Protein AF-A0A521EEN1-F1 (afdb_monomer_lite)

Radius of gyration: 27.51 Å; chains: 1; bounding box: 73×70×75 Å

InterPro domains:
  IPR006311 Twin-arginine translocation pathway, signal sequence [PS51318] (1-34)
  IPR023833 SipW-dependent-type signal peptide [TIGR04088] (21-52)

Sequence (454 aa):
MDDNNNFGLSRRQMLGGLGMIGVASAGAGLGTTAYFSDEESFTDNTLTAGELDLIVDYETSYDQGNRLGSGGDSGTINGMPSDYSYELSDVKPGDSGQLVFCPKVVDNPAWLWIGSESGAIDYENGQTEPEAEDDATGAGTIGSPNDGEGEGELSESILVTVSYCEYDTETEDYTVIREMNNPEGYTLADLADDLEFGFFVDGGTDSGAYPPSEDGSTQQGPCLCIDWVLPTEVGNEIQTDAVEFDFEFYAEQERHNANPASPYATGDGFSSISFEKALNMQALARGGSGRGEIQVHGDSPGVEDQDVFGSNLGDVFPANQDVGFVAQIDTGSSPATASLEINGRTVVDTDVTDGTANGSATGDPEWQGGVPSTVDVALTAYSASGNGVETVVKDVQVNGSPASPSMVSSSGGAMYLAIPGVDTTTGVTVTGNVRFEGSEGDYTTQDWMGIDFR

Secondary structure (DSSP, 8-state):
----------S--S----------SS----------------TT--------EEEEEEEEEEE-HHHH-EEEEEEEEESSS-------S---TT-EEEEEEEEEEESS-EEEEEE-SS-EEEE-----TTHHHH--S----SSSSP-S-S---HHHHSEEEEEEEEEETTTTEEEEEEE--PPTT-BHHHHHHHHHH-EE--TTSSS-PBPEESSTT---SPEEEEEEE--TT--STTSS-EEEE--EEEEEEGGG-SSPPPTT-S-BS--HHHHH-SEEEEEESS-TTSS-EEEESSSTTSEEES-SS-SSTT--PPBT--EEEEEEEESSSSS-EEEEEETTEEEEES-TTSSSBTTB-------TT---SEEEEEEEEEE-TTSS-EEEEEEEEETTEEPSSSEEEESSEEEEEEEEEEE-TT-EEEEEEEEEES-GGG--TT-EEEEEE-

Foldseek 3Di:
DDDDDDDDDDPPDDDDDDDDDDDPPVHDDDDDDDDDDDDDDPDDDPPPPDDFWKKKKKKKKKAPDPPPGIDIDIDMDTDPDDDDDDDDDDDDAFMKMKIKIFIAGAPFFWWKWKAFQPFKQKFQAAADPPLVVVDDAAHHHQDPPRDGDSDACQQLQKAKWKAWWDQDPVVRDIDGPGTLPADDSHTSNNVSVQRLLIDTDALNPLDHGFDHANDSVGRDGTMMMMIIHRHNPDDCNNPSMDMDTDMDMDIGGCPVCVDDADPSQPDFADDPLRVVFQWKWKWAQQAPQQETKIFILDDPVTWMDRQLQHDDRLNGPDAPDWWKKKWWFAVVDVQIKTWIDTNNDITIQPHQQPCARVPHHSVGHGNVVGDDQWKKKKKKFWDAAPLQKKKKWACKDKPNRQAPVRMDMDNHHMTMGIGGGRGQPRIIMIMTIIHIHDDSVSGDRGGMMMMGID

Organism: NCBI:txid413815

pLDDT: mean 79.33, std 19.75, range [23.14, 98.69]

Structure (mmCIF, N/CA/C/O backbone):
data_AF-A0A521EEN1-F1
#
_entry.id   AF-A0A521EEN1-F1
#
loop_
_atom_site.group_PDB
_atom_site.id
_atom_site.type_symbol
_atom_site.label_atom_id
_atom_site.label_alt_id
_atom_site.label_comp_id
_atom_site.label_asym_id
_atom_site.label_entity_id
_atom_site.label_seq_id
_atom_site.pdbx_PDB_ins_code
_atom_site.Cartn_x
_atom_site.Cartn_y
_atom_site.Cartn_z
_atom_site.occupancy
_atom_site.B_iso_or_equiv
_atom_site.auth_seq_id
_atom_site.auth_comp_id
_atom_site.auth_asym_id
_atom_site.auth_atom_id
_atom_site.pdbx_PDB_model_num
ATOM 1 N N . MET A 1 1 ? -23.695 48.334 37.020 1.00 33.62 1 MET A N 1
ATOM 2 C CA . MET A 1 1 ? -24.154 49.153 35.888 1.00 33.62 1 MET A CA 1
ATOM 3 C C . MET A 1 1 ? -23.132 48.951 34.802 1.00 33.62 1 MET A C 1
ATOM 5 O O . MET A 1 1 ? -21.992 49.364 34.982 1.00 33.62 1 MET A O 1
ATOM 9 N N . ASP A 1 2 ? -23.563 48.205 33.794 1.00 36.34 2 ASP A N 1
ATOM 10 C CA . ASP A 1 2 ? -22.950 47.989 32.479 1.00 36.34 2 ASP A CA 1
ATOM 11 C C . ASP A 1 2 ? -22.599 49.347 31.812 1.00 36.34 2 ASP A C 1
ATOM 13 O O . ASP A 1 2 ? -23.090 50.386 32.256 1.00 36.34 2 ASP A O 1
ATOM 17 N N . ASP A 1 3 ? -21.713 49.475 30.820 1.00 38.06 3 ASP A N 1
ATOM 18 C CA . ASP A 1 3 ? -21.667 48.721 29.564 1.00 38.06 3 ASP A CA 1
ATOM 19 C C . ASP A 1 3 ? -20.347 48.945 28.781 1.00 38.06 3 ASP A C 1
ATOM 21 O O . ASP A 1 3 ? -19.783 50.039 28.794 1.00 38.06 3 ASP A O 1
ATOM 25 N N . ASN A 1 4 ? -19.936 47.893 28.060 1.00 40.31 4 ASN A N 1
ATOM 26 C CA . ASN A 1 4 ? -19.361 47.829 26.700 1.00 40.31 4 ASN A CA 1
ATOM 27 C C . ASN A 1 4 ? -18.374 48.896 26.161 1.00 40.31 4 ASN A C 1
ATOM 29 O O . ASN A 1 4 ? -18.747 50.036 25.897 1.00 40.31 4 ASN A O 1
ATOM 33 N N . ASN A 1 5 ? -17.193 48.448 25.700 1.00 35.88 5 ASN A N 1
ATOM 34 C CA . ASN A 1 5 ? -17.031 48.078 24.281 1.00 35.88 5 ASN A CA 1
ATOM 35 C C . ASN A 1 5 ? -15.684 47.406 23.945 1.00 35.88 5 ASN A C 1
ATOM 37 O O . ASN A 1 5 ? -14.632 47.728 24.490 1.00 35.88 5 ASN A O 1
ATOM 41 N N . ASN A 1 6 ? -15.800 46.471 23.006 1.00 34.62 6 ASN A N 1
ATOM 42 C CA . ASN A 1 6 ? -14.815 45.562 22.428 1.00 34.62 6 ASN A CA 1
ATOM 43 C C . ASN A 1 6 ? -13.999 46.217 21.280 1.00 34.62 6 ASN A C 1
ATOM 45 O O . ASN A 1 6 ? -14.199 47.392 20.987 1.00 34.62 6 ASN A O 1
ATOM 49 N N . PHE A 1 7 ? -13.177 45.397 20.601 1.00 37.75 7 PHE A N 1
ATOM 50 C CA . PHE A 1 7 ? -12.258 45.623 19.457 1.00 37.75 7 PHE A CA 1
ATOM 51 C C . PHE A 1 7 ? -10.807 45.925 19.893 1.00 37.75 7 PHE A C 1
ATOM 53 O O . PHE A 1 7 ? -10.522 46.994 20.411 1.00 37.75 7 PHE A O 1
ATOM 60 N N . GLY A 1 8 ? -9.797 45.059 19.748 1.00 32.91 8 GLY A N 1
ATOM 61 C CA . GLY A 1 8 ? -9.615 43.876 18.903 1.00 32.91 8 GLY A CA 1
ATOM 62 C C . GLY A 1 8 ? -8.506 44.149 17.883 1.00 32.91 8 GLY A C 1
ATOM 63 O O . GLY A 1 8 ? -8.800 44.729 16.848 1.00 32.91 8 GLY A O 1
ATOM 64 N N . LEU A 1 9 ? -7.258 43.740 18.160 1.00 40.44 9 LEU A N 1
ATOM 65 C CA . LEU A 1 9 ? -6.179 43.619 17.164 1.00 40.44 9 LEU A CA 1
ATOM 66 C C . LEU A 1 9 ? -5.254 42.432 17.500 1.00 40.44 9 LEU A C 1
ATOM 68 O O . LEU A 1 9 ? -4.963 42.149 18.660 1.00 40.44 9 LEU A O 1
ATOM 72 N N . SER A 1 10 ? -4.877 41.714 16.440 1.00 35.62 10 SER A N 1
ATOM 73 C CA . SER A 1 10 ? -4.382 40.335 16.369 1.00 35.62 10 SER A CA 1
ATOM 74 C C . SER A 1 10 ? -2.950 40.100 16.863 1.00 35.62 10 SER A C 1
ATOM 76 O O . SER A 1 10 ? -2.102 40.983 16.783 1.00 35.62 10 SER A O 1
ATOM 78 N N . ARG A 1 11 ? -2.668 38.839 17.225 1.00 39.22 11 ARG A N 1
ATOM 79 C CA . ARG A 1 11 ? -1.402 38.236 17.702 1.00 39.22 11 ARG A CA 1
ATOM 80 C C . ARG A 1 11 ? -0.220 38.266 16.708 1.00 39.22 11 ARG A C 1
ATOM 82 O O . ARG A 1 11 ? 0.655 37.412 16.763 1.00 39.22 11 ARG A O 1
ATOM 89 N N . ARG A 1 12 ? -0.161 39.242 15.803 1.00 45.72 12 ARG A N 1
ATOM 90 C CA . ARG A 1 12 ? 0.935 39.430 14.843 1.00 45.72 12 ARG A CA 1
ATOM 91 C C . ARG A 1 12 ? 1.730 40.676 15.214 1.00 45.72 12 ARG A C 1
ATOM 93 O O . ARG A 1 12 ? 1.732 41.650 14.479 1.00 45.72 12 ARG A O 1
ATOM 100 N N . GLN A 1 13 ? 2.337 40.653 16.400 1.00 35.62 13 GLN A N 1
ATOM 101 C CA . GLN A 1 13 ? 3.318 41.636 16.871 1.00 35.62 13 GLN A CA 1
ATOM 102 C C . GLN A 1 13 ? 3.950 41.139 18.178 1.00 35.62 13 GLN A C 1
ATOM 104 O O . GLN A 1 13 ? 3.651 41.634 19.258 1.00 35.62 13 GLN A O 1
ATOM 109 N N . MET A 1 14 ? 4.837 40.149 18.087 1.00 35.28 14 MET A N 1
ATOM 110 C CA . MET A 1 14 ? 5.927 40.025 19.054 1.00 35.28 14 MET A CA 1
ATOM 111 C C . MET A 1 14 ? 7.103 39.270 18.419 1.00 35.28 14 MET A C 1
ATOM 113 O O . MET A 1 14 ? 7.152 38.049 18.434 1.00 35.28 14 MET A O 1
ATOM 117 N N . LEU A 1 15 ? 8.036 40.068 17.881 1.00 33.06 15 LEU A N 1
ATOM 118 C CA . LEU A 1 15 ? 9.461 39.778 17.656 1.00 33.06 15 LEU A CA 1
ATOM 119 C C . LEU A 1 15 ? 9.876 39.011 16.389 1.00 33.06 15 LEU A C 1
ATOM 121 O O . LEU A 1 15 ? 10.461 37.938 16.443 1.00 33.06 15 LEU A O 1
ATOM 125 N N . GLY A 1 16 ? 9.741 39.690 15.248 1.00 29.88 16 GLY A N 1
ATOM 126 C CA . GLY A 1 16 ? 10.814 39.718 14.254 1.00 29.88 16 GLY A CA 1
ATOM 127 C C . GLY A 1 16 ? 11.616 41.014 14.415 1.00 29.88 16 GLY A C 1
ATOM 128 O O . GLY A 1 16 ? 11.021 42.092 14.452 1.00 29.88 16 GLY A O 1
ATOM 129 N N . GLY A 1 17 ? 12.945 40.916 14.503 1.00 26.64 17 GLY A N 1
ATOM 130 C CA . GLY A 1 17 ? 13.841 42.036 14.190 1.00 26.64 17 GLY A CA 1
ATOM 131 C C . GLY A 1 17 ? 14.848 42.455 15.264 1.00 26.64 17 GLY A C 1
ATOM 132 O O . GLY A 1 17 ? 14.682 43.485 15.907 1.00 26.64 17 GLY A O 1
ATOM 133 N N . LEU A 1 18 ? 15.972 41.745 15.333 1.00 29.69 18 LEU A N 1
ATOM 134 C CA . LEU A 1 18 ? 17.305 42.361 15.338 1.00 29.69 18 LEU A CA 1
ATOM 135 C C . LEU A 1 18 ? 18.046 41.632 14.202 1.00 29.69 18 LEU A C 1
ATOM 137 O O . LEU A 1 18 ? 18.201 40.424 14.271 1.00 29.69 18 LEU A O 1
ATOM 141 N N . GLY A 1 19 ? 18.377 42.213 13.052 1.00 29.58 19 GLY A N 1
ATOM 142 C CA . GLY A 1 19 ? 18.900 43.556 12.827 1.00 29.58 19 GLY A CA 1
ATOM 143 C C . GLY A 1 19 ? 20.399 43.439 12.546 1.00 29.58 19 GLY A C 1
ATOM 144 O O . GLY A 1 19 ? 21.201 43.569 13.461 1.00 29.58 19 GLY A O 1
ATOM 145 N N . MET A 1 20 ? 20.732 43.125 11.288 1.00 29.12 20 MET A N 1
ATOM 146 C CA . MET A 1 20 ? 22.074 42.984 10.702 1.00 29.12 20 MET A CA 1
ATOM 147 C C . MET A 1 20 ? 22.981 44.228 10.851 1.00 29.12 20 MET A C 1
ATOM 149 O O . MET A 1 20 ? 22.480 45.332 11.058 1.00 29.12 20 MET A O 1
ATOM 153 N N . ILE A 1 21 ? 24.285 44.005 10.571 1.00 30.27 21 ILE A N 1
ATOM 154 C CA . ILE A 1 21 ? 25.438 44.901 10.251 1.00 30.27 21 ILE A CA 1
ATOM 155 C C . ILE A 1 21 ? 26.544 44.764 11.327 1.00 30.27 21 ILE A C 1
ATOM 157 O O . ILE A 1 21 ? 26.287 45.039 12.488 1.00 30.27 21 ILE A O 1
ATOM 161 N N . GLY A 1 22 ? 27.809 44.381 11.092 1.00 23.14 22 GLY A N 1
ATOM 162 C CA . GLY A 1 22 ? 28.607 44.128 9.885 1.00 23.14 22 GLY A CA 1
ATOM 163 C C . GLY A 1 22 ? 30.017 44.765 9.991 1.00 23.14 22 GLY A C 1
ATOM 164 O O . GLY A 1 22 ? 30.092 45.986 9.993 1.00 23.14 22 GLY A O 1
ATOM 165 N N . VAL A 1 23 ? 31.090 43.937 9.978 1.00 25.94 23 VAL A N 1
ATOM 166 C CA . VAL A 1 23 ? 32.433 44.162 9.337 1.00 25.94 23 VAL A CA 1
ATOM 167 C C . VAL A 1 23 ? 33.384 45.220 9.992 1.00 25.94 23 VAL A C 1
ATOM 169 O O . VAL A 1 23 ? 32.950 46.323 10.274 1.00 25.94 23 VAL A O 1
ATOM 172 N N . ALA A 1 24 ? 34.707 45.097 10.250 1.00 26.67 24 ALA A N 1
ATOM 173 C CA . ALA A 1 24 ? 35.822 44.149 10.032 1.00 26.67 24 ALA A CA 1
ATOM 174 C C . ALA A 1 24 ? 37.041 44.523 10.935 1.00 26.67 24 ALA A C 1
ATOM 176 O O . ALA A 1 24 ? 37.195 45.687 11.298 1.00 26.67 24 ALA A O 1
ATOM 177 N N . SER A 1 25 ? 37.926 43.555 11.245 1.00 25.69 25 SER A N 1
ATOM 178 C CA . SER A 1 25 ? 39.385 43.673 11.560 1.00 25.69 25 SER A CA 1
ATOM 179 C C . SER A 1 25 ? 39.966 42.434 12.300 1.00 25.69 25 SER A C 1
ATOM 181 O O . SER A 1 25 ? 40.337 42.497 13.463 1.00 25.69 25 SER A O 1
ATOM 183 N N . ALA A 1 26 ? 40.018 41.227 11.738 1.00 46.38 26 ALA A N 1
ATOM 184 C CA . ALA A 1 26 ? 39.449 40.735 10.488 1.00 46.38 26 ALA A CA 1
ATOM 185 C C . ALA A 1 26 ? 38.338 39.687 10.765 1.00 46.38 26 ALA A C 1
ATOM 187 O O . ALA A 1 26 ? 38.505 38.531 10.422 1.00 46.38 26 ALA A O 1
ATOM 188 N N . GLY A 1 27 ? 37.200 39.957 11.417 1.00 30.95 27 GLY A N 1
ATOM 189 C CA . GLY A 1 27 ? 36.828 40.959 12.424 1.00 30.95 27 GLY A CA 1
ATOM 190 C C . GLY A 1 27 ? 36.475 40.287 13.754 1.00 30.95 27 GLY A C 1
ATOM 191 O O . GLY A 1 27 ? 36.095 39.124 13.773 1.00 30.95 27 GLY A O 1
ATOM 192 N N . ALA A 1 28 ? 36.701 41.011 14.850 1.00 28.27 28 ALA A N 1
ATOM 193 C CA . ALA A 1 28 ? 36.793 40.517 16.223 1.00 28.27 28 ALA A CA 1
ATOM 194 C C . ALA A 1 28 ? 35.503 39.891 16.795 1.00 28.27 28 ALA A C 1
ATOM 196 O O . ALA A 1 28 ? 34.399 40.189 16.349 1.00 28.27 28 ALA A O 1
ATOM 197 N N . GLY A 1 29 ? 35.688 39.030 17.803 1.00 24.64 29 GLY A N 1
ATOM 198 C CA . GLY A 1 29 ? 34.657 38.189 18.399 1.00 24.64 29 GLY A CA 1
ATOM 199 C C . GLY A 1 29 ? 33.742 38.839 19.446 1.00 24.64 29 GLY A C 1
ATOM 200 O O . GLY A 1 29 ? 33.822 40.034 19.726 1.00 24.64 29 GLY A O 1
ATOM 201 N N . LEU A 1 30 ? 32.975 37.931 20.071 1.00 30.73 30 LEU A N 1
ATOM 202 C CA . LEU A 1 30 ? 32.118 37.996 21.271 1.00 30.73 30 LEU A CA 1
ATOM 203 C C . LEU A 1 30 ? 30.601 37.987 21.007 1.00 30.73 30 LEU A C 1
ATOM 205 O O . LEU A 1 30 ? 29.994 39.009 20.708 1.00 30.73 30 LEU A O 1
ATOM 209 N N . GLY A 1 31 ? 29.996 36.815 21.237 1.00 23.41 31 GLY A N 1
ATOM 210 C CA . GLY A 1 31 ? 28.550 36.597 21.303 1.00 23.41 31 GLY A CA 1
ATOM 211 C C . GLY A 1 31 ? 28.202 35.224 21.891 1.00 23.41 31 GLY A C 1
ATOM 212 O O . GLY A 1 31 ? 27.917 34.301 21.148 1.00 23.41 31 GLY A O 1
ATOM 213 N N . THR A 1 32 ? 28.316 35.119 23.220 1.00 28.03 32 THR A N 1
ATOM 214 C CA . THR A 1 32 ? 27.646 34.190 24.164 1.00 28.03 32 THR A CA 1
ATOM 215 C C . THR A 1 32 ? 27.426 32.714 23.791 1.00 28.03 32 THR A C 1
ATOM 217 O O . THR A 1 32 ? 26.589 32.357 22.973 1.00 28.03 32 THR A O 1
ATOM 220 N N . THR A 1 33 ? 28.108 31.868 24.562 1.00 26.27 33 THR A N 1
ATOM 221 C CA . THR A 1 33 ? 27.937 30.422 24.745 1.00 26.27 33 THR A CA 1
ATOM 222 C C . THR A 1 33 ? 26.510 30.030 25.145 1.00 26.27 33 THR A C 1
ATOM 224 O O . THR A 1 33 ? 25.994 30.571 26.126 1.00 26.27 33 THR A O 1
ATOM 227 N N . ALA A 1 34 ? 25.925 29.029 24.485 1.00 26.47 34 ALA A N 1
ATOM 228 C CA . ALA A 1 34 ? 24.897 28.193 25.101 1.00 26.47 34 ALA A CA 1
ATOM 229 C C . ALA A 1 34 ? 25.581 26.935 25.655 1.00 26.47 34 ALA A C 1
ATOM 231 O O . ALA A 1 34 ? 26.298 26.232 24.949 1.00 26.47 34 ALA A O 1
ATOM 232 N N . TYR A 1 35 ? 25.432 26.768 26.962 1.00 27.75 35 TYR A N 1
ATOM 233 C CA . TYR A 1 35 ? 26.078 25.805 27.840 1.00 27.75 35 TYR A CA 1
ATOM 234 C C . TYR A 1 35 ? 25.052 24.704 28.116 1.00 27.75 35 TYR A C 1
ATOM 236 O O . TYR A 1 35 ? 24.112 24.943 28.872 1.00 27.75 35 TYR A O 1
ATOM 244 N N . PHE A 1 36 ? 25.195 23.545 27.475 1.00 24.52 36 PHE A N 1
ATOM 245 C CA . PHE A 1 36 ? 24.472 22.338 27.871 1.00 24.52 36 PHE A CA 1
ATOM 246 C C . PHE A 1 36 ? 25.363 21.582 28.851 1.00 24.52 36 PHE A C 1
ATOM 248 O O . PHE A 1 36 ? 26.471 21.168 28.516 1.00 24.52 36 PHE A O 1
ATOM 255 N N . SER A 1 37 ? 24.917 21.547 30.103 1.00 35.16 37 SER A N 1
ATOM 256 C CA . SER A 1 37 ? 25.521 20.779 31.179 1.00 35.16 37 SER A CA 1
ATOM 257 C C . SER A 1 37 ? 24.587 19.639 31.542 1.00 35.16 37 SER A C 1
ATOM 259 O O . SER A 1 37 ? 23.719 19.789 32.403 1.00 35.16 37 SER A O 1
ATOM 261 N N . ASP A 1 38 ? 24.811 18.504 30.919 1.00 26.72 38 ASP A N 1
ATOM 262 C CA . ASP A 1 38 ? 24.510 17.198 31.463 1.00 26.72 38 ASP A CA 1
ATOM 263 C C . ASP A 1 38 ? 25.677 16.270 31.115 1.00 26.72 38 ASP A C 1
ATOM 265 O O . ASP A 1 38 ? 25.994 15.974 29.968 1.00 26.72 38 ASP A O 1
ATOM 269 N N . GLU A 1 39 ? 26.400 15.913 32.173 1.00 25.48 39 GLU A N 1
ATOM 270 C CA . GLU A 1 39 ? 27.470 14.927 32.203 1.00 25.48 39 GLU A CA 1
ATOM 271 C C . GLU A 1 39 ? 26.810 13.592 32.568 1.00 25.48 39 GLU A C 1
ATOM 273 O O . GLU A 1 39 ? 26.684 13.265 33.748 1.00 25.48 39 GLU A O 1
ATOM 278 N N . GLU A 1 40 ? 26.353 12.838 31.571 1.00 28.22 40 GLU A N 1
ATOM 279 C CA . GLU A 1 40 ? 25.994 11.428 31.746 1.00 28.22 40 GLU A CA 1
ATOM 280 C C . GLU A 1 40 ? 27.206 10.583 31.329 1.00 28.22 40 GLU A C 1
ATOM 282 O O . GLU A 1 40 ? 27.554 10.429 30.159 1.00 28.22 40 GLU A O 1
ATOM 287 N N . SER A 1 41 ? 27.913 10.085 32.340 1.00 27.00 41 SER A N 1
ATOM 288 C CA . SER A 1 41 ? 29.065 9.198 32.205 1.00 27.00 41 SER A CA 1
ATOM 289 C C . SER A 1 41 ? 28.610 7.818 31.712 1.00 27.00 41 SER A C 1
ATOM 291 O O . SER A 1 41 ? 28.221 6.970 32.516 1.00 27.00 41 SER A O 1
ATOM 293 N N . PHE A 1 42 ? 28.748 7.548 30.415 1.00 28.66 42 PHE A N 1
ATOM 294 C CA . PHE A 1 42 ? 28.731 6.185 29.874 1.00 28.66 42 PHE A CA 1
ATOM 295 C C . PHE A 1 42 ? 30.166 5.663 29.753 1.00 28.66 42 PHE A C 1
ATOM 297 O O . PHE A 1 42 ? 30.756 5.612 28.677 1.00 28.66 42 PHE A O 1
ATOM 304 N N . THR A 1 43 ? 30.771 5.300 30.883 1.00 27.64 43 THR A N 1
ATOM 305 C CA . THR A 1 43 ? 31.984 4.476 30.870 1.00 27.64 43 THR A CA 1
ATOM 306 C C . THR A 1 43 ? 31.588 3.051 30.477 1.00 27.64 43 THR A C 1
ATOM 308 O O . THR A 1 43 ? 30.808 2.429 31.193 1.00 27.64 43 THR A O 1
ATOM 311 N N . ASP A 1 44 ? 32.134 2.570 29.357 1.00 29.73 44 ASP A N 1
ATOM 312 C CA . ASP A 1 44 ? 31.968 1.229 28.766 1.00 29.73 44 ASP A CA 1
ATOM 313 C C . ASP A 1 44 ? 30.690 0.959 27.946 1.00 29.73 44 ASP A C 1
ATOM 315 O O . ASP A 1 44 ? 30.134 -0.134 28.000 1.00 29.73 44 ASP A O 1
ATOM 319 N N . ASN A 1 45 ? 30.281 1.902 27.089 1.00 26.53 45 ASN A N 1
ATOM 320 C CA . ASN A 1 45 ? 29.552 1.548 25.866 1.00 26.53 45 ASN A CA 1
ATOM 321 C C . ASN A 1 45 ? 30.378 1.958 24.644 1.00 26.53 45 ASN A C 1
ATOM 323 O O . ASN A 1 45 ? 30.543 3.139 24.344 1.00 26.53 45 ASN A O 1
ATOM 327 N N . THR A 1 46 ? 30.910 0.970 23.928 1.00 24.22 46 THR A N 1
ATOM 328 C CA . THR A 1 46 ? 31.354 1.162 22.548 1.00 24.22 46 THR A CA 1
ATOM 329 C C . THR A 1 46 ? 30.097 1.342 21.704 1.00 24.22 46 THR A C 1
ATOM 331 O O . THR A 1 46 ? 29.485 0.368 21.280 1.00 24.22 46 THR A O 1
ATOM 334 N N . LEU A 1 47 ? 29.675 2.591 21.506 1.00 28.28 47 LEU A N 1
ATOM 335 C CA . LEU A 1 47 ? 28.729 2.943 20.452 1.00 28.28 47 LEU A CA 1
ATOM 336 C C . LEU A 1 47 ? 29.463 2.782 19.117 1.00 28.28 47 LEU A C 1
ATOM 338 O O . LEU A 1 47 ? 30.032 3.737 18.593 1.00 28.28 47 LEU A O 1
ATOM 342 N N . THR A 1 48 ? 29.505 1.564 18.581 1.00 30.67 48 THR A N 1
ATOM 343 C CA . THR A 1 48 ? 29.635 1.413 17.133 1.00 30.67 48 THR A CA 1
ATOM 344 C C . THR A 1 48 ? 28.265 1.769 16.578 1.00 30.67 48 THR A C 1
ATOM 346 O O . THR A 1 48 ? 27.372 0.927 16.556 1.00 30.67 48 THR A O 1
ATOM 349 N N . ALA A 1 49 ? 28.062 3.040 16.229 1.00 33.06 49 ALA A N 1
ATOM 350 C CA . ALA A 1 49 ? 26.980 3.397 15.325 1.00 33.06 49 ALA A CA 1
ATOM 351 C C . ALA A 1 49 ? 27.262 2.632 14.025 1.00 33.06 49 ALA A C 1
ATOM 353 O O . ALA A 1 49 ? 28.260 2.910 13.366 1.00 33.06 49 ALA A O 1
ATOM 354 N N . GLY A 1 50 ? 26.486 1.586 13.743 1.00 41.38 50 GLY A N 1
ATOM 355 C CA . GLY A 1 50 ? 26.514 0.968 12.423 1.00 41.38 50 GLY A CA 1
ATOM 356 C C . GLY A 1 50 ? 25.951 1.988 11.445 1.00 41.38 50 GLY A C 1
ATOM 357 O O . GLY A 1 50 ? 24.852 2.491 11.675 1.00 41.38 50 GLY A O 1
ATOM 358 N N . GLU A 1 51 ? 26.717 2.337 10.419 1.00 50.53 51 GLU A N 1
ATOM 359 C CA . GLU A 1 51 ? 26.181 3.058 9.269 1.00 50.53 51 GLU A CA 1
ATOM 360 C C . GLU A 1 51 ? 25.186 2.113 8.577 1.00 50.53 51 GLU A C 1
ATOM 362 O O . GLU A 1 51 ? 25.451 0.918 8.444 1.00 50.53 51 GLU A O 1
ATOM 367 N N . LEU A 1 52 ? 23.998 2.612 8.235 1.00 68.69 52 LEU A N 1
ATOM 368 C CA . LEU A 1 52 ? 23.139 1.926 7.280 1.00 68.69 52 LEU A CA 1
ATOM 369 C C . LEU A 1 52 ? 23.632 2.352 5.901 1.00 68.69 52 LEU A C 1
ATOM 371 O O . LEU A 1 52 ? 23.384 3.485 5.495 1.00 68.69 52 LEU A O 1
ATOM 375 N N . ASP A 1 53 ? 24.381 1.475 5.243 1.00 81.31 53 ASP A N 1
ATOM 376 C CA . ASP A 1 53 ? 24.882 1.704 3.890 1.00 81.31 53 ASP A CA 1
ATOM 377 C C . ASP A 1 53 ? 24.067 0.846 2.920 1.00 81.31 53 ASP A C 1
ATOM 379 O O . ASP A 1 53 ? 24.106 -0.387 2.983 1.00 81.31 53 ASP A O 1
ATOM 383 N N . LEU A 1 54 ? 23.268 1.511 2.084 1.00 85.50 54 LEU A N 1
ATOM 384 C CA . LEU A 1 54 ? 22.476 0.883 1.035 1.00 85.50 54 LEU A CA 1
ATOM 385 C C . LEU A 1 54 ? 23.177 1.106 -0.301 1.00 85.50 54 LEU A C 1
ATOM 387 O O . LEU A 1 54 ? 23.355 2.239 -0.750 1.00 85.50 54 LEU A O 1
ATOM 391 N N . ILE A 1 55 ? 23.522 0.000 -0.947 1.00 88.62 55 ILE A N 1
ATOM 392 C CA . ILE A 1 55 ? 24.118 -0.018 -2.277 1.00 88.62 55 ILE A CA 1
ATOM 393 C C . ILE A 1 55 ? 23.166 -0.763 -3.197 1.00 88.62 55 ILE A C 1
ATOM 395 O O . ILE A 1 55 ? 22.757 -1.872 -2.871 1.00 88.62 55 ILE A O 1
ATOM 399 N N . VAL A 1 56 ? 22.842 -0.190 -4.349 1.00 89.19 56 VAL A N 1
ATOM 400 C CA . VAL A 1 56 ? 21.978 -0.836 -5.341 1.00 89.19 56 VAL A CA 1
ATOM 401 C C . VAL A 1 56 ? 22.781 -1.023 -6.618 1.00 89.19 56 VAL A C 1
ATOM 403 O O . VAL A 1 56 ? 23.143 -0.045 -7.270 1.00 89.19 56 VAL A O 1
ATOM 406 N N . ASP A 1 57 ? 23.100 -2.269 -6.961 1.00 91.38 57 ASP A N 1
ATOM 407 C CA . ASP A 1 57 ? 23.567 -2.564 -8.319 1.00 91.38 57 ASP A CA 1
ATOM 408 C C . ASP A 1 57 ? 22.351 -2.598 -9.243 1.00 91.38 57 ASP A C 1
ATOM 410 O O . ASP A 1 57 ? 21.293 -3.074 -8.837 1.00 91.38 57 ASP A O 1
ATOM 414 N N . TYR A 1 58 ? 22.485 -2.090 -10.463 1.00 91.44 58 TYR A N 1
ATOM 415 C CA . TYR A 1 58 ? 21.432 -2.180 -11.464 1.00 91.44 58 TYR A CA 1
ATOM 416 C C . TYR A 1 58 ? 21.953 -2.793 -12.756 1.00 91.44 58 TYR A C 1
ATOM 418 O O . TYR A 1 58 ? 23.120 -2.623 -13.123 1.00 91.44 58 TYR A O 1
ATOM 426 N N . GLU A 1 59 ? 21.051 -3.450 -13.466 1.00 92.56 59 GLU A N 1
ATOM 427 C CA . GLU A 1 59 ? 21.243 -3.916 -14.829 1.00 92.56 59 GLU A CA 1
ATOM 428 C C . GLU A 1 59 ? 19.949 -3.690 -15.600 1.00 92.56 59 GLU A C 1
ATOM 430 O O . GLU A 1 59 ? 18.867 -4.019 -15.125 1.00 92.56 59 GLU A O 1
ATOM 435 N N . THR A 1 60 ? 20.041 -3.089 -16.778 1.00 91.56 60 THR A N 1
ATOM 436 C CA . THR A 1 60 ? 18.894 -2.895 -17.658 1.00 91.56 60 THR A CA 1
ATOM 437 C C . THR A 1 60 ? 19.176 -3.484 -19.019 1.00 91.56 60 THR A C 1
ATOM 439 O O . THR A 1 60 ? 20.309 -3.479 -19.501 1.00 91.56 60 THR A O 1
ATOM 442 N N . SER A 1 61 ? 18.127 -3.964 -19.669 1.00 91.69 61 SER A N 1
ATOM 443 C CA . SER A 1 61 ? 18.191 -4.446 -21.038 1.00 91.69 61 SER A CA 1
ATOM 444 C C . SER A 1 61 ? 16.947 -4.049 -21.824 1.00 91.69 61 SER A C 1
ATOM 446 O O . SER A 1 61 ? 15.901 -3.732 -21.257 1.00 91.69 61 SER A O 1
ATOM 448 N N . TYR A 1 62 ? 17.080 -4.019 -23.145 1.00 92.62 62 TYR A N 1
ATOM 449 C CA . TYR A 1 62 ? 15.977 -3.850 -24.083 1.00 92.62 62 TYR A CA 1
ATOM 450 C C . TYR A 1 62 ? 16.221 -4.653 -25.359 1.00 92.62 62 TYR A C 1
ATOM 452 O O . TYR A 1 62 ? 17.363 -4.839 -25.789 1.00 92.62 62 TYR A O 1
ATOM 460 N N . ASP A 1 63 ? 15.137 -5.062 -26.008 1.00 93.00 63 ASP A N 1
ATOM 461 C CA . ASP A 1 63 ? 15.095 -5.611 -27.359 1.00 93.00 63 ASP A CA 1
ATOM 462 C C . ASP A 1 63 ? 14.042 -4.853 -28.176 1.00 93.00 63 ASP A C 1
ATOM 464 O O . ASP A 1 63 ? 12.846 -4.926 -27.899 1.00 93.00 63 ASP A O 1
ATOM 468 N N . GLN A 1 64 ? 14.510 -4.134 -29.199 1.00 88.62 64 GLN A N 1
ATOM 469 C CA . GLN A 1 64 ? 13.694 -3.372 -30.150 1.00 88.62 64 GLN A CA 1
ATOM 470 C C . GLN A 1 64 ? 13.723 -4.002 -31.557 1.00 88.62 64 GLN A C 1
ATOM 472 O O . GLN A 1 64 ? 13.677 -3.348 -32.615 1.00 88.62 64 GLN A O 1
ATOM 477 N N . GLY A 1 65 ? 13.918 -5.321 -31.587 1.00 85.56 65 GLY A N 1
ATOM 478 C CA . GLY A 1 65 ? 13.923 -6.158 -32.770 1.00 85.56 65 GLY A CA 1
ATOM 479 C C . GLY A 1 65 ? 15.058 -5.865 -33.754 1.00 85.56 65 GLY A C 1
ATOM 480 O O . GLY A 1 65 ? 16.015 -5.133 -33.517 1.00 85.56 65 GLY A O 1
ATOM 481 N N . ASN A 1 66 ? 14.950 -6.435 -34.958 1.00 79.12 66 ASN A N 1
ATOM 482 C CA . ASN A 1 66 ? 16.032 -6.415 -35.956 1.00 79.12 66 ASN A CA 1
ATOM 483 C C . ASN A 1 66 ? 16.400 -5.020 -36.500 1.00 79.12 66 ASN A C 1
ATOM 485 O O . ASN A 1 66 ? 17.388 -4.897 -37.230 1.00 79.12 66 ASN A O 1
ATOM 489 N N . ARG A 1 67 ? 15.572 -3.996 -36.258 1.00 78.31 67 ARG A N 1
ATOM 490 C CA . ARG A 1 67 ? 15.759 -2.658 -36.834 1.00 78.31 67 ARG A CA 1
ATOM 491 C C . ARG A 1 67 ? 16.616 -1.765 -35.941 1.00 78.31 67 ARG A C 1
ATOM 493 O O . ARG A 1 67 ? 17.491 -1.088 -36.479 1.00 78.31 67 ARG A O 1
ATOM 500 N N . LEU A 1 68 ? 16.342 -1.755 -34.640 1.00 80.69 68 LEU A N 1
ATOM 501 C CA . LEU A 1 68 ? 17.055 -0.941 -33.654 1.00 80.69 68 LEU A CA 1
ATOM 502 C C . LEU A 1 68 ? 18.033 -1.782 -32.818 1.00 80.69 68 LEU A C 1
ATOM 504 O O . LEU A 1 68 ? 19.084 -1.276 -32.433 1.00 80.69 68 LEU A O 1
ATOM 508 N N . GLY A 1 69 ? 17.785 -3.089 -32.703 1.00 88.25 69 GLY A N 1
ATOM 509 C CA . GLY A 1 69 ? 18.645 -4.048 -32.019 1.00 88.25 69 GLY A CA 1
ATOM 510 C C . GLY A 1 69 ? 18.282 -4.206 -30.547 1.00 88.25 69 GLY A C 1
ATOM 511 O O . GLY A 1 69 ? 17.250 -3.723 -30.093 1.00 88.25 69 GLY A O 1
ATOM 512 N N . SER A 1 70 ? 19.158 -4.890 -29.818 1.00 89.81 70 SER A N 1
ATOM 513 C CA . SER A 1 70 ? 19.093 -5.020 -28.368 1.00 89.81 70 SER A CA 1
ATOM 514 C C . SER A 1 70 ? 20.292 -4.339 -27.711 1.00 89.81 70 SER A C 1
ATOM 516 O O . SER A 1 70 ? 21.355 -4.180 -28.327 1.00 89.81 70 SER A O 1
ATOM 518 N N . GLY A 1 71 ? 20.117 -3.927 -26.462 1.00 89.62 71 GLY A N 1
ATOM 519 C CA . GLY A 1 71 ? 21.127 -3.224 -25.684 1.00 89.62 71 GLY A CA 1
ATOM 520 C C . GLY A 1 71 ? 20.827 -3.282 -24.195 1.00 89.62 71 GLY A C 1
ATOM 521 O O . GLY A 1 71 ? 19.896 -3.958 -23.768 1.00 89.62 71 GLY A O 1
ATOM 522 N N . GLY A 1 72 ? 21.648 -2.593 -23.413 1.00 87.94 72 GLY A N 1
ATOM 523 C CA . GLY A 1 72 ? 21.533 -2.563 -21.964 1.00 87.94 72 GLY A CA 1
ATOM 524 C C . GLY A 1 72 ? 22.659 -1.768 -21.321 1.00 87.94 72 GLY A C 1
ATOM 525 O O . GLY A 1 72 ? 23.638 -1.420 -21.994 1.00 87.94 72 GLY A O 1
ATOM 526 N N . ASP A 1 73 ? 22.510 -1.485 -20.035 1.00 87.88 73 ASP A N 1
ATOM 527 C CA . ASP A 1 73 ? 23.530 -0.842 -19.212 1.00 87.88 73 ASP A CA 1
ATOM 528 C C . ASP A 1 73 ? 23.559 -1.465 -17.815 1.00 87.88 73 ASP A C 1
ATOM 530 O O . ASP A 1 73 ? 22.616 -2.131 -17.397 1.00 87.88 73 ASP A O 1
ATOM 534 N N . SER A 1 74 ? 24.652 -1.269 -17.087 1.00 90.81 74 SER A N 1
ATOM 535 C CA . SER A 1 74 ? 24.787 -1.782 -15.724 1.00 90.81 74 SER A CA 1
ATOM 536 C C . SER A 1 74 ? 25.673 -0.874 -14.888 1.00 90.81 74 SER A C 1
ATOM 538 O O . SER A 1 74 ? 26.644 -0.299 -15.393 1.00 90.81 74 SER A O 1
ATOM 540 N N . GLY A 1 75 ? 25.398 -0.794 -13.593 1.00 88.19 75 GLY A N 1
ATOM 541 C CA . GLY A 1 75 ? 26.168 0.046 -12.694 1.00 88.19 75 GLY A CA 1
ATOM 542 C C . GLY A 1 75 ? 25.833 -0.167 -11.228 1.00 88.19 75 GLY A C 1
ATOM 543 O O . GLY A 1 75 ? 25.157 -1.117 -10.851 1.00 88.19 75 GLY A O 1
ATOM 544 N N . THR A 1 76 ? 26.339 0.741 -10.396 1.00 86.94 76 THR A N 1
ATOM 545 C CA . THR A 1 76 ? 26.134 0.728 -8.947 1.00 86.94 76 THR A CA 1
ATOM 546 C C . THR A 1 76 ? 25.779 2.129 -8.471 1.00 86.94 76 THR A C 1
ATOM 548 O O . THR A 1 76 ? 26.479 3.092 -8.795 1.00 86.94 76 THR A O 1
ATOM 551 N N . ILE A 1 77 ? 24.736 2.218 -7.655 1.00 82.50 77 ILE A N 1
ATOM 552 C CA . ILE A 1 77 ? 24.279 3.413 -6.949 1.00 82.50 77 ILE A CA 1
ATOM 553 C C . ILE A 1 77 ? 24.688 3.263 -5.478 1.00 82.50 77 ILE A C 1
ATOM 555 O O . ILE A 1 77 ? 24.383 2.258 -4.836 1.00 82.50 77 ILE A O 1
ATOM 559 N N . ASN A 1 78 ? 25.436 4.238 -4.953 1.00 77.50 78 ASN A N 1
ATOM 560 C CA . ASN A 1 78 ? 25.916 4.260 -3.566 1.00 77.50 78 ASN A CA 1
ATOM 561 C C . ASN A 1 78 ? 26.032 5.721 -3.078 1.00 77.50 78 ASN A C 1
ATOM 563 O O . ASN A 1 78 ? 27.006 6.412 -3.394 1.00 77.50 78 ASN A O 1
ATOM 567 N N . GLY A 1 79 ? 25.038 6.180 -2.308 1.00 58.66 79 GLY A N 1
ATOM 568 C CA . GLY A 1 79 ? 25.006 7.507 -1.678 1.00 58.66 79 GLY A CA 1
ATOM 569 C C . GLY A 1 79 ? 24.535 8.679 -2.567 1.00 58.66 79 GLY A C 1
ATOM 570 O O . GLY A 1 79 ? 24.445 8.585 -3.790 1.00 58.66 79 GLY A O 1
ATOM 571 N N . MET A 1 80 ? 24.217 9.814 -1.920 1.00 52.47 80 MET A N 1
ATOM 572 C CA . MET A 1 80 ? 23.497 10.959 -2.514 1.00 52.47 80 MET A CA 1
ATOM 573 C C . MET A 1 80 ? 24.379 12.030 -3.200 1.00 52.47 80 MET A C 1
ATOM 575 O O . MET A 1 80 ? 25.332 12.512 -2.573 1.00 52.47 80 MET A O 1
ATOM 579 N N . PRO A 1 81 ? 23.975 12.572 -4.373 1.00 46.75 81 PRO A N 1
ATOM 580 C CA . PRO A 1 81 ? 23.062 12.000 -5.366 1.00 46.75 81 PRO A CA 1
ATOM 581 C C . PRO A 1 81 ? 23.842 11.263 -6.467 1.00 46.75 81 PRO A C 1
ATOM 583 O O . PRO A 1 81 ? 24.836 11.777 -6.996 1.00 46.75 81 PRO A O 1
ATOM 586 N N . SER A 1 82 ? 23.378 10.063 -6.810 1.00 55.00 82 SER A N 1
ATOM 587 C CA . SER A 1 82 ? 23.760 9.350 -8.027 1.00 55.00 82 SER A CA 1
ATOM 588 C C . SER A 1 82 ? 22.483 8.886 -8.720 1.00 55.00 82 SER A C 1
ATOM 590 O O . SER A 1 82 ? 21.820 7.974 -8.245 1.00 55.00 82 SER A O 1
ATOM 592 N N . ASP A 1 83 ? 22.142 9.561 -9.815 1.00 62.38 83 ASP A N 1
ATOM 593 C CA . ASP A 1 83 ? 20.938 9.286 -10.597 1.00 62.38 83 ASP A CA 1
ATOM 594 C C . ASP A 1 83 ? 21.302 8.339 -11.748 1.00 62.38 83 ASP A C 1
ATOM 596 O O . ASP A 1 83 ? 22.341 8.509 -12.401 1.00 62.38 83 ASP A O 1
ATOM 600 N N . TYR A 1 84 ? 20.452 7.348 -12.002 1.00 67.25 84 TYR A N 1
ATOM 601 C CA . TYR A 1 84 ? 20.500 6.518 -13.201 1.00 67.25 84 TYR A CA 1
ATOM 602 C C . TYR A 1 84 ? 19.206 6.725 -13.987 1.00 67.25 84 TYR A C 1
ATOM 604 O O . TYR A 1 84 ? 18.128 6.628 -13.409 1.00 67.25 84 TYR A O 1
ATOM 612 N N . SER A 1 85 ? 19.318 7.005 -15.287 1.00 71.25 85 SER A N 1
ATOM 613 C CA . SER A 1 85 ? 18.170 7.087 -16.189 1.00 71.25 85 SER A CA 1
ATOM 614 C C . SER A 1 85 ? 18.205 5.945 -17.202 1.00 71.25 85 SER A C 1
ATOM 616 O O . SER A 1 85 ? 19.232 5.665 -17.827 1.00 71.25 85 SER A O 1
ATOM 618 N N . TYR A 1 86 ? 17.062 5.283 -17.360 1.00 75.12 86 TYR A N 1
ATOM 619 C CA . TYR A 1 86 ? 16.807 4.326 -18.427 1.00 75.12 86 TYR A CA 1
ATOM 620 C C . TYR A 1 86 ? 15.955 5.020 -19.490 1.00 75.12 86 TYR A C 1
ATOM 622 O O . TYR A 1 86 ? 14.759 5.215 -19.312 1.00 75.12 86 TYR A O 1
ATOM 630 N N . GLU A 1 87 ? 16.593 5.451 -20.578 1.00 80.62 87 GLU A N 1
ATOM 631 C CA . GLU A 1 87 ? 15.952 6.265 -21.616 1.00 80.62 87 GLU A CA 1
ATOM 632 C C . GLU A 1 87 ? 15.854 5.494 -22.935 1.00 80.62 87 GLU A C 1
ATOM 634 O O . GLU A 1 87 ? 16.867 5.135 -23.547 1.00 80.62 87 GLU A O 1
ATOM 639 N N . LEU A 1 88 ? 14.624 5.300 -23.413 1.00 78.38 88 LEU A N 1
ATOM 640 C CA . LEU A 1 88 ? 14.332 4.759 -24.737 1.00 78.38 88 LEU A CA 1
ATOM 641 C C . LEU A 1 88 ? 13.661 5.834 -25.589 1.00 78.38 88 LEU A C 1
ATOM 643 O O . LEU A 1 88 ? 12.671 6.434 -25.198 1.00 78.38 88 LEU A O 1
ATOM 647 N N . SER A 1 89 ? 14.215 6.080 -26.777 1.00 78.62 89 SER A N 1
ATOM 648 C CA . SER A 1 89 ? 13.765 7.179 -27.651 1.00 78.62 89 SER A CA 1
ATOM 649 C C . SER A 1 89 ? 12.737 6.782 -28.713 1.00 78.62 89 SER A C 1
ATOM 651 O O . SER A 1 89 ? 12.235 7.655 -29.416 1.00 78.62 89 SER A O 1
ATOM 653 N N . ASP A 1 90 ? 12.478 5.484 -28.897 1.00 81.69 90 ASP A N 1
ATOM 654 C CA . ASP A 1 90 ? 11.592 4.981 -29.955 1.00 81.69 90 ASP A CA 1
ATOM 655 C C . ASP A 1 90 ? 10.945 3.654 -29.543 1.00 81.69 90 ASP A C 1
ATOM 657 O O . ASP A 1 90 ? 11.266 2.620 -30.122 1.00 81.69 90 ASP A O 1
ATOM 661 N N . VAL A 1 91 ? 10.086 3.674 -28.522 1.00 85.62 91 VAL A N 1
ATOM 662 C CA . VAL A 1 91 ? 9.354 2.481 -28.065 1.00 85.62 91 VAL A CA 1
ATOM 663 C C . VAL A 1 91 ? 8.245 2.141 -29.067 1.00 85.62 91 VAL A C 1
ATOM 665 O O . VAL A 1 91 ? 7.535 3.029 -29.546 1.00 85.62 91 VAL A O 1
ATOM 668 N N . LYS A 1 92 ? 8.129 0.866 -29.457 1.00 86.31 92 LYS A N 1
ATOM 669 C CA . LYS A 1 92 ? 7.153 0.397 -30.457 1.00 86.31 92 LYS A CA 1
ATOM 670 C C . LYS A 1 92 ? 6.490 -0.925 -30.086 1.00 86.31 92 LYS A C 1
ATOM 672 O O . LYS A 1 92 ? 7.098 -1.726 -29.381 1.00 86.31 92 LYS A O 1
ATOM 677 N N . PRO A 1 93 ? 5.289 -1.212 -30.630 1.00 90.69 93 PRO A N 1
ATOM 678 C CA . PRO A 1 93 ? 4.644 -2.509 -30.454 1.00 90.69 93 PRO A CA 1
ATOM 679 C C . PRO A 1 93 ? 5.582 -3.671 -30.810 1.00 90.69 93 PRO A C 1
ATOM 681 O O . PRO A 1 93 ? 6.076 -3.771 -31.939 1.00 90.69 93 PRO A O 1
ATOM 684 N N . GLY A 1 94 ? 5.805 -4.559 -29.842 1.00 89.00 94 GLY A N 1
ATOM 685 C CA . GLY A 1 94 ? 6.744 -5.678 -29.901 1.00 89.00 94 GLY A CA 1
ATOM 686 C C . GLY A 1 94 ? 8.101 -5.437 -29.232 1.00 89.00 94 GLY A C 1
ATOM 687 O O . GLY A 1 94 ? 8.875 -6.391 -29.145 1.00 89.00 94 GLY A O 1
ATOM 688 N N . ASP A 1 95 ? 8.391 -4.219 -28.772 1.00 92.81 95 ASP A N 1
ATOM 689 C CA . ASP A 1 95 ? 9.571 -3.932 -27.957 1.00 92.81 95 ASP A CA 1
ATOM 690 C C . ASP A 1 95 ? 9.393 -4.499 -26.540 1.00 92.81 95 ASP A C 1
ATOM 692 O O . ASP A 1 95 ? 8.279 -4.628 -26.023 1.00 92.81 95 ASP A O 1
ATOM 696 N N . SER A 1 96 ? 10.507 -4.857 -25.910 1.00 94.69 96 SER A N 1
ATOM 697 C CA . SER A 1 96 ? 10.528 -5.403 -24.550 1.00 94.69 96 SER A CA 1
ATOM 698 C C . SER A 1 96 ? 11.842 -5.087 -23.855 1.00 94.69 96 SER A C 1
ATOM 700 O O . SER A 1 96 ? 12.820 -4.711 -24.507 1.00 94.69 96 SER A O 1
ATOM 702 N N . GLY A 1 97 ? 11.897 -5.285 -22.547 1.00 93.19 97 GLY A N 1
ATOM 703 C CA . GLY A 1 97 ? 13.120 -5.125 -21.782 1.00 93.19 97 GLY A CA 1
ATOM 704 C C . GLY A 1 97 ? 12.975 -5.585 -20.343 1.00 93.19 97 GLY A C 1
ATOM 705 O O . GLY A 1 97 ? 11.931 -6.085 -19.929 1.00 93.19 97 GLY A O 1
ATOM 706 N N . GLN A 1 98 ? 14.055 -5.417 -19.591 1.00 93.44 98 GLN A N 1
ATOM 707 C CA . GLN A 1 98 ? 14.127 -5.806 -18.190 1.00 93.44 98 GLN A CA 1
ATOM 708 C C . GLN A 1 98 ? 14.918 -4.759 -17.410 1.00 93.44 98 GLN A C 1
ATOM 710 O O . GLN A 1 98 ? 15.952 -4.285 -17.885 1.00 93.44 98 GLN A O 1
ATOM 715 N N . LEU A 1 99 ? 14.441 -4.412 -16.218 1.00 92.88 99 LEU A N 1
ATOM 716 C CA . LEU A 1 99 ? 15.170 -3.632 -15.227 1.00 92.88 99 LEU A CA 1
ATOM 717 C C . LEU A 1 99 ? 15.424 -4.526 -14.017 1.00 92.88 99 LEU A C 1
ATOM 719 O O . LEU A 1 99 ? 14.501 -5.145 -13.495 1.00 92.88 99 LEU A O 1
ATOM 723 N N . VAL A 1 100 ? 16.669 -4.588 -13.566 1.00 94.62 100 VAL A N 1
ATOM 724 C CA . VAL A 1 100 ? 17.083 -5.382 -12.414 1.00 94.62 100 VAL A CA 1
ATOM 725 C C . VAL A 1 100 ? 17.760 -4.472 -11.411 1.00 94.62 100 VAL A C 1
ATOM 727 O O . VAL A 1 100 ? 18.709 -3.769 -11.750 1.00 94.62 100 VAL A O 1
ATOM 730 N N . PHE A 1 101 ? 17.300 -4.516 -10.166 1.00 92.62 101 PHE A N 1
ATOM 731 C CA . PHE A 1 101 ? 17.893 -3.808 -9.041 1.00 92.62 101 PHE A CA 1
ATOM 732 C C . PHE A 1 101 ? 18.306 -4.815 -7.978 1.00 92.62 101 PHE A C 1
ATOM 734 O O . PHE A 1 101 ? 17.492 -5.609 -7.522 1.00 92.62 101 PHE A O 1
ATOM 741 N N . CYS A 1 102 ? 19.556 -4.774 -7.541 1.00 93.81 102 CYS A N 1
ATOM 742 C CA . CYS A 1 102 ? 20.124 -5.680 -6.552 1.00 93.81 102 CYS A CA 1
ATOM 743 C C . CYS A 1 102 ? 20.558 -4.887 -5.307 1.00 93.81 102 CYS A C 1
ATOM 745 O O . CYS A 1 102 ? 21.702 -4.417 -5.233 1.00 93.81 102 CYS A O 1
ATOM 747 N N . PRO A 1 103 ? 19.655 -4.699 -4.323 1.00 91.31 103 PRO A N 1
ATOM 748 C CA . PRO A 1 103 ? 19.969 -4.008 -3.083 1.00 91.31 103 PRO A CA 1
ATOM 749 C C . PRO A 1 103 ? 20.929 -4.820 -2.210 1.00 91.31 103 PRO A C 1
ATOM 751 O O . PRO A 1 103 ? 20.773 -6.033 -2.028 1.00 91.31 103 PRO A O 1
ATOM 754 N N . LYS A 1 104 ? 21.886 -4.123 -1.605 1.00 90.94 104 LYS A N 1
ATOM 755 C CA . LYS A 1 104 ? 22.854 -4.622 -0.628 1.00 90.94 104 LYS A CA 1
ATOM 756 C C . LYS A 1 104 ? 22.831 -3.688 0.570 1.00 90.94 104 LYS A C 1
ATOM 758 O O . LYS A 1 104 ? 23.333 -2.567 0.504 1.00 90.94 104 LYS A O 1
ATOM 763 N N . VAL A 1 105 ? 22.241 -4.159 1.662 1.00 88.69 105 VAL A N 1
ATOM 764 C CA . VAL A 1 105 ? 22.258 -3.457 2.946 1.00 88.69 105 VAL A CA 1
ATOM 765 C C . VAL A 1 105 ? 23.476 -3.937 3.726 1.00 88.69 105 VAL A C 1
ATOM 767 O O . VAL A 1 105 ? 23.509 -5.086 4.159 1.00 88.69 105 VAL A O 1
ATOM 770 N N . VAL A 1 106 ? 24.506 -3.110 3.877 1.00 87.94 106 VAL A N 1
ATOM 771 C CA . VAL A 1 106 ? 25.773 -3.544 4.485 1.00 87.94 106 VAL A CA 1
ATOM 772 C C . VAL A 1 106 ? 25.650 -3.639 6.012 1.00 87.94 106 VAL A C 1
ATOM 774 O O . VAL A 1 106 ? 25.010 -2.811 6.661 1.00 87.94 106 VAL A O 1
ATOM 777 N N . ASP A 1 107 ? 26.291 -4.658 6.592 1.00 83.06 107 ASP A N 1
ATOM 778 C CA . ASP A 1 107 ? 26.482 -4.906 8.032 1.00 83.06 107 ASP A CA 1
ATOM 779 C C . ASP A 1 107 ? 25.234 -5.233 8.873 1.00 83.06 107 ASP A C 1
ATOM 781 O O . ASP A 1 107 ? 25.332 -6.017 9.824 1.00 83.06 107 ASP A O 1
ATOM 785 N N . ASN A 1 108 ? 24.069 -4.643 8.597 1.00 82.75 108 ASN A N 1
ATOM 786 C CA . ASN A 1 108 ? 22.864 -4.814 9.414 1.00 82.75 108 ASN A CA 1
ATOM 787 C C . ASN A 1 108 ? 21.628 -5.073 8.545 1.00 82.75 108 ASN A C 1
ATOM 789 O O . ASN A 1 108 ? 21.509 -4.465 7.489 1.00 82.75 108 ASN A O 1
ATOM 793 N N . PRO A 1 109 ? 20.695 -5.939 8.980 1.00 85.88 109 PRO A N 1
ATOM 794 C CA . PRO A 1 109 ? 19.397 -6.047 8.326 1.00 85.88 109 PRO A CA 1
ATOM 795 C C . PRO A 1 109 ? 18.668 -4.701 8.370 1.00 85.88 109 PRO A C 1
ATOM 797 O O . PRO A 1 109 ? 18.794 -3.931 9.337 1.00 85.88 109 PRO A O 1
ATOM 800 N N . ALA A 1 110 ? 17.889 -4.436 7.330 1.00 85.25 110 ALA A N 1
ATOM 801 C CA . ALA A 1 110 ? 17.077 -3.236 7.235 1.00 85.25 110 ALA A CA 1
ATOM 802 C C . ALA A 1 110 ? 15.725 -3.537 6.615 1.00 85.25 110 ALA A C 1
ATOM 804 O O . ALA A 1 110 ? 15.577 -4.418 5.776 1.00 85.25 110 ALA A O 1
ATOM 805 N N . TRP A 1 111 ? 14.742 -2.761 7.020 1.00 79.38 111 TRP A N 1
ATOM 806 C CA . TRP A 1 111 ? 13.484 -2.649 6.319 1.00 79.38 111 TRP A CA 1
ATOM 807 C C . TRP A 1 111 ? 13.748 -1.857 5.048 1.00 79.38 111 TRP A C 1
ATOM 809 O O . TRP A 1 111 ? 14.327 -0.774 5.121 1.00 79.38 111 TRP A O 1
ATOM 819 N N . LEU A 1 112 ? 13.421 -2.436 3.900 1.00 82.75 112 LEU A N 1
ATOM 820 C CA . LEU A 1 112 ? 13.708 -1.863 2.594 1.00 82.75 112 LEU A CA 1
ATOM 821 C C . LEU A 1 112 ? 12.388 -1.648 1.864 1.00 82.75 112 LEU A C 1
ATOM 823 O O . LEU A 1 112 ? 11.529 -2.526 1.875 1.00 82.75 112 LEU A O 1
ATOM 827 N N . TRP A 1 113 ? 12.248 -0.496 1.225 1.00 80.94 113 TRP A N 1
ATOM 828 C CA . TRP A 1 113 ? 11.132 -0.168 0.355 1.00 80.94 113 TRP A CA 1
ATOM 829 C C . TRP A 1 113 ? 11.658 0.342 -0.974 1.00 80.94 113 TRP A C 1
ATOM 831 O O . TRP A 1 113 ? 12.744 0.923 -1.033 1.00 80.94 113 TRP A O 1
ATOM 841 N N . ILE A 1 114 ? 10.864 0.128 -2.012 1.00 81.94 114 ILE A N 1
ATOM 842 C CA . ILE A 1 114 ? 10.994 0.799 -3.299 1.00 81.94 114 ILE A CA 1
ATOM 843 C C . ILE A 1 114 ? 9.693 1.555 -3.563 1.00 81.94 114 ILE A C 1
ATOM 845 O O . ILE A 1 114 ? 8.626 0.992 -3.346 1.00 81.94 114 ILE A O 1
ATOM 849 N N . GLY A 1 115 ? 9.765 2.803 -4.002 1.00 77.69 115 GLY A N 1
ATOM 850 C CA . GLY A 1 115 ? 8.592 3.600 -4.359 1.00 77.69 115 GLY A CA 1
ATOM 851 C C . GLY A 1 115 ? 8.922 4.673 -5.388 1.00 77.69 115 GLY A C 1
ATOM 852 O O . GLY A 1 115 ? 10.017 4.668 -5.942 1.00 77.69 115 GLY A O 1
ATOM 853 N N . SER A 1 116 ? 7.990 5.583 -5.637 1.00 74.56 116 SER A N 1
ATOM 854 C CA . SER A 1 116 ? 8.172 6.766 -6.481 1.00 74.56 116 SER A CA 1
ATOM 855 C C . SER A 1 116 ? 7.446 7.949 -5.846 1.00 74.56 116 SER A C 1
ATOM 857 O O . SER A 1 116 ? 6.322 7.797 -5.383 1.00 74.56 116 SER A O 1
ATOM 859 N N . GLU A 1 117 ? 8.071 9.130 -5.792 1.00 66.44 117 GLU A N 1
ATOM 860 C CA . GLU A 1 117 ? 7.392 10.332 -5.268 1.00 66.44 117 GLU A CA 1
ATOM 861 C C . GLU A 1 117 ? 6.435 10.940 -6.308 1.00 66.44 117 GLU A C 1
ATOM 863 O O . GLU A 1 117 ? 5.460 11.594 -5.934 1.00 66.44 117 GLU A O 1
ATOM 868 N N . SER A 1 118 ? 6.728 10.754 -7.600 1.00 66.56 118 SER A N 1
ATOM 869 C CA . SER A 1 118 ? 6.040 11.452 -8.696 1.00 66.56 118 SER A CA 1
ATOM 870 C C . SER A 1 118 ? 5.152 10.554 -9.557 1.00 66.56 118 SER A C 1
ATOM 872 O O . SER A 1 118 ? 4.449 11.093 -10.411 1.00 66.56 118 SER A O 1
ATOM 874 N N . GLY A 1 119 ? 5.205 9.232 -9.361 1.00 70.69 119 GLY A N 1
ATOM 875 C CA . GLY A 1 119 ? 4.472 8.268 -10.178 1.00 70.69 119 GLY A CA 1
ATOM 876 C C . GLY A 1 119 ? 4.945 8.263 -11.635 1.00 70.69 119 GLY A C 1
ATOM 877 O O . GLY A 1 119 ? 6.107 8.563 -11.936 1.00 70.69 119 GLY A O 1
ATOM 878 N N . ALA A 1 120 ? 4.036 7.912 -12.545 1.00 75.69 120 ALA A N 1
ATOM 879 C CA . ALA A 1 120 ? 4.249 8.041 -13.981 1.00 75.69 120 ALA A CA 1
ATOM 880 C C . ALA A 1 120 ? 3.691 9.377 -14.478 1.00 75.69 120 ALA A C 1
ATOM 882 O O . ALA A 1 120 ? 2.631 9.841 -14.061 1.00 75.69 120 ALA A O 1
ATOM 883 N N . ILE A 1 121 ? 4.423 9.994 -15.396 1.00 79.31 121 ILE A N 1
ATOM 884 C CA . ILE A 1 121 ? 3.987 11.161 -16.146 1.00 79.31 121 ILE A CA 1
ATOM 885 C C . ILE A 1 121 ? 3.893 10.740 -17.604 1.00 79.31 121 ILE A C 1
ATOM 887 O O . ILE A 1 121 ? 4.915 10.589 -18.280 1.00 79.31 121 ILE A O 1
ATOM 891 N N . ASP A 1 122 ? 2.665 10.572 -18.074 1.00 82.81 122 ASP A N 1
ATOM 892 C CA . ASP A 1 122 ? 2.366 10.330 -19.476 1.00 82.81 122 ASP A CA 1
ATOM 893 C C . ASP A 1 122 ? 2.246 11.646 -20.239 1.00 82.81 122 ASP A C 1
ATOM 895 O O . ASP A 1 122 ? 1.721 12.635 -19.736 1.00 82.81 122 ASP A O 1
ATOM 899 N N . TYR A 1 123 ? 2.767 11.682 -21.458 1.00 82.06 123 TYR A N 1
ATOM 900 C CA . TYR A 1 123 ? 2.777 12.863 -22.308 1.00 82.06 123 TYR A CA 1
ATOM 901 C C . TYR A 1 123 ? 2.285 12.511 -23.704 1.00 82.06 123 TYR A C 1
ATOM 903 O O . TYR A 1 123 ? 2.962 11.773 -24.417 1.00 82.06 123 TYR A O 1
ATOM 911 N N . GLU A 1 124 ? 1.216 13.170 -24.136 1.00 82.25 124 GLU A N 1
ATOM 912 C CA . GLU A 1 124 ? 0.731 13.153 -25.521 1.00 82.25 124 GLU A CA 1
ATOM 913 C C . GLU A 1 124 ? 1.579 14.110 -26.395 1.00 82.25 124 GLU A C 1
ATOM 915 O O . GLU A 1 124 ? 1.293 15.315 -26.491 1.00 82.25 124 GLU A O 1
ATOM 920 N N . ASN A 1 125 ? 2.683 13.657 -27.006 1.00 77.25 125 ASN A N 1
ATOM 921 C CA . ASN A 1 125 ? 3.619 14.571 -27.691 1.00 77.25 125 ASN A CA 1
ATOM 922 C C . ASN A 1 125 ? 3.350 14.743 -29.187 1.00 77.25 125 ASN A C 1
ATOM 924 O O . ASN A 1 125 ? 4.148 14.355 -30.040 1.00 77.25 125 ASN A O 1
ATOM 928 N N . GLY A 1 126 ? 2.324 15.520 -29.508 1.00 78.75 126 GLY A N 1
ATOM 929 C CA . GLY A 1 126 ? 1.888 15.707 -30.891 1.00 78.75 126 GLY A CA 1
ATOM 930 C C . GLY A 1 126 ? 0.770 14.733 -31.217 1.00 78.75 126 GLY A C 1
ATOM 931 O O . GLY A 1 126 ? 0.318 14.055 -30.330 1.00 78.75 126 GLY A O 1
ATOM 932 N N . GLN A 1 127 ? 0.282 14.772 -32.458 1.00 75.31 127 GLN A N 1
ATOM 933 C CA . GLN A 1 127 ? -0.706 13.822 -32.976 1.00 75.31 127 GLN A CA 1
ATOM 934 C C . GLN A 1 127 ? -0.469 13.658 -34.470 1.00 75.31 127 GLN A C 1
ATOM 936 O O . GLN A 1 127 ? -0.666 14.598 -35.260 1.00 75.31 127 GLN A O 1
ATOM 941 N N . THR A 1 128 ? 0.035 12.497 -34.882 1.00 77.81 128 THR A N 1
ATOM 942 C CA . THR A 1 128 ? 0.342 12.219 -36.292 1.00 77.81 128 THR A CA 1
ATOM 943 C C . THR A 1 128 ? -0.650 11.256 -36.913 1.00 77.81 128 THR A C 1
ATOM 945 O O . THR A 1 128 ? -1.065 10.301 -36.301 1.00 77.81 128 THR A O 1
ATOM 948 N N . GLU A 1 129 ? -1.031 11.429 -38.177 1.00 76.75 129 GLU A N 1
ATOM 949 C CA . GLU A 1 129 ? -1.875 10.414 -38.830 1.00 76.75 129 GLU A CA 1
ATOM 950 C C . GLU A 1 129 ? -1.124 9.065 -38.910 1.00 76.75 129 GLU A C 1
ATOM 952 O O . GLU A 1 129 ? -0.043 9.033 -39.524 1.00 76.75 129 GLU A O 1
ATOM 957 N N . PRO A 1 130 ? -1.671 7.952 -38.375 1.00 79.31 130 PRO A N 1
ATOM 958 C CA . PRO A 1 130 ? -3.097 7.715 -38.071 1.00 79.31 130 PRO A CA 1
ATOM 959 C C . PRO A 1 130 ? -3.549 7.858 -36.598 1.00 79.31 130 PRO A C 1
ATOM 961 O O . PRO A 1 130 ? -4.724 7.656 -36.334 1.00 79.31 130 PRO A O 1
ATOM 964 N N . GLU A 1 131 ? -2.667 8.182 -35.656 1.00 79.44 131 GLU A N 1
ATOM 965 C CA . GLU A 1 131 ? -2.968 8.454 -34.234 1.00 79.44 131 GLU A CA 1
ATOM 966 C C . GLU A 1 131 ? -4.134 9.438 -34.079 1.00 79.44 131 GLU A C 1
ATOM 968 O O . GLU A 1 131 ? -5.116 9.116 -33.441 1.00 79.44 131 GLU A O 1
ATOM 973 N N . ALA A 1 132 ? -4.128 10.556 -34.818 1.00 76.19 132 ALA A N 1
ATOM 974 C CA . ALA A 1 132 ? -5.199 11.565 -34.784 1.00 76.19 132 ALA A CA 1
ATOM 975 C C . ALA A 1 132 ? -6.590 11.069 -35.260 1.00 76.19 132 ALA A C 1
ATOM 977 O O . ALA A 1 132 ? -7.589 11.788 -35.138 1.00 76.19 132 ALA A O 1
ATOM 978 N N . GLU A 1 133 ? -6.668 9.895 -35.901 1.00 75.69 133 GLU A N 1
ATOM 979 C CA . GLU A 1 133 ? -7.939 9.235 -36.236 1.00 75.69 133 GLU A CA 1
ATOM 980 C C . GLU A 1 133 ? -8.459 8.353 -35.087 1.00 75.69 133 GLU A C 1
ATOM 982 O O . GLU A 1 133 ? -9.673 8.124 -35.020 1.00 75.69 133 GLU A O 1
ATOM 987 N N . ASP A 1 134 ? -7.562 7.893 -34.212 1.00 68.62 134 ASP A N 1
ATOM 988 C CA . ASP A 1 134 ? -7.816 6.959 -33.113 1.00 68.62 134 ASP A CA 1
ATOM 989 C C . ASP A 1 134 ? -7.828 7.668 -31.733 1.00 68.62 134 ASP A C 1
ATOM 991 O O . ASP A 1 134 ? -8.616 7.260 -30.877 1.00 68.62 134 ASP A O 1
ATOM 995 N N . ASP A 1 135 ? -7.097 8.780 -31.568 1.00 62.66 135 ASP A N 1
ATOM 996 C CA . ASP A 1 135 ? -7.062 9.649 -30.386 1.00 62.66 135 ASP A CA 1
ATOM 997 C C . ASP A 1 135 ? -7.317 11.145 -30.713 1.00 62.66 135 ASP A C 1
ATOM 999 O O . ASP A 1 135 ? -7.029 11.653 -31.801 1.00 62.66 135 ASP A O 1
ATOM 1003 N N . ALA A 1 136 ? -7.966 11.851 -29.783 1.00 65.06 136 ALA A N 1
ATOM 1004 C CA . ALA A 1 136 ? -8.345 13.256 -29.885 1.00 65.06 136 ALA A CA 1
ATOM 1005 C C . ALA A 1 136 ? -7.955 14.087 -28.645 1.00 65.06 136 ALA A C 1
ATOM 1007 O O . ALA A 1 136 ? -8.569 15.147 -28.426 1.00 65.06 136 ALA A O 1
ATOM 1008 N N . THR A 1 137 ? -7.003 13.621 -27.828 1.00 70.00 137 THR A N 1
ATOM 1009 C CA . THR A 1 137 ? -6.535 14.317 -26.619 1.00 70.00 137 THR A CA 1
ATOM 1010 C C . THR A 1 137 ? -5.700 15.566 -26.955 1.00 70.00 137 THR A C 1
ATOM 1012 O O . THR A 1 137 ? -5.556 15.983 -28.111 1.00 70.00 137 THR A O 1
ATOM 1015 N N . GLY A 1 138 ? -5.254 16.290 -25.928 1.00 64.88 138 GLY A N 1
ATOM 1016 C CA . GLY A 1 138 ? -4.521 17.545 -26.065 1.00 64.88 138 GLY A CA 1
ATOM 1017 C C . GLY A 1 138 ? -3.048 17.349 -26.424 1.00 64.88 138 GLY A C 1
ATOM 1018 O O . GLY A 1 138 ? -2.187 17.396 -25.553 1.00 64.88 138 GLY A O 1
ATOM 1019 N N . ALA A 1 139 ? -2.749 17.258 -27.717 1.00 71.12 139 ALA A N 1
ATOM 1020 C CA . ALA A 1 139 ? -1.385 17.079 -28.209 1.00 71.12 139 ALA A CA 1
ATOM 1021 C C . ALA A 1 139 ? -0.405 18.244 -27.942 1.00 71.12 139 ALA A C 1
ATOM 1023 O O . ALA A 1 139 ? -0.680 19.418 -28.235 1.00 71.12 139 ALA A O 1
ATOM 1024 N N . GLY A 1 140 ? 0.800 17.881 -27.496 1.00 76.19 140 GLY A N 1
ATOM 1025 C CA . GLY A 1 140 ? 1.998 18.719 -27.413 1.00 76.19 140 GLY A CA 1
ATOM 1026 C C . GLY A 1 140 ? 2.822 18.779 -28.707 1.00 76.19 140 GLY A C 1
ATOM 1027 O O . GLY A 1 140 ? 2.316 18.766 -29.833 1.00 76.19 140 GLY A O 1
ATOM 1028 N N . THR A 1 141 ? 4.135 18.907 -28.556 1.00 79.44 141 THR A N 1
ATOM 1029 C CA . THR A 1 141 ? 5.135 19.003 -29.616 1.00 79.44 141 THR A CA 1
ATOM 1030 C C . THR A 1 141 ? 5.939 17.712 -29.686 1.00 79.44 141 THR A C 1
ATOM 1032 O O . THR A 1 141 ? 6.629 17.354 -28.743 1.00 79.44 141 THR A O 1
ATOM 1035 N N . ILE A 1 142 ? 5.979 17.080 -30.862 1.00 78.69 142 ILE A N 1
ATOM 1036 C CA . ILE A 1 142 ? 6.855 15.924 -31.104 1.00 78.69 142 ILE A CA 1
ATOM 1037 C C . ILE A 1 142 ? 8.327 16.295 -30.843 1.00 78.69 142 ILE A C 1
ATOM 1039 O O . ILE A 1 142 ? 8.902 17.138 -31.550 1.00 78.69 142 ILE A O 1
ATOM 1043 N N . GLY A 1 143 ? 8.965 15.589 -29.908 1.00 69.50 143 GLY A N 1
ATOM 1044 C CA . GLY A 1 143 ? 10.389 15.694 -29.579 1.00 69.50 143 GLY A CA 1
ATOM 1045 C C . GLY A 1 143 ? 10.650 16.307 -28.201 1.00 69.50 143 GLY A C 1
ATOM 1046 O O . GLY A 1 143 ? 9.745 16.485 -27.409 1.00 69.50 143 GLY A O 1
ATOM 1047 N N . SER A 1 144 ? 11.913 16.624 -27.897 1.00 73.12 144 SER A N 1
ATOM 1048 C CA . SER A 1 144 ? 12.287 17.126 -26.566 1.00 73.12 144 SER A CA 1
ATOM 1049 C C . SER A 1 144 ? 12.204 18.662 -26.452 1.00 73.12 144 SER A C 1
ATOM 1051 O O . SER A 1 144 ? 12.713 19.364 -27.341 1.00 73.12 144 SER A O 1
ATOM 1053 N N . PRO A 1 145 ? 11.717 19.214 -25.322 1.00 79.00 145 PRO A N 1
ATOM 1054 C CA . PRO A 1 145 ? 11.159 18.496 -24.168 1.00 79.00 145 PRO A CA 1
ATOM 1055 C C . PRO A 1 145 ? 9.755 17.953 -24.459 1.00 79.00 145 PRO A C 1
ATOM 1057 O O . PRO A 1 145 ? 9.060 18.538 -25.284 1.00 79.00 145 PRO A O 1
ATOM 1060 N N . ASN A 1 146 ? 9.361 16.905 -23.733 1.00 80.69 146 ASN A N 1
ATOM 1061 C CA . ASN A 1 146 ? 7.970 16.472 -23.686 1.00 80.69 146 ASN A CA 1
ATOM 1062 C C . ASN A 1 146 ? 7.131 17.627 -23.110 1.00 80.69 146 ASN A C 1
ATOM 1064 O O . ASN A 1 146 ? 7.484 18.210 -22.078 1.00 80.69 146 ASN A O 1
ATOM 1068 N N . ASP A 1 147 ? 6.099 18.045 -23.836 1.00 78.38 147 ASP A N 1
ATOM 1069 C CA . ASP A 1 147 ? 5.237 19.179 -23.472 1.00 78.38 147 ASP A CA 1
ATOM 1070 C C . ASP A 1 147 ? 3.749 18.922 -23.766 1.00 78.38 147 ASP A C 1
ATOM 1072 O O . ASP A 1 147 ? 2.949 19.863 -23.724 1.00 78.38 147 ASP A O 1
ATOM 1076 N N . GLY A 1 148 ? 3.404 17.659 -24.044 1.00 75.81 148 GLY A N 1
ATOM 1077 C CA . GLY A 1 148 ? 2.037 17.154 -24.137 1.00 75.81 148 GLY A CA 1
ATOM 1078 C C . GLY A 1 148 ? 1.231 17.313 -22.854 1.00 75.81 148 GLY A C 1
ATOM 1079 O O . GLY A 1 148 ? 1.791 17.517 -21.773 1.00 75.81 148 GLY A O 1
ATOM 1080 N N . GLU A 1 149 ? -0.097 17.251 -22.978 1.00 75.81 149 GLU A N 1
ATOM 1081 C CA . GLU A 1 149 ? -0.956 17.079 -21.805 1.00 75.81 149 GLU A CA 1
ATOM 1082 C C . GLU A 1 149 ? -0.724 15.693 -21.177 1.00 75.81 149 GLU A C 1
ATOM 1084 O O . GLU A 1 149 ? -0.217 14.781 -21.830 1.00 75.81 149 GLU A O 1
ATOM 1089 N N . GLY A 1 150 ? -1.067 15.581 -19.890 1.00 76.38 150 GLY A N 1
ATOM 1090 C CA . GLY A 1 150 ? -0.884 14.394 -19.050 1.00 76.38 150 GLY A CA 1
ATOM 1091 C C . GLY A 1 150 ? -1.838 13.243 -19.371 1.00 76.38 150 GLY A C 1
ATOM 1092 O O . GLY A 1 150 ? -2.451 12.720 -18.450 1.00 76.38 150 GLY A O 1
ATOM 1093 N N . GLU A 1 151 ? -2.078 12.977 -20.652 1.00 74.75 151 GLU A N 1
ATOM 1094 C CA . GLU A 1 151 ? -3.156 12.110 -21.150 1.00 74.75 151 GLU A CA 1
ATOM 1095 C C . GLU A 1 151 ? -2.650 11.103 -22.201 1.00 74.75 151 GLU A C 1
ATOM 1097 O O . GLU A 1 151 ? -3.468 10.570 -22.934 1.00 74.75 151 GLU A O 1
ATOM 1102 N N . GLY A 1 152 ? -1.334 10.875 -22.310 1.00 80.88 152 GLY A N 1
ATOM 1103 C CA . GLY A 1 152 ? -0.803 9.848 -23.221 1.00 80.88 152 GLY A CA 1
ATOM 1104 C C . GLY A 1 152 ? -1.111 8.436 -22.713 1.00 80.88 152 GLY A C 1
ATOM 1105 O O . GLY A 1 152 ? -1.194 8.233 -21.505 1.00 80.88 152 GLY A O 1
ATOM 1106 N N . GLU A 1 153 ? -1.244 7.458 -23.611 1.00 85.12 153 GLU A N 1
ATOM 1107 C CA . GLU A 1 153 ? -1.710 6.097 -23.278 1.00 85.12 153 GLU A CA 1
ATOM 1108 C C . GLU A 1 153 ? -0.604 5.021 -23.275 1.00 85.12 153 GLU A C 1
ATOM 1110 O O . GLU A 1 153 ? -0.850 3.798 -23.301 1.00 85.12 153 GLU A O 1
ATOM 1115 N N . LEU A 1 154 ? 0.657 5.453 -23.339 1.00 88.69 154 LEU A N 1
ATOM 1116 C CA . LEU A 1 154 ? 1.792 4.544 -23.442 1.00 88.69 154 LEU A CA 1
ATOM 1117 C C . LEU A 1 154 ? 1.973 3.698 -22.175 1.00 88.69 154 LEU A C 1
ATOM 1119 O O . LEU A 1 154 ? 2.249 2.498 -22.300 1.00 88.69 154 LEU A O 1
ATOM 1123 N N . SER A 1 155 ? 1.838 4.273 -20.978 1.00 87.81 155 SER A N 1
ATOM 1124 C CA . SER A 1 155 ? 2.044 3.539 -19.724 1.00 87.81 155 SER A CA 1
ATOM 1125 C C . SER A 1 155 ? 0.983 2.451 -19.495 1.00 87.81 155 SER A C 1
ATOM 1127 O O . SER A 1 155 ? 1.330 1.346 -19.066 1.00 87.81 155 SER A O 1
ATOM 1129 N N . GLU A 1 156 ? -0.272 2.687 -19.882 1.00 87.75 156 GLU A N 1
ATOM 1130 C CA . GLU A 1 156 ? -1.373 1.714 -19.811 1.00 87.75 156 GLU A CA 1
ATOM 1131 C C . GLU A 1 156 ? -1.238 0.593 -20.850 1.00 87.75 156 GLU A C 1
ATOM 1133 O O . GLU A 1 156 ? -1.868 -0.462 -20.748 1.00 87.75 156 GLU A O 1
ATOM 1138 N N . SER A 1 157 ? -0.408 0.799 -21.871 1.00 90.75 157 SER A N 1
ATOM 1139 C CA . SER A 1 157 ? -0.175 -0.180 -22.933 1.00 90.75 157 SER A CA 1
ATOM 1140 C C . SER A 1 157 ? 1.032 -1.085 -22.669 1.00 90.75 157 SER A C 1
ATOM 1142 O O . SER A 1 157 ? 1.120 -2.180 -23.236 1.00 90.75 157 SER A O 1
ATOM 1144 N N . ILE A 1 158 ? 1.977 -0.661 -21.826 1.00 92.38 158 ILE A N 1
ATOM 1145 C CA . ILE A 1 158 ? 3.155 -1.455 -21.461 1.00 92.38 158 ILE A CA 1
ATOM 1146 C C . ILE A 1 158 ? 2.762 -2.445 -20.365 1.00 92.38 158 ILE A C 1
ATOM 1148 O O . ILE A 1 158 ? 2.430 -2.045 -19.257 1.00 92.38 158 ILE A O 1
ATOM 1152 N N . LEU A 1 159 ? 2.849 -3.747 -20.647 1.00 94.06 159 LEU A N 1
ATOM 1153 C CA . LEU A 1 159 ? 2.619 -4.787 -19.644 1.00 94.06 159 LEU A CA 1
ATOM 1154 C C . LEU A 1 159 ? 3.880 -5.017 -18.820 1.00 94.06 159 LEU A C 1
ATOM 1156 O O . LEU A 1 159 ? 4.972 -5.117 -19.387 1.00 94.06 159 LEU A O 1
ATOM 1160 N N . VAL A 1 160 ? 3.714 -5.172 -17.507 1.00 92.69 160 VAL A N 1
ATOM 1161 C CA . VAL A 1 160 ? 4.819 -5.318 -16.559 1.00 92.69 160 VAL A CA 1
ATOM 1162 C C . VAL A 1 160 ? 4.636 -6.540 -15.664 1.00 92.69 160 VAL A C 1
ATOM 1164 O O . VAL A 1 160 ? 3.536 -6.891 -15.245 1.00 92.69 160 VAL A O 1
ATOM 1167 N N . THR A 1 161 ? 5.740 -7.213 -15.351 1.00 91.06 161 THR A N 1
ATOM 1168 C CA . THR A 1 161 ? 5.805 -8.253 -14.321 1.00 91.06 161 THR A CA 1
ATOM 1169 C C . THR A 1 161 ? 6.906 -7.912 -13.333 1.00 91.06 161 THR A C 1
ATOM 1171 O O . THR A 1 161 ? 8.053 -7.706 -13.726 1.00 91.06 161 THR A O 1
ATOM 1174 N N . VAL A 1 162 ? 6.564 -7.877 -12.044 1.00 90.25 162 VAL A N 1
ATOM 1175 C CA . VAL A 1 162 ? 7.509 -7.599 -10.963 1.00 90.25 162 VAL A CA 1
ATOM 1176 C C . VAL A 1 162 ? 7.800 -8.886 -10.206 1.00 90.25 162 VAL A C 1
ATOM 1178 O O . VAL A 1 162 ? 6.905 -9.631 -9.795 1.00 90.25 162 VAL A O 1
ATOM 1181 N N . SER A 1 163 ? 9.078 -9.172 -10.002 1.00 91.06 163 SER A N 1
ATOM 1182 C CA . SER A 1 163 ? 9.503 -10.391 -9.336 1.00 91.06 163 SER A CA 1
ATOM 1183 C C . SER A 1 163 ? 10.774 -10.205 -8.525 1.00 91.06 163 SER A C 1
ATOM 1185 O O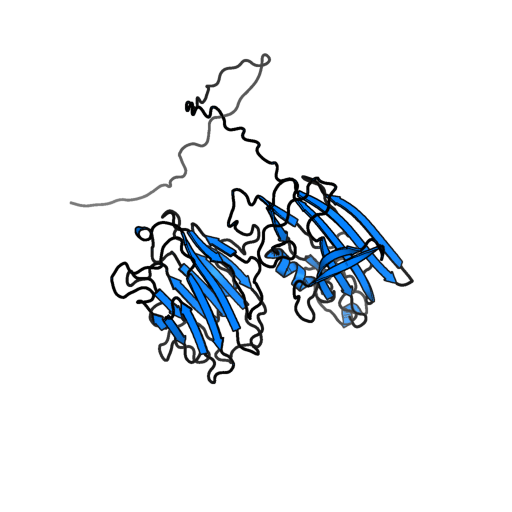 . SER A 1 163 ? 11.580 -9.311 -8.759 1.00 91.06 163 SER A O 1
ATOM 1187 N N . TYR A 1 164 ? 10.973 -11.100 -7.569 1.00 92.19 164 TYR A N 1
ATOM 1188 C CA . TYR A 1 164 ? 12.285 -11.366 -7.021 1.00 92.19 164 TYR A CA 1
ATOM 1189 C C . TYR A 1 164 ? 13.035 -12.318 -7.934 1.00 92.19 164 TYR A C 1
ATOM 1191 O O . TYR A 1 164 ? 12.488 -13.339 -8.368 1.00 92.19 164 TYR A O 1
ATOM 1199 N N . CYS A 1 165 ? 14.310 -12.026 -8.145 1.00 93.75 165 CYS A N 1
ATOM 1200 C CA . CYS A 1 165 ? 15.185 -12.793 -9.011 1.00 93.75 165 CYS A CA 1
ATOM 1201 C C . CYS A 1 165 ? 16.603 -12.913 -8.439 1.00 93.75 165 CYS A C 1
ATOM 1203 O O . CYS A 1 165 ? 17.026 -12.143 -7.575 1.00 93.75 165 CYS A O 1
ATOM 1205 N N . GLU A 1 166 ? 17.350 -13.895 -8.935 1.00 94.00 166 GLU A N 1
ATOM 1206 C CA . GLU A 1 166 ? 18.765 -14.095 -8.623 1.00 94.00 166 GLU A CA 1
ATOM 1207 C C . GLU A 1 166 ? 19.557 -14.351 -9.905 1.00 94.00 166 GLU A C 1
ATOM 1209 O O . GLU A 1 166 ? 19.067 -15.004 -10.830 1.00 94.00 166 GLU A O 1
ATOM 1214 N N . TYR A 1 167 ? 20.796 -13.860 -9.948 1.00 92.75 167 TYR A N 1
ATOM 1215 C CA . TYR A 1 167 ? 21.689 -14.093 -11.078 1.00 92.75 167 TYR A CA 1
ATOM 1216 C C . TYR A 1 167 ? 22.161 -15.552 -11.114 1.00 92.75 167 TYR A C 1
ATOM 1218 O O . TYR A 1 167 ? 22.852 -16.024 -10.204 1.00 92.75 167 TYR A O 1
ATOM 1226 N N . ASP A 1 168 ? 21.837 -16.260 -12.192 1.00 91.69 168 ASP A N 1
ATOM 1227 C CA . ASP A 1 168 ? 22.293 -17.618 -12.449 1.00 91.69 168 ASP A CA 1
ATOM 1228 C C . ASP A 1 168 ? 23.583 -17.594 -13.278 1.00 91.69 168 ASP A C 1
ATOM 1230 O O . ASP A 1 168 ? 23.617 -17.296 -14.473 1.00 91.69 168 ASP A O 1
ATOM 1234 N N . THR A 1 169 ? 24.685 -17.965 -12.625 1.00 90.31 169 THR A N 1
ATOM 1235 C CA . THR A 1 169 ? 26.015 -18.017 -13.247 1.00 90.31 169 THR A CA 1
ATOM 1236 C C . THR A 1 169 ? 26.175 -19.099 -14.322 1.00 90.31 169 THR A C 1
ATOM 1238 O O . THR A 1 169 ? 27.156 -19.064 -15.064 1.00 90.31 169 THR A O 1
ATOM 1241 N N . GLU A 1 170 ? 25.283 -20.093 -14.391 1.00 92.38 170 GLU A N 1
ATOM 1242 C CA . GLU A 1 170 ? 25.319 -21.130 -15.426 1.00 92.38 170 GLU A CA 1
ATOM 1243 C C . GLU A 1 170 ? 24.660 -20.658 -16.724 1.00 92.38 170 GLU A C 1
ATOM 1245 O O . GLU A 1 170 ? 25.156 -20.982 -17.808 1.00 92.38 170 GLU A O 1
ATOM 1250 N N . THR A 1 171 ? 23.556 -19.915 -16.618 1.00 90.50 171 THR A N 1
ATOM 1251 C CA . THR A 1 171 ? 22.847 -19.339 -17.771 1.00 90.50 171 THR A CA 1
ATOM 1252 C C . THR A 1 171 ? 23.337 -17.944 -18.140 1.00 90.50 171 THR A C 1
ATOM 1254 O O . THR A 1 171 ? 23.045 -17.500 -19.246 1.00 90.50 171 THR A O 1
ATOM 1257 N N . GLU A 1 172 ? 24.114 -17.309 -17.258 1.00 88.75 172 GLU A N 1
ATOM 1258 C CA . GLU A 1 172 ? 24.542 -15.910 -17.355 1.00 88.75 172 GLU A CA 1
ATOM 1259 C C . GLU A 1 172 ? 23.337 -14.951 -17.438 1.00 88.75 172 GLU A C 1
ATOM 1261 O O . GLU A 1 172 ? 23.371 -13.985 -18.194 1.00 88.75 172 GLU A O 1
ATOM 1266 N N . ASP A 1 173 ? 22.270 -15.242 -16.681 1.00 89.19 173 ASP A N 1
ATOM 1267 C CA . ASP A 1 173 ? 20.975 -14.544 -16.753 1.00 89.19 173 ASP A CA 1
ATOM 1268 C C . ASP A 1 173 ? 20.261 -14.528 -15.389 1.00 89.19 173 ASP A C 1
ATOM 1270 O O . ASP A 1 173 ? 20.586 -15.336 -14.514 1.00 89.19 173 ASP A O 1
ATOM 1274 N N . TYR A 1 174 ? 19.279 -13.647 -15.197 1.00 92.94 174 TYR A N 1
ATOM 1275 C CA . TYR A 1 174 ? 18.471 -13.611 -13.978 1.00 92.94 174 TYR A CA 1
ATOM 1276 C C . TYR A 1 174 ? 17.347 -14.640 -14.028 1.00 92.94 174 TYR A C 1
ATOM 1278 O O . TYR A 1 174 ? 16.606 -14.774 -15.000 1.00 92.94 174 TYR A O 1
ATOM 1286 N N . THR A 1 175 ? 17.198 -15.373 -12.931 1.00 92.75 175 THR A N 1
ATOM 1287 C CA . THR A 1 175 ? 16.144 -16.370 -12.764 1.00 92.75 175 THR A CA 1
ATOM 1288 C C . THR A 1 175 ? 15.142 -15.893 -11.730 1.00 92.75 175 THR A C 1
ATOM 1290 O O . THR A 1 175 ? 15.513 -15.497 -10.625 1.00 92.75 175 THR A O 1
ATOM 1293 N N . VAL A 1 176 ? 13.859 -15.931 -12.089 1.00 92.31 176 VAL A N 1
ATOM 1294 C CA . VAL A 1 176 ? 12.764 -15.578 -11.183 1.00 92.31 176 VAL A CA 1
ATOM 1295 C C . VAL A 1 176 ? 12.694 -16.596 -10.048 1.00 92.31 176 VAL A C 1
ATOM 1297 O O . VAL A 1 176 ? 12.545 -17.798 -10.282 1.00 92.31 176 VAL A O 1
ATOM 1300 N N . ILE A 1 177 ? 12.764 -16.107 -8.812 1.00 90.81 177 ILE A N 1
ATOM 1301 C CA . ILE A 1 177 ? 12.605 -16.923 -7.605 1.00 90.81 177 ILE A CA 1
ATOM 1302 C C . ILE A 1 177 ? 11.187 -16.822 -7.030 1.00 90.81 177 ILE A C 1
ATOM 1304 O O . ILE A 1 177 ? 10.674 -17.815 -6.509 1.00 90.81 177 ILE A O 1
ATOM 1308 N N . ARG A 1 178 ? 10.540 -15.651 -7.135 1.00 86.44 178 ARG A N 1
ATOM 1309 C CA . ARG A 1 178 ? 9.172 -15.404 -6.647 1.00 86.44 178 ARG A CA 1
ATOM 1310 C C . ARG A 1 178 ? 8.571 -14.178 -7.334 1.00 86.44 178 ARG A C 1
ATOM 1312 O O . ARG A 1 178 ? 9.113 -13.091 -7.197 1.00 86.44 178 ARG A O 1
ATOM 1319 N N . GLU A 1 179 ? 7.437 -14.324 -8.005 1.00 83.12 179 GLU A N 1
ATOM 1320 C CA . GLU A 1 179 ? 6.670 -13.181 -8.526 1.00 83.12 179 GLU A CA 1
ATOM 1321 C C . GLU A 1 179 ? 5.987 -12.408 -7.389 1.00 83.12 179 GLU A C 1
ATOM 1323 O O . GLU A 1 179 ? 5.611 -12.996 -6.372 1.00 83.12 179 GLU A O 1
ATOM 1328 N N . MET A 1 180 ? 5.796 -11.099 -7.560 1.00 77.19 180 MET A N 1
ATOM 1329 C CA . MET A 1 180 ? 5.104 -10.249 -6.581 1.00 77.19 180 MET A CA 1
ATOM 1330 C C . MET A 1 180 ? 3.567 -10.297 -6.713 1.00 77.19 180 MET A C 1
ATOM 1332 O O . MET A 1 180 ? 2.876 -9.477 -6.123 1.00 77.19 180 MET A O 1
ATOM 1336 N N . ASN A 1 181 ? 3.025 -11.311 -7.404 1.00 69.25 181 ASN A N 1
ATOM 1337 C CA . ASN A 1 181 ? 1.590 -11.533 -7.646 1.00 69.25 181 ASN A CA 1
ATOM 1338 C C . ASN A 1 181 ? 0.876 -10.342 -8.317 1.00 69.25 181 ASN A C 1
ATOM 1340 O O . ASN A 1 181 ? -0.240 -9.997 -7.926 1.00 69.25 181 ASN A O 1
ATOM 1344 N N . ASN A 1 182 ? 1.497 -9.734 -9.333 1.00 74.31 182 ASN A N 1
ATOM 1345 C CA . ASN A 1 182 ? 0.845 -8.715 -10.157 1.00 74.31 182 ASN A CA 1
ATOM 1346 C C . ASN A 1 182 ? -0.466 -9.268 -10.771 1.00 74.31 182 ASN A C 1
ATOM 1348 O O . ASN A 1 182 ? -0.481 -10.421 -11.222 1.00 74.31 182 ASN A O 1
ATOM 1352 N N . PRO A 1 183 ? -1.568 -8.493 -10.789 1.00 71.62 183 PRO A N 1
ATOM 1353 C CA . PRO A 1 183 ? -2.811 -8.869 -11.461 1.00 71.62 183 PRO A CA 1
ATOM 1354 C C . PRO A 1 183 ? -2.630 -9.265 -12.935 1.00 71.62 183 PRO A C 1
ATOM 1356 O O . PRO A 1 183 ? -1.663 -8.897 -13.601 1.00 71.62 183 PRO A O 1
ATOM 1359 N N . GLU A 1 184 ? -3.595 -10.006 -13.486 1.00 78.56 184 GLU A N 1
ATOM 1360 C CA . GLU A 1 184 ? -3.598 -10.288 -14.925 1.00 78.56 184 GLU A CA 1
ATOM 1361 C C . GLU A 1 184 ? -3.802 -8.984 -15.710 1.00 78.56 184 GLU A C 1
ATOM 1363 O O . GLU A 1 184 ? -4.790 -8.285 -15.498 1.00 78.56 184 GLU A O 1
ATOM 1368 N N . GLY A 1 185 ? -2.883 -8.688 -16.633 1.00 80.75 185 GLY A N 1
ATOM 1369 C CA . GLY A 1 185 ? -2.919 -7.459 -17.429 1.00 80.75 185 GLY A CA 1
ATOM 1370 C C . GLY A 1 185 ? -2.290 -6.242 -16.752 1.00 80.75 185 GLY A C 1
ATOM 1371 O O . GLY A 1 185 ? -2.511 -5.147 -17.243 1.00 80.75 185 GLY A O 1
ATOM 1372 N N . TYR A 1 186 ? -1.522 -6.431 -15.675 1.00 84.38 186 TYR A N 1
ATOM 1373 C CA . TYR A 1 186 ? -0.832 -5.356 -14.961 1.00 84.38 186 TYR A CA 1
ATOM 1374 C C . TYR A 1 186 ? 0.103 -4.547 -15.869 1.00 84.38 186 TYR A C 1
ATOM 1376 O O . TYR A 1 186 ? 0.933 -5.110 -16.597 1.00 84.38 186 TYR A O 1
ATOM 1384 N N . THR A 1 187 ? -0.056 -3.231 -15.823 1.00 89.00 187 THR A N 1
ATOM 1385 C CA . THR A 1 187 ? 0.579 -2.267 -16.724 1.00 89.00 187 THR A CA 1
ATOM 1386 C C . THR A 1 187 ? 1.680 -1.463 -16.027 1.00 89.00 187 THR A C 1
ATOM 1388 O O . THR A 1 187 ? 1.889 -1.581 -14.818 1.00 89.00 187 THR A O 1
ATOM 1391 N N . LEU A 1 188 ? 2.415 -0.645 -16.785 1.00 88.69 188 LEU A N 1
ATOM 1392 C CA . LEU A 1 188 ? 3.361 0.311 -16.212 1.00 88.69 188 LEU A CA 1
ATOM 1393 C C . LEU A 1 188 ? 2.633 1.406 -15.423 1.00 88.69 188 LEU A C 1
ATOM 1395 O O . LEU A 1 188 ? 3.152 1.813 -14.389 1.00 88.69 188 LEU A O 1
ATOM 1399 N N . ALA A 1 189 ? 1.445 1.827 -15.867 1.00 80.38 189 ALA A N 1
ATOM 1400 C CA . ALA A 1 189 ? 0.589 2.739 -15.109 1.00 80.38 189 ALA A CA 1
ATOM 1401 C C . ALA A 1 189 ? 0.231 2.149 -13.735 1.00 80.38 189 ALA A C 1
ATOM 1403 O O . ALA A 1 189 ? 0.475 2.780 -12.711 1.00 80.38 189 ALA A O 1
ATOM 1404 N N . ASP A 1 190 ? -0.229 0.891 -13.702 1.00 78.81 190 ASP A N 1
ATOM 1405 C CA . ASP A 1 190 ? -0.559 0.210 -12.441 1.00 78.81 190 ASP A CA 1
ATOM 1406 C C . ASP A 1 190 ? 0.673 0.072 -11.529 1.00 78.81 190 ASP A C 1
ATOM 1408 O O . ASP A 1 190 ? 0.583 0.235 -10.312 1.00 78.81 190 ASP A O 1
ATOM 1412 N N . LEU A 1 191 ? 1.846 -0.216 -12.112 1.00 82.62 191 LEU A N 1
ATOM 1413 C CA . LEU A 1 191 ? 3.098 -0.262 -11.361 1.00 82.62 191 LEU A CA 1
ATOM 1414 C C . LEU A 1 191 ? 3.455 1.100 -10.766 1.00 82.62 191 LEU A C 1
ATOM 1416 O O . LEU A 1 191 ? 3.903 1.163 -9.623 1.00 82.62 191 LEU A O 1
ATOM 1420 N N . ALA A 1 192 ? 3.313 2.168 -11.543 1.00 77.44 192 ALA A N 1
ATOM 1421 C CA . ALA A 1 192 ? 3.628 3.511 -11.094 1.00 77.44 192 ALA A CA 1
ATOM 1422 C C . ALA A 1 192 ? 2.706 3.947 -9.948 1.00 77.44 192 ALA A C 1
ATOM 1424 O O . ALA A 1 192 ? 3.212 4.422 -8.932 1.00 77.44 192 ALA A O 1
ATOM 1425 N N . ASP A 1 193 ? 1.403 3.681 -10.065 1.00 72.44 193 ASP A N 1
ATOM 1426 C CA . ASP A 1 193 ? 0.421 3.898 -8.998 1.00 72.44 193 ASP A CA 1
ATOM 1427 C C . ASP A 1 193 ? 0.804 3.129 -7.725 1.00 72.44 193 ASP A C 1
ATOM 1429 O O . ASP A 1 193 ? 0.848 3.694 -6.632 1.00 72.44 193 ASP A O 1
ATOM 1433 N N . ASP A 1 194 ? 1.149 1.844 -7.841 1.00 72.94 194 ASP A N 1
ATOM 1434 C CA . ASP A 1 194 ? 1.551 1.050 -6.677 1.00 72.94 194 ASP A CA 1
ATOM 1435 C C . ASP A 1 194 ? 2.882 1.533 -6.061 1.00 72.94 194 ASP A C 1
ATOM 1437 O O . ASP A 1 194 ? 3.071 1.465 -4.840 1.00 72.94 194 ASP A O 1
ATOM 1441 N N . LEU A 1 195 ? 3.812 2.051 -6.872 1.00 76.25 195 LEU A N 1
ATOM 1442 C CA . LEU A 1 195 ? 5.076 2.626 -6.400 1.00 76.25 195 LEU A CA 1
ATOM 1443 C C . LEU A 1 195 ? 4.881 3.937 -5.641 1.00 76.25 195 LEU A C 1
ATOM 1445 O O . LEU A 1 195 ? 5.661 4.189 -4.721 1.00 76.25 195 LEU A O 1
ATOM 1449 N N . GLU A 1 196 ? 3.851 4.734 -5.938 1.00 68.44 196 GLU A N 1
ATOM 1450 C CA . GLU A 1 196 ? 3.505 5.899 -5.106 1.00 68.44 196 GLU A CA 1
ATOM 1451 C C . GLU A 1 196 ? 3.213 5.497 -3.652 1.00 68.44 196 GLU A C 1
ATOM 1453 O O . GLU A 1 196 ? 3.473 6.249 -2.708 1.00 68.44 196 GLU A O 1
ATOM 1458 N N . PHE A 1 197 ? 2.714 4.275 -3.457 1.00 62.97 197 PHE A N 1
ATOM 1459 C CA . PHE A 1 197 ? 2.427 3.698 -2.144 1.00 62.97 197 PHE A CA 1
ATOM 1460 C C . PHE A 1 197 ? 3.579 2.851 -1.591 1.00 62.97 197 PHE A C 1
ATOM 1462 O O . PHE A 1 197 ? 3.590 2.511 -0.405 1.00 62.97 197 PHE A O 1
ATOM 1469 N N . GLY A 1 198 ? 4.581 2.576 -2.424 1.00 70.31 198 GLY A N 1
ATOM 1470 C CA . GLY A 1 198 ? 5.818 1.894 -2.092 1.00 70.31 198 GLY A CA 1
ATOM 1471 C C . GLY A 1 198 ? 5.651 0.408 -1.778 1.00 70.31 198 GLY A C 1
ATOM 1472 O O . GLY A 1 198 ? 4.895 -0.006 -0.898 1.00 70.31 198 GLY A O 1
ATOM 1473 N N . PHE A 1 199 ? 6.466 -0.425 -2.416 1.00 73.81 199 PHE A N 1
ATOM 1474 C CA . PHE A 1 199 ? 6.549 -1.843 -2.101 1.00 73.81 199 PHE A CA 1
ATOM 1475 C C . PHE A 1 199 ? 7.527 -2.106 -0.971 1.00 73.81 199 PHE A C 1
ATOM 1477 O O . PHE A 1 199 ? 8.685 -1.687 -1.009 1.00 73.81 199 PHE A O 1
ATOM 1484 N N . PHE A 1 200 ? 7.094 -2.902 0.002 1.00 75.44 200 PHE A N 1
ATOM 1485 C CA . PHE A 1 200 ? 8.016 -3.486 0.964 1.00 75.44 200 PHE A CA 1
ATOM 1486 C C . PHE A 1 200 ? 8.866 -4.591 0.315 1.00 75.44 200 PHE A C 1
ATOM 1488 O O . PHE A 1 200 ? 8.343 -5.583 -0.194 1.00 75.44 200 PHE A O 1
ATOM 1495 N N . VAL A 1 201 ? 10.190 -4.440 0.375 1.00 80.62 201 VAL A N 1
ATOM 1496 C CA . VAL A 1 201 ? 11.163 -5.381 -0.184 1.00 80.62 201 VAL A CA 1
ATOM 1497 C C . VAL A 1 201 ? 11.645 -6.338 0.916 1.00 80.62 201 VAL A C 1
ATOM 1499 O O . VAL A 1 201 ? 12.658 -6.114 1.573 1.00 80.62 201 VAL A O 1
ATOM 1502 N N . ASP A 1 202 ? 10.915 -7.438 1.108 1.00 69.44 202 ASP A N 1
ATOM 1503 C CA . ASP A 1 202 ? 11.068 -8.394 2.228 1.00 69.44 202 ASP A CA 1
ATOM 1504 C C . ASP A 1 202 ? 12.195 -9.447 2.062 1.00 69.44 202 ASP A C 1
ATOM 1506 O O . ASP A 1 202 ? 12.330 -10.386 2.859 1.00 69.44 202 ASP A O 1
ATOM 1510 N N . GLY A 1 203 ? 12.954 -9.362 0.968 1.00 66.62 203 GLY A N 1
ATOM 1511 C CA . GLY A 1 203 ? 14.023 -10.301 0.637 1.00 66.62 203 GLY A CA 1
ATOM 1512 C C . GLY A 1 203 ? 13.566 -11.737 0.337 1.00 66.62 203 GLY A C 1
ATOM 1513 O O . GLY A 1 203 ? 14.356 -12.663 0.510 1.00 66.62 203 GLY A O 1
ATOM 1514 N N . GLY A 1 204 ? 12.318 -11.951 -0.092 1.00 62.47 204 GLY A N 1
ATOM 1515 C CA . GLY A 1 204 ? 11.826 -13.270 -0.512 1.00 62.47 204 GLY A CA 1
ATOM 1516 C C . GLY A 1 204 ? 11.270 -14.146 0.617 1.00 62.47 204 GLY A C 1
ATOM 1517 O O . GLY A 1 204 ? 11.110 -15.351 0.422 1.00 62.47 204 GLY A O 1
ATOM 1518 N N . THR A 1 205 ? 11.024 -13.580 1.807 1.00 59.50 205 THR A N 1
ATOM 1519 C CA . THR A 1 205 ? 10.683 -14.346 3.029 1.00 59.50 205 THR A CA 1
ATOM 1520 C C . THR A 1 205 ? 9.275 -14.106 3.592 1.00 59.50 205 THR A C 1
ATOM 1522 O O . THR A 1 205 ? 8.956 -14.611 4.668 1.00 59.50 205 THR A O 1
ATOM 1525 N N . ASP A 1 206 ? 8.429 -13.383 2.857 1.00 54.12 206 ASP A N 1
ATOM 1526 C CA . ASP A 1 206 ? 7.016 -13.051 3.121 1.00 54.12 206 ASP A CA 1
ATOM 1527 C C . ASP A 1 206 ? 6.740 -12.180 4.368 1.00 54.12 206 ASP A C 1
ATOM 1529 O O . ASP A 1 206 ? 5.598 -11.762 4.549 1.00 54.12 206 ASP A O 1
ATOM 1533 N N . SER A 1 207 ? 7.721 -11.876 5.238 1.00 57.28 207 SER A N 1
ATOM 1534 C CA . SER A 1 207 ? 7.488 -10.977 6.393 1.00 57.28 207 SER A CA 1
ATOM 1535 C C . SER A 1 207 ? 8.743 -10.485 7.155 1.00 57.28 207 SER A C 1
ATOM 1537 O O . SER A 1 207 ? 8.665 -10.267 8.368 1.00 57.28 207 SER A O 1
ATOM 1539 N N . GLY A 1 208 ? 9.920 -10.385 6.527 1.00 68.88 208 GLY A N 1
ATOM 1540 C CA . GLY A 1 208 ? 11.188 -10.103 7.225 1.00 68.88 208 GLY A CA 1
ATOM 1541 C C . GLY A 1 208 ? 11.906 -8.833 6.765 1.00 68.88 208 GLY A C 1
ATOM 1542 O O . GLY A 1 208 ? 11.694 -8.369 5.651 1.00 68.88 208 GLY A O 1
ATOM 1543 N N . ALA A 1 209 ? 12.791 -8.294 7.612 1.00 79.94 209 ALA A N 1
ATOM 1544 C CA . ALA A 1 209 ? 13.765 -7.290 7.188 1.00 79.94 209 ALA A CA 1
ATOM 1545 C C . ALA A 1 209 ? 14.675 -7.862 6.082 1.00 79.94 209 ALA A C 1
ATOM 1547 O O . ALA A 1 209 ? 15.063 -9.034 6.127 1.00 79.94 209 ALA A O 1
ATOM 1548 N N . TYR A 1 210 ? 15.046 -7.023 5.116 1.00 86.69 210 TYR A N 1
ATOM 1549 C CA . TYR A 1 210 ? 15.956 -7.378 4.037 1.00 86.69 210 TYR A CA 1
ATOM 1550 C C . TYR A 1 210 ? 17.331 -7.778 4.608 1.00 86.69 210 TYR A C 1
ATOM 1552 O O . TYR A 1 210 ? 17.853 -7.101 5.508 1.00 86.69 210 TYR A O 1
ATOM 1560 N N . PRO A 1 211 ? 17.927 -8.892 4.140 1.00 89.81 211 PRO A N 1
ATOM 1561 C CA . PRO A 1 211 ? 19.092 -9.478 4.787 1.00 89.81 211 PRO A CA 1
ATOM 1562 C C . PRO A 1 211 ? 20.353 -8.610 4.640 1.00 89.81 211 PRO A C 1
ATOM 1564 O O . PRO A 1 211 ? 20.567 -7.984 3.598 1.00 89.81 211 PRO A O 1
ATOM 1567 N N . PRO A 1 212 ? 21.240 -8.616 5.654 1.00 89.62 212 PRO A N 1
ATOM 1568 C CA . PRO A 1 212 ? 22.502 -7.900 5.584 1.00 89.62 212 PRO A CA 1
ATOM 1569 C C . PRO A 1 212 ? 23.462 -8.554 4.592 1.00 89.62 212 PRO A C 1
ATOM 1571 O O . PRO A 1 212 ? 23.595 -9.776 4.548 1.00 89.62 212 PRO A O 1
ATOM 1574 N N . SER A 1 213 ? 24.207 -7.726 3.876 1.00 90.25 213 SER A N 1
ATOM 1575 C CA . SER A 1 213 ? 25.371 -8.099 3.078 1.00 90.25 213 SER A CA 1
ATOM 1576 C C . SER A 1 213 ? 26.650 -7.939 3.909 1.00 90.25 213 SER A C 1
ATOM 1578 O O . SER A 1 213 ? 26.766 -6.998 4.696 1.00 90.25 213 SER A O 1
ATOM 1580 N N . GLU A 1 214 ? 27.613 -8.860 3.755 1.00 88.25 214 GLU A N 1
ATOM 1581 C CA . GLU A 1 214 ? 28.899 -8.813 4.486 1.00 88.25 214 GLU A CA 1
ATOM 1582 C C . GLU A 1 214 ? 29.713 -7.561 4.126 1.00 88.25 214 GLU A C 1
ATOM 1584 O O . GLU A 1 214 ? 30.401 -6.994 4.971 1.00 88.25 214 GLU A O 1
ATOM 1589 N N . ASP A 1 215 ? 29.619 -7.129 2.870 1.00 87.75 215 ASP A N 1
ATOM 1590 C CA . ASP A 1 215 ? 30.229 -5.919 2.341 1.00 87.75 215 ASP A CA 1
ATOM 1591 C C . ASP A 1 215 ? 29.463 -5.431 1.100 1.00 87.75 215 ASP A C 1
ATOM 1593 O O . ASP A 1 215 ? 28.573 -6.110 0.585 1.00 87.75 215 ASP A O 1
ATOM 1597 N N . GLY A 1 216 ? 29.836 -4.260 0.577 1.00 84.94 216 GLY A N 1
ATOM 1598 C CA . GLY A 1 216 ? 29.214 -3.678 -0.617 1.00 84.94 216 GLY A CA 1
ATOM 1599 C C . GLY A 1 216 ? 29.469 -4.417 -1.937 1.00 84.94 216 GLY A C 1
ATOM 1600 O O . GLY A 1 216 ? 28.987 -3.976 -2.981 1.00 84.94 216 GLY A O 1
ATOM 1601 N N . SER A 1 217 ? 30.227 -5.515 -1.924 1.00 88.12 217 SER A N 1
ATOM 1602 C CA . SER A 1 217 ? 30.495 -6.360 -3.096 1.00 88.12 217 SER A CA 1
ATOM 1603 C C . SER A 1 217 ? 29.819 -7.729 -3.035 1.00 88.12 217 SER A C 1
ATOM 1605 O O . SER A 1 217 ? 29.896 -8.490 -3.998 1.00 88.12 217 SER A O 1
ATOM 1607 N N . THR A 1 218 ? 29.158 -8.044 -1.924 1.00 90.50 218 THR A N 1
ATOM 1608 C CA . THR A 1 218 ? 28.544 -9.346 -1.683 1.00 90.50 218 THR A CA 1
ATOM 1609 C C . THR A 1 218 ? 27.032 -9.222 -1.793 1.00 90.50 218 THR A C 1
ATOM 1611 O O . THR A 1 218 ? 26.409 -8.593 -0.946 1.00 90.50 218 THR A O 1
ATOM 1614 N N . GLN A 1 219 ? 26.430 -9.840 -2.811 1.00 91.88 219 GLN A N 1
ATOM 1615 C CA . GLN A 1 219 ? 24.973 -9.931 -2.916 1.00 91.88 219 GLN A CA 1
ATOM 1616 C C . GLN A 1 219 ? 24.459 -11.035 -1.985 1.00 91.88 219 GLN A C 1
ATOM 1618 O O . GLN A 1 219 ? 24.807 -12.203 -2.166 1.00 91.88 219 GLN A O 1
ATOM 1623 N N . GLN A 1 220 ? 23.655 -10.671 -0.982 1.00 90.88 220 GLN A N 1
ATOM 1624 C CA . GLN A 1 220 ? 23.073 -11.631 -0.034 1.00 90.88 220 GLN A CA 1
ATOM 1625 C C . GLN A 1 220 ? 21.547 -11.744 -0.131 1.00 90.88 220 GLN A C 1
ATOM 1627 O O . GLN A 1 220 ? 21.018 -12.835 0.089 1.00 90.88 220 GLN A O 1
ATOM 1632 N N . GLY A 1 221 ? 20.848 -10.640 -0.403 1.00 89.69 221 GLY A N 1
ATOM 1633 C CA . GLY A 1 221 ? 19.406 -10.648 -0.660 1.00 89.69 221 GLY A CA 1
ATOM 1634 C C . GLY A 1 221 ? 19.084 -10.855 -2.144 1.00 89.69 221 GLY A C 1
ATOM 1635 O O . GLY A 1 221 ? 19.995 -10.796 -2.972 1.00 89.69 221 GLY A O 1
ATOM 1636 N N . PRO A 1 222 ? 17.817 -11.106 -2.495 1.00 91.69 222 PRO A N 1
ATOM 1637 C CA . PRO A 1 222 ? 17.399 -11.221 -3.887 1.00 91.69 222 PRO A CA 1
ATOM 1638 C C . PRO A 1 222 ? 17.336 -9.858 -4.582 1.00 91.69 222 PRO A C 1
ATOM 1640 O O . PRO A 1 222 ? 17.089 -8.835 -3.948 1.00 91.69 222 PRO A O 1
ATOM 1643 N N . CYS A 1 223 ? 17.495 -9.854 -5.899 1.00 94.00 223 CYS A N 1
ATOM 1644 C CA . CYS A 1 223 ? 17.251 -8.672 -6.715 1.00 94.00 223 CYS A CA 1
ATOM 1645 C C . CYS A 1 223 ? 15.747 -8.512 -6.991 1.00 94.00 223 CYS A C 1
ATOM 1647 O O . CYS A 1 223 ? 14.987 -9.479 -6.916 1.00 94.00 223 CYS A O 1
ATOM 1649 N N . LEU A 1 224 ? 15.330 -7.294 -7.321 1.00 92.12 224 LEU A N 1
ATOM 1650 C CA . LEU A 1 224 ? 14.027 -6.967 -7.879 1.00 92.12 224 LEU A CA 1
ATOM 1651 C C . LEU A 1 224 ? 14.161 -6.889 -9.403 1.00 92.12 224 LEU A C 1
ATOM 1653 O O . LEU A 1 224 ? 14.939 -6.080 -9.903 1.00 92.12 224 LEU A O 1
ATOM 1657 N N . CYS A 1 225 ? 13.418 -7.724 -10.120 1.00 94.06 225 CYS A N 1
ATOM 1658 C CA . CYS A 1 225 ? 13.331 -7.740 -11.575 1.00 94.06 225 CYS A CA 1
ATOM 1659 C C . CYS A 1 225 ? 11.973 -7.193 -12.022 1.00 94.06 225 CYS A C 1
ATOM 1661 O O . CYS A 1 225 ? 10.932 -7.611 -11.513 1.00 94.06 225 CYS A O 1
ATOM 1663 N N . ILE A 1 226 ? 12.001 -6.280 -12.987 1.00 93.31 226 ILE A N 1
ATOM 1664 C CA . ILE A 1 226 ? 10.837 -5.693 -13.644 1.00 93.31 226 ILE A CA 1
ATOM 1665 C C . ILE A 1 226 ? 10.971 -5.992 -15.134 1.00 93.31 226 ILE A C 1
ATOM 1667 O O . ILE A 1 226 ? 11.783 -5.378 -15.830 1.00 93.31 226 ILE A O 1
ATOM 1671 N N . ASP A 1 227 ? 10.198 -6.959 -15.611 1.00 94.56 227 ASP A N 1
ATOM 1672 C CA . ASP A 1 227 ? 10.119 -7.316 -17.023 1.00 94.56 227 ASP A CA 1
ATOM 1673 C C . ASP A 1 227 ? 8.982 -6.532 -17.672 1.00 94.56 227 ASP A C 1
ATOM 1675 O O . ASP A 1 227 ? 7.867 -6.523 -17.149 1.00 94.56 227 ASP A O 1
ATOM 1679 N N . TRP A 1 228 ? 9.246 -5.897 -18.813 1.00 95.00 228 TRP A N 1
ATOM 1680 C CA . TRP A 1 228 ? 8.239 -5.136 -19.545 1.00 95.00 228 TRP A CA 1
ATOM 1681 C C . TRP A 1 228 ? 8.154 -5.560 -21.008 1.00 95.00 228 TRP A C 1
ATOM 1683 O O . TRP A 1 228 ? 9.148 -5.918 -21.650 1.00 95.00 228 TRP A O 1
ATOM 1693 N N . VAL A 1 229 ? 6.944 -5.505 -21.556 1.00 95.50 229 VAL A N 1
ATOM 1694 C CA . VAL A 1 229 ? 6.680 -5.748 -22.974 1.00 95.50 229 VAL A CA 1
ATOM 1695 C C . VAL A 1 229 ? 5.570 -4.831 -23.456 1.00 95.50 229 VAL A C 1
ATOM 1697 O O . VAL A 1 229 ? 4.529 -4.719 -22.816 1.00 95.50 229 VAL A O 1
ATOM 1700 N N . LEU A 1 230 ? 5.771 -4.211 -24.615 1.00 94.38 230 LEU A N 1
ATOM 1701 C CA . LEU A 1 230 ? 4.710 -3.505 -25.318 1.00 94.38 230 LEU A CA 1
ATOM 1702 C C . LEU A 1 230 ? 4.059 -4.477 -26.319 1.00 94.38 230 LEU A C 1
ATOM 1704 O O . LEU A 1 230 ? 4.720 -4.881 -27.284 1.00 94.38 230 LEU A O 1
ATOM 1708 N N . PRO A 1 231 ? 2.799 -4.910 -26.123 1.00 93.00 231 PRO A N 1
ATOM 1709 C CA . PRO A 1 231 ? 2.169 -5.904 -26.987 1.00 93.00 231 PRO A CA 1
ATOM 1710 C C . PRO A 1 231 ? 2.102 -5.464 -28.453 1.00 93.00 231 PRO A C 1
ATOM 1712 O O . PRO A 1 231 ? 1.993 -4.286 -28.780 1.00 93.00 231 PRO A O 1
ATOM 1715 N N . THR A 1 232 ? 2.136 -6.427 -29.374 1.00 90.06 232 THR A N 1
ATOM 1716 C CA . THR A 1 232 ? 2.098 -6.130 -30.820 1.00 90.06 232 THR A CA 1
ATOM 1717 C C . THR A 1 232 ? 0.729 -5.678 -31.317 1.00 90.06 232 THR A C 1
ATOM 1719 O O . THR A 1 232 ? 0.605 -5.198 -32.443 1.00 90.06 232 THR A O 1
ATOM 1722 N N . GLU A 1 233 ? -0.301 -5.910 -30.509 1.00 87.56 233 GLU A N 1
ATOM 1723 C CA . GLU A 1 233 ? -1.691 -5.585 -30.786 1.00 87.56 233 GLU A CA 1
ATOM 1724 C C . GLU A 1 233 ? -2.070 -4.157 -30.391 1.00 87.56 233 GLU A C 1
ATOM 1726 O O . GLU A 1 233 ? -3.173 -3.741 -30.746 1.00 87.56 233 GLU A O 1
ATOM 1731 N N . VAL A 1 234 ? -1.186 -3.432 -29.692 1.00 85.00 234 VAL A N 1
ATOM 1732 C CA . VAL A 1 234 ? -1.404 -2.021 -29.356 1.00 85.00 234 VAL A CA 1
ATOM 1733 C C . VAL A 1 234 ? -1.583 -1.234 -30.654 1.00 85.00 234 VAL A C 1
ATOM 1735 O O . VAL A 1 234 ? -0.866 -1.464 -31.638 1.00 85.00 234 VAL A O 1
ATOM 1738 N N . GLY A 1 235 ? -2.620 -0.395 -30.680 1.00 81.12 235 GLY A N 1
ATOM 1739 C CA . GLY A 1 235 ? -3.042 0.342 -31.859 1.00 81.12 235 GLY A CA 1
ATOM 1740 C C . GLY A 1 235 ? -2.112 1.502 -32.202 1.00 81.12 235 GLY A C 1
ATOM 1741 O O . GLY A 1 235 ? -0.905 1.466 -31.958 1.00 81.12 235 GLY A O 1
ATOM 1742 N N . ASN A 1 236 ? -2.669 2.517 -32.860 1.00 80.88 236 ASN A N 1
ATOM 1743 C CA . ASN A 1 236 ? -1.909 3.722 -33.177 1.00 80.88 236 ASN A CA 1
ATOM 1744 C C . ASN A 1 236 ? -2.030 4.792 -32.093 1.00 80.88 236 ASN A C 1
ATOM 1746 O O . ASN A 1 236 ? -1.365 5.804 -32.267 1.00 80.88 236 ASN A O 1
ATOM 1750 N N . GLU A 1 237 ? -2.843 4.565 -31.051 1.00 79.69 237 GLU A N 1
ATOM 1751 C CA . GLU A 1 237 ? -3.065 5.519 -29.956 1.00 79.69 237 GLU A CA 1
ATOM 1752 C C . GLU A 1 237 ? -1.751 5.952 -29.293 1.00 79.69 237 GLU A C 1
ATOM 1754 O O . GLU A 1 237 ? -1.447 7.125 -29.307 1.00 79.69 237 GLU A O 1
ATOM 1759 N N . ILE A 1 238 ? -0.860 5.021 -28.942 1.00 82.19 238 ILE A N 1
ATOM 1760 C CA . ILE A 1 238 ? 0.411 5.338 -28.259 1.00 82.19 238 ILE A CA 1
ATOM 1761 C C . ILE A 1 238 ? 1.488 6.044 -29.112 1.00 82.19 238 ILE A C 1
ATOM 1763 O O . ILE A 1 238 ? 2.677 6.044 -28.767 1.00 82.19 238 ILE A O 1
ATOM 1767 N N . GLN A 1 239 ? 1.172 6.446 -30.346 1.00 80.94 239 GLN A N 1
ATOM 1768 C CA . GLN A 1 239 ? 2.194 7.031 -31.213 1.00 80.94 239 GLN A CA 1
ATOM 1769 C C . GLN A 1 239 ? 2.578 8.404 -30.684 1.00 80.94 239 GLN A C 1
ATOM 1771 O O . GLN A 1 239 ? 1.749 9.158 -30.243 1.00 80.94 239 GLN A O 1
ATOM 1776 N N . THR A 1 240 ? 3.860 8.750 -30.758 1.00 82.31 240 THR A N 1
ATOM 1777 C CA . THR A 1 240 ? 4.375 10.039 -30.261 1.00 82.31 240 THR A CA 1
ATOM 1778 C C . THR A 1 240 ? 4.327 10.246 -28.746 1.00 82.31 240 THR A C 1
ATOM 1780 O O . THR A 1 240 ? 5.103 11.067 -28.257 1.00 82.31 240 THR A O 1
ATOM 1783 N N . ASP A 1 241 ? 3.598 9.416 -28.012 1.00 82.25 241 ASP A N 1
ATOM 1784 C CA . ASP A 1 241 ? 3.595 9.405 -26.556 1.00 82.25 241 ASP A CA 1
ATOM 1785 C C . ASP A 1 241 ? 4.963 9.183 -25.929 1.00 82.25 241 ASP A C 1
ATOM 1787 O O . ASP A 1 241 ? 5.857 8.519 -26.473 1.00 82.25 241 ASP A O 1
ATOM 1791 N N . ALA A 1 242 ? 5.113 9.738 -24.733 1.00 84.56 242 ALA A N 1
ATOM 1792 C CA . ALA A 1 242 ? 6.226 9.446 -23.851 1.00 84.56 242 ALA A CA 1
ATOM 1793 C C . ALA A 1 242 ? 5.724 9.216 -22.431 1.00 84.56 242 ALA A C 1
ATOM 1795 O O . ALA A 1 242 ? 4.805 9.890 -21.987 1.00 84.56 242 ALA A O 1
ATOM 1796 N N . VAL A 1 243 ? 6.402 8.330 -21.709 1.00 84.19 243 VAL A N 1
ATOM 1797 C CA . VAL A 1 243 ? 6.204 8.121 -20.276 1.00 84.19 243 VAL A CA 1
ATOM 1798 C C . VAL A 1 243 ? 7.517 8.400 -19.552 1.00 84.19 243 VAL A C 1
ATOM 1800 O O . VAL A 1 243 ? 8.588 7.964 -19.986 1.00 84.19 243 VAL A O 1
ATOM 1803 N N . GLU A 1 244 ? 7.445 9.143 -18.454 1.00 83.31 244 GLU A N 1
ATOM 1804 C CA . GLU A 1 244 ? 8.545 9.348 -17.512 1.00 83.31 244 GLU A CA 1
ATOM 1805 C C . GLU A 1 244 ? 8.126 8.820 -16.140 1.00 83.31 244 GLU A C 1
ATOM 1807 O O . GLU A 1 244 ? 7.025 9.096 -15.687 1.00 83.31 244 GLU A O 1
ATOM 1812 N N . PHE A 1 245 ? 8.994 8.068 -15.470 1.00 75.19 245 PHE A N 1
ATOM 1813 C CA . PHE A 1 245 ? 8.741 7.554 -14.124 1.00 75.19 245 PHE A CA 1
ATOM 1814 C C . PHE A 1 245 ? 10.068 7.368 -13.383 1.00 75.19 245 PHE A C 1
ATOM 1816 O O . PHE A 1 245 ? 11.127 7.238 -14.010 1.00 75.19 245 PHE A O 1
ATOM 1823 N N . ASP A 1 246 ? 10.022 7.377 -12.053 1.00 78.75 246 ASP A N 1
ATOM 1824 C CA . ASP A 1 246 ? 11.197 7.239 -11.194 1.00 78.75 246 ASP A CA 1
ATOM 1825 C C . ASP A 1 246 ? 11.062 6.086 -10.191 1.00 78.75 246 ASP A C 1
ATOM 1827 O O . ASP A 1 246 ? 9.975 5.584 -9.925 1.00 78.75 246 ASP A O 1
ATOM 1831 N N . PHE A 1 247 ? 12.204 5.647 -9.656 1.00 80.12 247 PHE A N 1
ATOM 1832 C CA . PHE A 1 247 ? 12.264 4.709 -8.541 1.00 80.12 247 PHE A CA 1
ATOM 1833 C C . PHE A 1 247 ? 13.155 5.280 -7.446 1.00 80.12 247 PHE A C 1
ATOM 1835 O O . PHE A 1 247 ? 14.283 5.713 -7.696 1.00 80.12 247 PHE A O 1
ATOM 1842 N N . GLU A 1 248 ? 12.695 5.171 -6.212 1.00 79.25 248 GLU A N 1
ATOM 1843 C CA . GLU A 1 248 ? 13.424 5.512 -5.008 1.00 79.25 248 GLU A CA 1
ATOM 1844 C C . GLU A 1 248 ? 13.505 4.287 -4.099 1.00 79.25 248 GLU A C 1
ATOM 1846 O O . GLU A 1 248 ? 12.517 3.595 -3.871 1.00 79.25 248 GLU A O 1
ATOM 1851 N N . PHE A 1 249 ? 14.694 4.027 -3.555 1.00 82.25 249 PHE A N 1
ATOM 1852 C CA . PHE A 1 249 ? 14.874 3.032 -2.505 1.00 82.25 249 PHE A CA 1
ATOM 1853 C C . PHE A 1 249 ? 15.044 3.718 -1.155 1.00 82.25 249 PHE A C 1
ATOM 1855 O O . PHE A 1 249 ? 15.952 4.531 -0.968 1.00 82.25 249 PHE A O 1
ATOM 1862 N N . TYR A 1 250 ? 14.243 3.301 -0.180 1.00 79.12 250 TYR A N 1
ATOM 1863 C CA . TYR A 1 250 ? 14.376 3.720 1.209 1.00 79.12 250 TYR A CA 1
ATOM 1864 C C . TYR A 1 250 ? 14.742 2.521 2.077 1.00 79.12 250 TYR A C 1
ATOM 1866 O O . TYR A 1 250 ? 14.094 1.479 2.014 1.00 79.12 250 TYR A O 1
ATOM 1874 N N . ALA A 1 251 ? 15.763 2.667 2.919 1.00 82.38 251 ALA A N 1
ATOM 1875 C CA . ALA A 1 251 ? 16.133 1.653 3.896 1.00 82.38 251 ALA A CA 1
ATOM 1876 C C . ALA A 1 251 ? 16.143 2.231 5.311 1.00 82.38 251 ALA A C 1
ATOM 1878 O O . ALA A 1 251 ? 16.677 3.314 5.551 1.00 82.38 251 ALA A O 1
ATOM 1879 N N . GLU A 1 252 ? 15.645 1.454 6.271 1.00 78.38 252 GLU A N 1
ATOM 1880 C CA . GLU A 1 252 ? 15.689 1.773 7.694 1.00 78.38 252 GLU A CA 1
ATOM 1881 C C . GLU A 1 252 ? 16.185 0.581 8.518 1.00 78.38 252 GLU A C 1
ATOM 1883 O O . GLU A 1 252 ? 15.684 -0.534 8.417 1.00 78.38 252 GLU A O 1
ATOM 1888 N N . GLN A 1 253 ? 17.190 0.802 9.366 1.00 84.06 253 GLN A N 1
ATOM 1889 C CA . GLN A 1 253 ? 17.846 -0.274 10.113 1.00 84.06 253 GLN A CA 1
ATOM 1890 C C . GLN A 1 253 ? 16.888 -0.971 11.097 1.00 84.06 253 GLN A C 1
ATOM 1892 O O . GLN A 1 253 ? 16.232 -0.309 11.902 1.00 84.06 253 GLN A O 1
ATOM 1897 N N . GLU A 1 254 ? 16.907 -2.310 11.133 1.00 81.25 254 GLU A N 1
ATOM 1898 C CA . GLU A 1 254 ? 16.002 -3.117 11.972 1.00 81.25 254 GLU A CA 1
ATOM 1899 C C . GLU A 1 254 ? 16.276 -2.982 13.481 1.00 81.25 254 GLU A C 1
ATOM 1901 O O . GLU A 1 254 ? 15.354 -2.885 14.289 1.00 81.25 254 GLU A O 1
ATOM 1906 N N . ARG A 1 255 ? 17.555 -2.954 13.889 1.00 77.00 255 ARG A N 1
ATOM 1907 C CA . ARG A 1 255 ? 18.012 -3.092 15.293 1.00 77.00 255 ARG A CA 1
ATOM 1908 C C . ARG A 1 255 ? 17.243 -2.237 16.307 1.00 77.00 255 ARG A C 1
ATOM 1910 O O . ARG A 1 255 ? 17.054 -2.666 17.448 1.00 77.00 255 ARG A O 1
ATOM 1917 N N . HIS A 1 256 ? 16.896 -1.014 15.924 1.00 72.44 256 HIS A N 1
ATOM 1918 C CA . HIS A 1 256 ? 16.231 -0.039 16.787 1.00 72.44 256 HIS A CA 1
ATOM 1919 C C . HIS A 1 256 ? 14.799 0.282 16.352 1.00 72.44 256 HIS A C 1
ATOM 1921 O O . HIS A 1 256 ? 14.078 0.910 17.121 1.00 72.44 256 HIS A O 1
ATOM 1927 N N . ASN A 1 257 ? 14.376 -0.220 15.193 1.00 64.38 257 ASN A N 1
ATOM 1928 C CA . ASN A 1 257 ? 13.086 0.058 14.584 1.00 64.38 257 ASN A CA 1
ATOM 1929 C C . ASN A 1 257 ? 12.405 -1.278 14.296 1.00 64.38 257 ASN A C 1
ATOM 1931 O O . ASN A 1 257 ? 12.454 -1.773 13.184 1.00 64.38 257 ASN A O 1
ATOM 1935 N N . ALA A 1 258 ? 11.820 -1.922 15.307 1.00 63.25 258 ALA A N 1
ATOM 1936 C CA . ALA A 1 258 ? 11.234 -3.258 15.130 1.00 63.25 258 ALA A CA 1
ATOM 1937 C C . ALA A 1 258 ? 9.941 -3.262 14.288 1.00 63.25 258 ALA A C 1
ATOM 1939 O O . ALA A 1 258 ? 9.502 -4.326 13.872 1.00 63.25 258 ALA A O 1
ATOM 1940 N N . ASN A 1 259 ? 9.318 -2.094 14.104 1.00 58.22 259 ASN A N 1
ATOM 1941 C CA . ASN A 1 259 ? 8.080 -1.878 13.356 1.00 58.22 259 ASN A CA 1
ATOM 1942 C C . ASN A 1 259 ? 8.142 -0.479 12.716 1.00 58.22 259 ASN A C 1
ATOM 1944 O O . ASN A 1 259 ? 7.544 0.450 13.259 1.00 58.22 259 ASN A O 1
ATOM 1948 N N . PRO A 1 260 ? 8.948 -0.263 11.671 1.00 62.25 260 PRO A N 1
ATOM 1949 C CA . PRO A 1 260 ? 8.981 1.041 11.024 1.00 62.25 260 PRO A CA 1
ATOM 1950 C C . PRO A 1 260 ? 7.675 1.294 10.267 1.00 62.25 260 PRO A C 1
ATOM 1952 O O . PRO A 1 260 ? 7.068 0.372 9.715 1.00 62.25 260 PRO A O 1
ATOM 1955 N N . ALA A 1 261 ? 7.260 2.555 10.227 1.00 60.31 261 ALA A N 1
ATOM 1956 C CA . ALA A 1 261 ? 6.229 2.985 9.296 1.00 60.31 261 ALA A CA 1
ATOM 1957 C C . ALA A 1 261 ? 6.800 2.970 7.871 1.00 60.31 261 ALA A C 1
ATOM 1959 O O . ALA A 1 261 ? 7.990 3.219 7.676 1.00 60.31 261 ALA A O 1
ATOM 1960 N N . SER A 1 262 ? 5.956 2.699 6.875 1.00 64.75 262 SER A N 1
ATOM 1961 C CA . SER A 1 262 ? 6.366 2.902 5.485 1.00 64.75 262 SER A CA 1
ATOM 1962 C C . SER A 1 262 ? 6.660 4.384 5.238 1.00 64.75 262 SER A C 1
ATOM 1964 O O . SER A 1 262 ? 5.839 5.219 5.632 1.00 64.75 262 SER A O 1
ATOM 1966 N N . PRO A 1 263 ? 7.770 4.733 4.563 1.00 64.88 263 PRO A N 1
ATOM 1967 C CA . PRO A 1 263 ? 8.012 6.108 4.119 1.00 64.88 263 PRO A CA 1
ATOM 1968 C C . PRO A 1 263 ? 6.988 6.562 3.063 1.00 64.88 263 PRO A C 1
ATOM 1970 O O . PRO A 1 263 ? 6.784 7.759 2.897 1.00 64.88 263 PRO A O 1
ATOM 1973 N N . TYR A 1 264 ? 6.313 5.607 2.414 1.00 62.41 264 TYR A N 1
ATOM 1974 C CA . TYR A 1 264 ? 5.289 5.806 1.387 1.00 62.41 264 TYR A CA 1
ATOM 1975 C C . TYR A 1 264 ? 3.865 5.585 1.932 1.00 62.41 264 TYR A C 1
ATOM 1977 O O . TYR A 1 264 ? 2.921 5.389 1.172 1.00 62.41 264 TYR A O 1
ATOM 1985 N N . ALA A 1 265 ? 3.687 5.566 3.266 1.00 62.09 265 ALA A N 1
ATOM 1986 C CA . ALA A 1 265 ? 2.360 5.482 3.877 1.00 62.09 265 ALA A CA 1
ATOM 1987 C C . ALA A 1 265 ? 1.441 6.537 3.254 1.00 62.09 265 ALA A C 1
ATOM 1989 O O . ALA A 1 265 ? 1.790 7.718 3.208 1.00 62.09 265 ALA A O 1
ATOM 1990 N N . THR A 1 266 ? 0.298 6.089 2.733 1.00 61.88 266 THR A N 1
ATOM 1991 C CA . THR A 1 266 ? -0.500 6.862 1.786 1.00 61.88 266 THR A CA 1
ATOM 1992 C C . THR A 1 266 ? -1.113 8.053 2.524 1.00 61.88 266 THR A C 1
ATOM 1994 O O . THR A 1 266 ? -2.135 7.924 3.183 1.00 61.88 266 THR A O 1
ATOM 1997 N N . GLY A 1 267 ? -0.434 9.196 2.474 1.00 56.81 267 GLY A N 1
ATOM 1998 C CA . GLY A 1 267 ? -0.881 10.510 2.924 1.00 56.81 267 GLY A CA 1
ATOM 1999 C C . GLY A 1 267 ? -1.123 10.732 4.426 1.00 56.81 267 GLY A C 1
ATOM 2000 O O . GLY A 1 267 ? -1.698 9.925 5.156 1.00 56.81 267 GLY A O 1
ATOM 2001 N N . ASP A 1 268 ? -0.806 11.954 4.853 1.00 63.53 268 ASP A N 1
ATOM 2002 C CA . ASP A 1 268 ? -1.405 12.551 6.044 1.00 63.53 268 ASP A CA 1
ATOM 2003 C C . ASP A 1 268 ? -2.890 12.859 5.783 1.00 63.53 268 ASP A C 1
ATOM 2005 O O . ASP A 1 268 ? -3.269 13.426 4.753 1.00 63.53 268 ASP A O 1
ATOM 2009 N N . GLY A 1 269 ? -3.747 12.593 6.764 1.00 80.25 269 GLY A N 1
ATOM 2010 C CA . GLY A 1 269 ? -5.167 12.917 6.695 1.00 80.25 269 GLY A CA 1
ATOM 2011 C C . GLY A 1 269 ? -6.035 11.740 6.253 1.00 80.25 269 GLY A C 1
ATOM 2012 O O . GLY A 1 269 ? -5.829 10.603 6.662 1.00 80.25 269 GLY A O 1
ATOM 2013 N N . PHE A 1 270 ? -7.080 12.043 5.489 1.00 80.88 270 PHE A N 1
ATOM 2014 C CA . PHE A 1 270 ? -8.028 11.052 4.986 1.00 80.88 270 PHE A CA 1
ATOM 2015 C C . PHE A 1 270 ? -7.871 10.924 3.474 1.00 80.88 270 PHE A C 1
ATOM 2017 O O . PHE A 1 270 ? -7.672 11.933 2.792 1.00 80.88 270 PHE A O 1
ATOM 2024 N N . SER A 1 271 ? -8.021 9.704 2.966 1.00 80.75 271 SER A N 1
ATOM 2025 C CA . SER A 1 271 ? -8.009 9.422 1.530 1.00 80.75 271 SER A CA 1
ATOM 2026 C C . SER A 1 271 ? -9.221 10.026 0.809 1.00 80.75 271 SER A C 1
ATOM 2028 O O . SER A 1 271 ? -10.267 10.269 1.419 1.00 80.75 271 SER A O 1
ATOM 2030 N N . SER A 1 272 ? -9.122 10.210 -0.510 1.00 75.69 272 SER A N 1
ATOM 2031 C CA . SER A 1 272 ? -10.285 10.509 -1.363 1.00 75.69 272 SER A CA 1
ATOM 2032 C C . SER A 1 272 ? -11.352 9.411 -1.264 1.00 75.69 272 SER A C 1
ATOM 2034 O O . SER A 1 272 ? -12.533 9.732 -1.127 1.00 75.69 272 SER A O 1
ATOM 2036 N N . ILE A 1 273 ? -10.935 8.140 -1.199 1.00 84.56 273 ILE A N 1
ATOM 2037 C CA . ILE A 1 273 ? -11.797 6.974 -0.939 1.00 84.56 273 ILE A CA 1
ATOM 2038 C C . ILE A 1 273 ? -12.618 7.202 0.336 1.00 84.56 273 ILE A C 1
ATOM 2040 O O . ILE A 1 273 ? -13.832 7.069 0.319 1.00 84.56 273 ILE A O 1
ATOM 2044 N N . SER A 1 274 ? -12.002 7.649 1.430 1.00 88.31 274 SER A N 1
ATOM 2045 C CA . SER A 1 274 ? -12.669 7.901 2.713 1.00 88.31 274 SER A CA 1
ATOM 2046 C C . SER A 1 274 ? -13.707 9.028 2.658 1.00 88.31 274 SER A C 1
ATOM 2048 O O . SER A 1 274 ? -14.652 9.023 3.456 1.00 88.31 274 SER A O 1
ATOM 2050 N N . PHE A 1 275 ? -13.537 10.001 1.757 1.00 82.38 275 PHE A N 1
ATOM 2051 C CA . PHE A 1 275 ? -14.498 11.087 1.531 1.00 82.38 275 PHE A CA 1
ATOM 2052 C C . PHE A 1 275 ? -15.646 10.683 0.602 1.00 82.38 275 PHE A C 1
ATOM 2054 O O . PHE A 1 275 ? -16.767 11.159 0.782 1.00 82.38 275 PHE A O 1
ATOM 20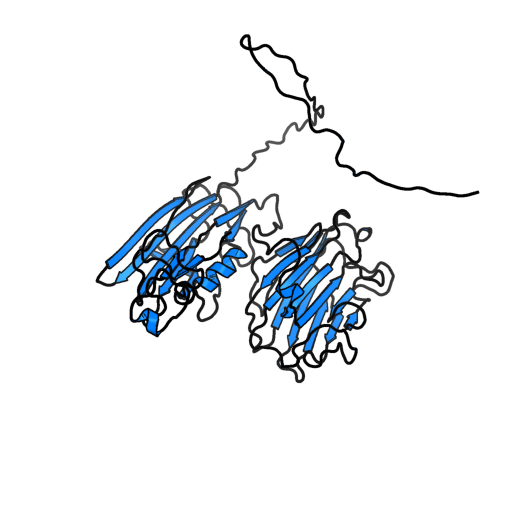61 N N . GLU A 1 276 ? -15.363 9.838 -0.386 1.00 86.19 276 GLU A N 1
ATOM 2062 C CA . GLU A 1 276 ? -16.290 9.423 -1.447 1.00 86.19 276 GLU A CA 1
ATOM 2063 C C . GLU A 1 276 ? -16.904 8.040 -1.220 1.00 86.19 276 GLU A C 1
ATOM 2065 O O . GLU A 1 276 ? -17.708 7.586 -2.033 1.00 86.19 276 GLU A O 1
ATOM 2070 N N . LYS A 1 277 ? -16.520 7.383 -0.127 1.00 91.94 277 LYS A N 1
ATOM 2071 C CA . LYS A 1 277 ? -16.921 6.030 0.238 1.00 91.94 277 LYS A CA 1
ATOM 2072 C C . LYS A 1 277 ? -18.408 5.793 0.073 1.00 91.94 277 LYS A C 1
ATOM 2074 O O . LYS A 1 277 ? -19.219 6.651 0.406 1.00 91.94 277 LYS A O 1
ATOM 2079 N N . ALA A 1 278 ? -18.736 4.583 -0.342 1.00 92.50 278 ALA A N 1
ATOM 2080 C CA . ALA A 1 278 ? -20.061 4.000 -0.309 1.00 92.50 278 ALA A CA 1
ATOM 2081 C C . ALA A 1 278 ? -20.327 3.213 0.981 1.00 92.50 278 ALA A C 1
ATOM 2083 O O . ALA A 1 278 ? -21.464 2.852 1.231 1.00 92.50 278 ALA A O 1
ATOM 2084 N N . LEU A 1 279 ? -19.311 2.900 1.785 1.00 93.75 279 LEU A N 1
ATOM 2085 C CA . LEU A 1 279 ? -19.491 2.197 3.053 1.00 93.75 279 LEU A CA 1
ATOM 2086 C C . LEU A 1 279 ? -18.317 2.485 3.991 1.00 93.75 279 LEU A C 1
ATOM 2088 O O . LEU A 1 279 ? -17.172 2.573 3.554 1.00 93.75 279 LEU A O 1
ATOM 2092 N N . ASN A 1 280 ? -18.594 2.588 5.290 1.00 94.62 280 ASN A N 1
ATOM 2093 C CA . ASN A 1 280 ? -17.578 2.693 6.336 1.00 94.62 280 ASN A CA 1
ATOM 2094 C C . ASN A 1 280 ? -17.740 1.582 7.375 1.00 94.62 280 ASN A C 1
ATOM 2096 O O . ASN A 1 280 ? -18.850 1.267 7.807 1.00 94.62 280 ASN A O 1
ATOM 2100 N N . MET A 1 281 ? -16.608 1.074 7.848 1.00 97.19 281 MET A N 1
ATOM 2101 C CA . MET A 1 281 ? -16.488 0.313 9.083 1.00 97.19 281 MET A CA 1
ATOM 2102 C C . MET A 1 281 ? -15.441 0.969 9.980 1.00 97.19 281 MET A C 1
ATOM 2104 O O . MET A 1 281 ? -14.491 1.579 9.488 1.00 97.19 281 MET A O 1
ATOM 2108 N N . GLN A 1 282 ? -15.573 0.830 11.296 1.00 96.75 282 GLN A N 1
ATOM 2109 C CA . GLN A 1 282 ? -14.561 1.346 12.216 1.00 96.75 282 GLN A CA 1
ATOM 2110 C C . GLN A 1 282 ? -14.487 0.585 13.536 1.00 96.75 282 GLN A C 1
ATOM 2112 O O . GLN A 1 282 ? -15.461 -0.010 13.995 1.00 96.75 282 GLN A O 1
ATOM 2117 N N . ALA A 1 283 ? -13.312 0.646 14.156 1.00 97.94 283 ALA A N 1
ATOM 2118 C CA . ALA A 1 283 ? -13.016 0.122 15.477 1.00 97.94 283 ALA A CA 1
ATOM 2119 C C . ALA A 1 283 ? -12.426 1.237 16.342 1.00 97.94 283 ALA A C 1
ATOM 2121 O O . ALA A 1 283 ? -11.362 1.770 16.033 1.00 97.94 283 ALA A O 1
ATOM 2122 N N . LEU A 1 284 ? -13.104 1.585 17.432 1.00 97.19 284 LEU A N 1
ATOM 2123 C CA . LEU A 1 284 ? -12.690 2.649 18.337 1.00 97.19 284 LEU A CA 1
ATOM 2124 C C . LEU A 1 284 ? -12.045 2.040 19.578 1.00 97.19 284 LEU A C 1
ATOM 2126 O O . LEU A 1 284 ? -12.682 1.239 20.270 1.00 97.19 284 LEU A O 1
ATOM 2130 N N . ALA A 1 285 ? -10.828 2.482 19.914 1.00 96.69 285 ALA A N 1
ATOM 2131 C CA . ALA A 1 285 ? -10.158 2.102 21.158 1.00 96.69 285 ALA A CA 1
ATOM 2132 C C . ALA A 1 285 ? -11.077 2.363 22.354 1.00 96.69 285 ALA A C 1
ATOM 2134 O O . ALA A 1 285 ? -11.226 1.526 23.249 1.00 96.69 285 ALA A O 1
ATOM 2135 N N . ARG A 1 286 ? -11.745 3.523 22.314 1.00 95.38 286 ARG A N 1
ATOM 2136 C CA . ARG A 1 286 ? -12.788 3.931 23.244 1.00 95.38 286 ARG A CA 1
ATOM 2137 C C . ARG A 1 286 ? -13.838 4.791 22.546 1.00 95.38 286 ARG A C 1
ATOM 2139 O O . ARG A 1 286 ? -13.603 5.970 22.303 1.00 95.38 286 ARG A O 1
ATOM 2146 N N . GLY A 1 287 ? -15.018 4.245 22.299 1.00 92.56 287 GLY A N 1
ATOM 2147 C CA . GLY A 1 287 ? -16.116 5.001 21.707 1.00 92.56 287 GLY A CA 1
ATOM 2148 C C . GLY A 1 287 ? -16.974 5.769 22.720 1.00 92.56 287 GLY A C 1
ATOM 2149 O O . GLY A 1 287 ? -16.593 5.983 23.881 1.00 92.56 287 GLY A O 1
ATOM 2150 N N . GLY A 1 288 ? -18.139 6.235 22.266 1.00 90.62 288 GLY A N 1
ATOM 2151 C CA . GLY A 1 288 ? -19.011 7.149 23.013 1.00 90.62 288 GLY A CA 1
ATOM 2152 C C . GLY A 1 288 ? -19.565 6.554 24.312 1.00 90.62 288 GLY A C 1
ATOM 2153 O O . GLY A 1 288 ? -19.827 7.284 25.275 1.00 90.62 288 GLY A O 1
ATOM 2154 N N . SER A 1 289 ? -19.677 5.227 24.387 1.00 92.38 289 SER A N 1
ATOM 2155 C CA . SER A 1 289 ? -20.089 4.512 25.596 1.00 92.38 289 SER A CA 1
ATOM 2156 C C . SER A 1 289 ? -18.997 4.446 26.670 1.00 92.38 289 SER A C 1
ATOM 2158 O O . SER A 1 289 ? -19.274 4.083 27.816 1.00 92.38 289 SER A O 1
ATOM 2160 N N . GLY A 1 290 ? -17.758 4.824 26.334 1.00 94.88 290 GLY A N 1
ATOM 2161 C CA . GLY A 1 290 ? -16.596 4.708 27.210 1.00 94.88 290 GLY A CA 1
ATOM 2162 C C . GLY A 1 290 ? -16.006 3.295 27.278 1.00 94.88 290 GLY A C 1
ATOM 2163 O O . GLY A 1 290 ? -15.311 2.993 28.253 1.00 94.88 290 GLY A O 1
ATOM 2164 N N . ARG A 1 291 ? -16.294 2.462 26.275 1.00 96.56 291 ARG A N 1
ATOM 2165 C CA . ARG A 1 291 ? -15.799 1.091 26.058 1.00 96.56 291 ARG A CA 1
ATOM 2166 C C . ARG A 1 291 ? -15.200 0.976 24.656 1.00 96.56 291 ARG A C 1
ATOM 2168 O O . ARG A 1 291 ? -15.313 1.924 23.884 1.00 96.56 291 ARG A O 1
ATOM 2175 N N . GLY A 1 292 ? -14.567 -0.149 24.341 1.00 96.69 292 GLY A N 1
ATOM 2176 C CA . GLY A 1 292 ? -14.159 -0.463 22.969 1.00 96.69 292 GLY A CA 1
ATOM 2177 C C . GLY A 1 292 ? -15.382 -0.767 22.104 1.00 96.69 292 GLY A C 1
ATOM 2178 O O . GLY A 1 292 ? -16.280 -1.483 22.552 1.00 96.69 292 GLY A O 1
ATOM 2179 N N . GLU A 1 293 ? -15.423 -0.217 20.892 1.00 96.75 293 GLU A N 1
ATOM 2180 C CA . GLU A 1 293 ? -16.595 -0.297 20.008 1.00 96.75 293 GLU A CA 1
ATOM 2181 C C . GLU A 1 293 ? -16.181 -0.694 18.589 1.00 96.75 293 GLU A C 1
ATOM 2183 O O . GLU A 1 293 ? -15.116 -0.293 18.120 1.00 96.75 293 GLU A O 1
ATOM 2188 N N . ILE A 1 294 ? -17.028 -1.464 17.906 1.00 97.75 294 ILE A N 1
ATOM 2189 C CA . ILE A 1 294 ? -16.928 -1.718 16.462 1.00 97.75 294 ILE A CA 1
ATOM 2190 C C . ILE A 1 294 ? -18.234 -1.356 15.777 1.00 97.75 294 ILE A C 1
ATOM 2192 O O . ILE A 1 294 ? -19.304 -1.507 16.371 1.00 97.75 294 ILE A O 1
ATOM 2196 N N . GLN A 1 295 ? -18.138 -0.854 14.549 1.00 96.12 295 GLN A N 1
ATOM 2197 C CA . GLN A 1 295 ? -19.256 -0.212 13.871 1.00 96.12 295 GLN A CA 1
ATOM 2198 C C . GLN A 1 295 ? -19.229 -0.445 12.354 1.00 96.12 295 GLN A C 1
ATOM 2200 O O . GLN A 1 295 ? -18.155 -0.527 11.756 1.00 96.12 295 GLN A O 1
ATOM 2205 N N . VAL A 1 296 ? -20.417 -0.503 11.748 1.00 95.25 296 VAL A N 1
ATOM 2206 C CA . VAL A 1 296 ? -20.677 -0.371 10.303 1.00 95.25 296 VAL A CA 1
ATOM 2207 C C . VAL A 1 296 ? -21.633 0.810 10.125 1.00 95.25 296 VAL A C 1
ATOM 2209 O O . VAL A 1 296 ? -22.621 0.894 10.858 1.00 95.25 296 VAL A O 1
ATOM 2212 N N . HIS A 1 297 ? -21.344 1.707 9.176 1.00 91.06 297 HIS A N 1
ATOM 2213 C CA . HIS A 1 297 ? -21.996 3.024 9.025 1.00 91.06 297 HIS A CA 1
ATOM 2214 C C . HIS A 1 297 ? -21.785 3.969 10.218 1.00 91.06 297 HIS A C 1
ATOM 2216 O O . HIS A 1 297 ? -22.651 4.766 10.573 1.00 91.06 297 HIS A O 1
ATOM 2222 N N . GLY A 1 298 ? -20.631 3.853 10.879 1.00 84.50 298 GLY A N 1
ATOM 2223 C CA . GLY A 1 298 ? -20.303 4.657 12.054 1.00 84.50 298 GLY A CA 1
ATOM 2224 C C . GLY A 1 298 ? -21.267 4.487 13.241 1.00 84.50 298 GLY A C 1
ATOM 2225 O O . GLY A 1 298 ? -21.879 3.436 13.436 1.00 84.50 298 GLY A O 1
ATOM 2226 N N . ASP A 1 299 ? -21.351 5.522 14.082 1.00 76.50 299 ASP A N 1
ATOM 2227 C CA . ASP A 1 299 ? -22.196 5.544 15.287 1.00 76.50 299 ASP A CA 1
ATOM 2228 C C . ASP A 1 299 ? -23.694 5.637 14.914 1.00 76.50 299 ASP A C 1
ATOM 2230 O O . ASP A 1 299 ? -24.078 5.764 13.752 1.00 76.50 299 ASP A O 1
ATOM 2234 N N . SER A 1 300 ? -24.575 5.591 15.912 1.00 78.12 300 SER A N 1
ATOM 2235 C CA . SER A 1 300 ? -26.026 5.643 15.768 1.00 78.12 300 SER A CA 1
ATOM 2236 C C . SER A 1 300 ? -26.481 6.693 14.731 1.00 78.12 300 SER A C 1
ATOM 2238 O O . SER A 1 300 ? -26.332 7.900 14.962 1.00 78.12 300 SER A O 1
ATOM 2240 N N . PRO A 1 301 ? -27.158 6.262 13.649 1.00 83.12 301 PRO A N 1
ATOM 2241 C CA . PRO A 1 301 ? -27.995 5.061 13.595 1.00 83.12 301 PRO A CA 1
ATOM 2242 C C . PRO A 1 301 ? -27.365 3.849 12.876 1.00 83.12 301 PRO A C 1
ATOM 2244 O O . PRO A 1 301 ? -28.120 2.975 12.449 1.00 83.12 301 PRO A O 1
ATOM 2247 N N . GLY A 1 302 ? -26.034 3.793 12.747 1.00 88.19 302 GLY A N 1
ATOM 2248 C CA . GLY A 1 302 ? -25.298 2.633 12.235 1.00 88.19 302 GLY A CA 1
ATOM 2249 C C . GLY A 1 302 ? -25.467 1.352 13.069 1.00 88.19 302 GLY A C 1
ATOM 2250 O O . GLY A 1 302 ? -26.191 1.310 14.071 1.00 88.19 302 GLY A O 1
ATOM 2251 N N . VAL A 1 303 ? -24.802 0.276 12.643 1.00 93.81 303 VAL A N 1
ATOM 2252 C CA . VAL A 1 303 ? -24.775 -1.005 13.369 1.00 93.81 303 VAL A CA 1
ATOM 2253 C C . VAL A 1 303 ? -23.534 -1.050 14.246 1.00 93.81 303 VAL A C 1
ATOM 2255 O O . VAL A 1 303 ? -22.423 -0.997 13.732 1.00 93.81 303 VAL A O 1
ATOM 2258 N N . GLU A 1 304 ? -23.704 -1.214 15.557 1.00 95.19 304 GLU A N 1
ATOM 2259 C CA . GLU A 1 304 ? -22.592 -1.173 16.511 1.00 95.19 304 GLU A CA 1
ATOM 2260 C C . GLU A 1 304 ? -22.620 -2.310 17.547 1.00 95.19 304 GLU A C 1
ATOM 2262 O O . GLU A 1 304 ? -23.681 -2.814 17.928 1.00 95.19 304 GLU A O 1
ATOM 2267 N N . ASP A 1 305 ? -21.437 -2.679 18.042 1.00 96.69 305 ASP A N 1
ATOM 2268 C CA . ASP A 1 305 ? -21.242 -3.470 19.260 1.00 96.69 305 ASP A CA 1
ATOM 2269 C C . ASP A 1 305 ? -20.325 -2.675 20.199 1.00 96.69 305 ASP A C 1
ATOM 2271 O O . ASP A 1 305 ? -19.194 -2.337 19.850 1.00 96.69 305 ASP A O 1
ATOM 2275 N N . GLN A 1 306 ? -20.838 -2.359 21.391 1.00 95.88 306 GLN A N 1
ATOM 2276 C CA . GLN A 1 306 ? -20.147 -1.561 22.410 1.00 95.88 306 GLN A CA 1
ATOM 2277 C C . GLN A 1 306 ? -19.533 -2.409 23.537 1.00 95.88 306 GLN A C 1
ATOM 2279 O O . GLN A 1 306 ? -19.093 -1.869 24.551 1.00 95.88 306 GLN A O 1
ATOM 2284 N N . ASP A 1 307 ? -19.578 -3.736 23.410 1.00 95.81 307 ASP A N 1
ATOM 2285 C CA . ASP A 1 307 ? -19.163 -4.714 24.416 1.00 95.81 307 ASP A CA 1
ATOM 2286 C C . ASP A 1 307 ? -18.056 -5.638 23.873 1.00 95.81 307 ASP A C 1
ATOM 2288 O O . ASP A 1 307 ? -17.967 -6.818 24.253 1.00 95.81 307 ASP A O 1
ATOM 2292 N N . VAL A 1 308 ? -17.202 -5.098 22.991 1.00 96.75 308 VAL A N 1
ATOM 2293 C CA . VAL A 1 308 ? -16.139 -5.834 22.282 1.00 96.75 308 VAL A CA 1
ATOM 2294 C C . VAL A 1 308 ? -15.198 -6.534 23.260 1.00 96.75 308 VAL A C 1
ATOM 2296 O O . VAL A 1 308 ? -14.874 -7.707 23.076 1.00 96.75 308 VAL A O 1
ATOM 2299 N N . PHE A 1 309 ? -14.823 -5.854 24.348 1.00 97.06 309 PHE A N 1
ATOM 2300 C CA . PHE A 1 309 ? -13.924 -6.378 25.388 1.00 97.06 309 PHE A CA 1
ATOM 2301 C C . PHE A 1 309 ? -14.592 -6.585 26.751 1.00 97.06 309 PHE A C 1
ATOM 2303 O O . PHE A 1 309 ? -13.980 -7.129 27.671 1.00 97.06 309 PHE A O 1
ATOM 2310 N N . GLY A 1 310 ? -15.864 -6.214 26.884 1.00 95.94 310 GLY A N 1
ATOM 2311 C CA . GLY A 1 310 ? -16.614 -6.326 28.127 1.00 95.94 310 GLY A CA 1
ATOM 2312 C C . GLY A 1 310 ? -17.667 -5.234 28.262 1.00 95.94 310 GLY A C 1
ATOM 2313 O O . GLY A 1 310 ? -17.721 -4.302 27.469 1.00 95.94 310 GLY A O 1
ATOM 2314 N N . SER A 1 311 ? -18.531 -5.375 29.267 1.00 96.38 311 SER A N 1
ATOM 2315 C CA . SER A 1 311 ? -19.699 -4.507 29.453 1.00 96.38 311 SER A CA 1
ATOM 2316 C C . SER A 1 311 ? -19.561 -3.476 30.570 1.00 96.38 311 SER A C 1
ATOM 2318 O O . SER A 1 311 ? -20.547 -2.842 30.951 1.00 96.38 311 SER A O 1
ATOM 2320 N N . ASN A 1 312 ? -18.378 -3.338 31.165 1.00 96.88 312 ASN A N 1
ATOM 2321 C CA . ASN A 1 312 ? -18.105 -2.340 32.192 1.00 96.88 312 ASN A CA 1
ATOM 2322 C C . ASN A 1 312 ? -17.474 -1.096 31.565 1.00 96.88 312 ASN A C 1
ATOM 2324 O O . ASN A 1 312 ? -16.757 -1.170 30.576 1.00 96.88 312 ASN A O 1
ATOM 2328 N N . LEU A 1 313 ? -17.706 0.068 32.173 1.00 94.19 313 LEU A N 1
ATOM 2329 C CA . LEU A 1 313 ? -17.008 1.292 31.778 1.00 94.19 313 LEU A CA 1
ATOM 2330 C C . LEU A 1 313 ? -15.494 1.104 31.913 1.00 94.19 313 LEU A C 1
ATOM 2332 O O . LEU A 1 313 ? -15.024 0.724 32.987 1.00 94.19 313 LEU A O 1
ATOM 2336 N N . GLY A 1 314 ? -14.757 1.438 30.854 1.00 92.19 314 GLY A N 1
ATOM 2337 C CA . GLY A 1 314 ? -13.315 1.220 30.786 1.00 92.19 314 GLY A CA 1
ATOM 2338 C C . GLY A 1 314 ? -12.903 -0.147 30.241 1.00 92.19 314 GLY A C 1
ATOM 2339 O O . GLY A 1 314 ? -11.706 -0.370 30.124 1.00 92.19 314 GLY A O 1
ATOM 2340 N N . ASP A 1 315 ? -13.842 -1.025 29.864 1.00 97.19 315 ASP A N 1
ATOM 2341 C CA . ASP A 1 315 ? -13.540 -2.220 29.063 1.00 97.19 315 ASP A CA 1
ATOM 2342 C C . ASP A 1 315 ? -13.252 -1.774 27.608 1.00 97.19 315 ASP A C 1
ATOM 2344 O O . ASP A 1 315 ? -14.100 -1.854 26.717 1.00 97.19 315 ASP A O 1
ATOM 2348 N N . VAL A 1 316 ? -12.071 -1.181 27.407 1.00 97.50 316 VAL A N 1
ATOM 2349 C CA . VAL A 1 316 ? -11.550 -0.644 26.137 1.00 97.50 316 VAL A CA 1
ATOM 2350 C C . VAL A 1 316 ? -10.712 -1.684 25.388 1.00 97.50 316 VAL A C 1
ATOM 2352 O O . VAL A 1 316 ? -10.517 -2.795 25.883 1.00 97.50 316 VAL A O 1
ATOM 2355 N N . PHE A 1 317 ? -10.227 -1.345 24.189 1.00 97.69 317 PHE A N 1
ATOM 2356 C CA . PHE A 1 317 ? -9.214 -2.171 23.524 1.00 97.69 317 PHE A CA 1
ATOM 2357 C C . PHE A 1 317 ? -7.992 -2.385 24.437 1.00 97.69 317 PHE A C 1
ATOM 2359 O O . PHE A 1 317 ? -7.626 -1.477 25.180 1.00 97.69 317 PHE A O 1
ATOM 2366 N N . PRO A 1 318 ? -7.345 -3.561 24.404 1.00 97.44 318 PRO A N 1
ATOM 2367 C CA . PRO A 1 318 ? -6.154 -3.808 25.203 1.00 97.44 318 PRO A CA 1
ATOM 2368 C C . PRO A 1 318 ? -4.975 -2.984 24.684 1.00 97.44 318 PRO A C 1
ATOM 2370 O O . PRO A 1 318 ? -4.694 -2.961 23.484 1.00 97.44 318 PRO A O 1
ATOM 2373 N N . ALA A 1 319 ? -4.244 -2.351 25.598 1.00 95.81 319 ALA A N 1
ATOM 2374 C CA . ALA A 1 319 ? -3.098 -1.542 25.210 1.00 95.81 319 ALA A CA 1
ATOM 2375 C C . ALA A 1 319 ? -1.881 -2.349 24.763 1.00 95.81 319 ALA A C 1
ATOM 2377 O O . ALA A 1 319 ? -1.486 -3.325 25.404 1.00 95.81 319 ALA A O 1
ATOM 2378 N N . ASN A 1 320 ? -1.220 -1.855 23.711 1.00 93.00 320 ASN A N 1
ATOM 2379 C CA . ASN A 1 320 ? 0.019 -2.405 23.150 1.00 93.00 320 ASN A CA 1
ATOM 2380 C C . ASN A 1 320 ? -0.109 -3.882 22.736 1.00 93.00 320 ASN A C 1
ATOM 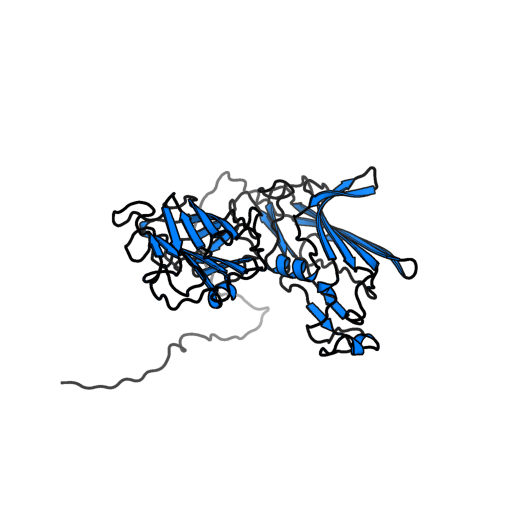2382 O O . ASN A 1 320 ? 0.872 -4.628 22.750 1.00 93.00 320 ASN A O 1
ATOM 2386 N N . GLN A 1 321 ? -1.323 -4.313 22.398 1.00 95.31 321 GLN A N 1
ATOM 2387 C CA . GLN A 1 321 ? -1.621 -5.668 21.970 1.00 95.31 321 GLN A CA 1
ATOM 2388 C C . GLN A 1 321 ? -2.232 -5.643 20.572 1.00 95.31 321 GLN A C 1
ATOM 2390 O O . GLN A 1 321 ? -3.136 -4.859 20.299 1.00 95.31 321 GLN A O 1
ATOM 2395 N N . ASP A 1 322 ? -1.750 -6.539 19.716 1.00 96.62 322 ASP A N 1
ATOM 2396 C CA . ASP A 1 322 ? -2.339 -6.773 18.403 1.00 96.62 322 ASP A CA 1
ATOM 2397 C C . ASP A 1 322 ? -3.691 -7.482 18.572 1.00 96.62 322 ASP A C 1
ATOM 2399 O O . ASP A 1 322 ? -3.786 -8.539 19.213 1.00 96.62 322 ASP A O 1
ATOM 2403 N N . VAL A 1 323 ? -4.741 -6.891 18.007 1.00 98.25 323 VAL A N 1
ATOM 2404 C CA . VAL A 1 323 ? -6.086 -7.462 17.955 1.00 98.25 323 VAL A CA 1
ATOM 2405 C C . VAL A 1 323 ? -6.466 -7.665 16.495 1.00 98.25 323 VAL A C 1
ATOM 2407 O O . VAL A 1 323 ? -6.578 -6.706 15.734 1.00 98.25 323 VAL A O 1
ATOM 2410 N N . GLY A 1 324 ? -6.687 -8.923 16.118 1.00 98.25 324 GLY A N 1
ATOM 2411 C CA . GLY A 1 324 ? -7.093 -9.274 14.763 1.00 98.25 324 GLY A CA 1
ATOM 2412 C C . GLY A 1 324 ? -8.489 -8.753 14.420 1.00 98.25 324 GLY A C 1
ATOM 2413 O O . GLY A 1 324 ? -9.404 -8.832 15.249 1.00 98.25 324 GLY A O 1
ATOM 2414 N N . PHE A 1 325 ? -8.644 -8.274 13.190 1.00 98.56 325 PHE A N 1
ATOM 2415 C CA . PHE A 1 325 ? -9.924 -7.894 12.608 1.00 98.56 325 PHE A CA 1
ATOM 2416 C C . PHE A 1 325 ? -10.172 -8.616 11.282 1.00 98.56 325 PHE A C 1
ATOM 2418 O O . PHE A 1 325 ? -9.238 -8.976 10.561 1.00 98.56 325 PHE A O 1
ATOM 2425 N N . VAL A 1 326 ? -11.452 -8.799 10.962 1.00 98.62 326 VAL A N 1
ATOM 2426 C CA . VAL A 1 326 ? -11.922 -9.271 9.656 1.00 98.62 326 VAL A CA 1
ATOM 2427 C C . VAL A 1 326 ? -13.063 -8.364 9.214 1.00 98.62 326 VAL A C 1
ATOM 2429 O O . VAL A 1 326 ? -14.127 -8.365 9.830 1.00 98.62 326 VAL A O 1
ATOM 2432 N N . ALA A 1 327 ? -12.841 -7.585 8.162 1.00 98.44 327 ALA A N 1
ATOM 2433 C CA . ALA A 1 327 ? -13.868 -6.814 7.476 1.00 98.44 327 ALA A CA 1
ATOM 2434 C C . ALA A 1 327 ? -14.238 -7.515 6.169 1.00 98.44 327 ALA A C 1
ATOM 2436 O O . ALA A 1 327 ? -13.360 -7.978 5.441 1.00 98.44 327 ALA A O 1
ATOM 2437 N N . GLN A 1 328 ? -15.529 -7.618 5.872 1.00 98.19 328 GLN A N 1
ATOM 2438 C CA . GLN A 1 328 ? -16.006 -8.383 4.726 1.00 98.19 328 GLN A CA 1
ATOM 2439 C C . GLN A 1 328 ? -17.168 -7.694 4.014 1.00 98.19 328 GLN A C 1
ATOM 2441 O O . GLN A 1 328 ? -18.106 -7.244 4.670 1.00 98.19 328 GLN A O 1
ATOM 2446 N N . ILE A 1 329 ? -17.120 -7.699 2.680 1.00 97.94 329 ILE A N 1
ATOM 2447 C CA . ILE A 1 329 ? -18.259 -7.490 1.783 1.00 97.94 329 ILE A CA 1
ATOM 2448 C C . ILE A 1 329 ? -18.579 -8.837 1.135 1.00 97.94 329 ILE A C 1
ATOM 2450 O O . ILE A 1 329 ? -17.818 -9.332 0.305 1.00 97.94 329 ILE A O 1
ATOM 2454 N N . ASP A 1 330 ? -19.687 -9.458 1.527 1.00 96.94 330 ASP A N 1
ATOM 2455 C CA . ASP A 1 330 ? -20.152 -10.716 0.939 1.00 96.94 330 ASP A CA 1
ATOM 2456 C C . ASP A 1 330 ? -21.107 -10.418 -0.219 1.00 96.94 330 ASP A C 1
ATOM 2458 O O . ASP A 1 330 ? -22.266 -10.060 -0.010 1.00 96.94 330 ASP A O 1
ATOM 2462 N N . THR A 1 331 ? -20.614 -10.574 -1.448 1.00 95.50 331 THR A N 1
ATOM 2463 C CA . THR A 1 331 ? -21.398 -10.439 -2.687 1.00 95.50 331 THR A CA 1
ATOM 2464 C C . THR A 1 331 ? -22.095 -11.743 -3.097 1.00 95.50 331 THR A C 1
ATOM 2466 O O . THR A 1 331 ? -22.905 -11.749 -4.025 1.00 95.50 331 THR A O 1
ATOM 2469 N N . GLY A 1 332 ? -21.812 -12.859 -2.412 1.00 92.81 332 GLY A N 1
ATOM 2470 C CA . GLY A 1 332 ? -22.455 -14.155 -2.637 1.00 92.81 332 GLY A CA 1
ATOM 2471 C C . GLY A 1 332 ? -23.809 -14.299 -1.935 1.00 92.81 332 GLY A C 1
ATOM 2472 O O . GLY A 1 332 ? -24.605 -15.177 -2.294 1.00 92.81 332 GLY A O 1
ATOM 2473 N N . SER A 1 333 ? -24.087 -13.447 -0.948 1.00 91.81 333 SER A N 1
ATOM 2474 C CA . SER A 1 333 ? -25.389 -13.327 -0.296 1.00 91.81 333 SER A CA 1
ATOM 2475 C C . SER A 1 333 ? -26.389 -12.524 -1.147 1.00 91.81 333 SER A C 1
ATOM 2477 O O . SER A 1 333 ? -26.056 -11.901 -2.154 1.00 91.81 333 SER A O 1
ATOM 2479 N N . SER A 1 334 ? -27.680 -12.622 -0.811 1.00 91.44 334 SER A N 1
ATOM 2480 C CA . SER A 1 334 ? -28.742 -11.888 -1.509 1.00 91.44 334 SER A CA 1
ATOM 2481 C C . SER A 1 334 ? -29.782 -11.386 -0.500 1.00 91.44 334 SER A C 1
ATOM 2483 O O . SER A 1 334 ? -30.573 -12.203 -0.005 1.00 91.44 334 SER A O 1
ATOM 2485 N N . PRO A 1 335 ? -29.809 -10.075 -0.198 1.00 93.75 335 PRO A N 1
ATOM 2486 C CA . PRO A 1 335 ? -28.899 -9.019 -0.686 1.00 93.75 335 PRO A CA 1
ATOM 2487 C C . PRO A 1 335 ? -27.451 -9.189 -0.185 1.00 93.75 335 PRO A C 1
ATOM 2489 O O . PRO A 1 335 ? -27.213 -10.010 0.700 1.00 93.75 335 PRO A O 1
ATOM 2492 N N . ALA A 1 336 ? -26.509 -8.454 -0.788 1.00 96.31 336 ALA A N 1
ATOM 2493 C CA . ALA A 1 336 ? -25.108 -8.439 -0.363 1.00 96.31 336 ALA A CA 1
ATOM 2494 C C . ALA A 1 336 ? -24.985 -7.846 1.050 1.00 96.31 336 ALA A C 1
ATOM 2496 O O . ALA A 1 336 ? -25.739 -6.938 1.405 1.00 96.31 336 ALA A O 1
ATOM 2497 N N . THR A 1 337 ? -24.036 -8.336 1.846 1.00 97.31 337 THR A N 1
ATOM 2498 C CA . THR A 1 337 ? -23.886 -7.939 3.258 1.00 97.31 337 THR A CA 1
ATOM 2499 C C . THR A 1 337 ? -22.501 -7.394 3.559 1.00 97.31 337 THR A C 1
ATOM 2501 O O . THR A 1 337 ? -21.524 -7.816 2.942 1.00 97.31 337 THR A O 1
ATOM 2504 N N . ALA A 1 338 ? -22.404 -6.542 4.575 1.00 97.38 338 ALA A N 1
ATOM 2505 C CA . ALA A 1 338 ? -21.146 -6.032 5.105 1.00 97.38 338 ALA A CA 1
ATOM 2506 C C . ALA A 1 338 ? -20.978 -6.409 6.574 1.00 97.38 338 ALA A C 1
ATOM 2508 O O . ALA A 1 338 ? -21.929 -6.330 7.350 1.00 97.38 338 ALA A O 1
ATOM 2509 N N . SER A 1 339 ? -19.770 -6.783 6.989 1.00 98.25 339 SER A N 1
ATOM 2510 C CA . SER A 1 339 ? -19.507 -7.104 8.392 1.00 98.25 339 SER A CA 1
ATOM 2511 C C . SER A 1 339 ? -18.103 -6.752 8.847 1.00 98.25 339 SER A C 1
ATOM 2513 O O . SER A 1 339 ? -17.155 -6.929 8.089 1.00 98.25 339 SER A O 1
ATOM 2515 N N . LEU A 1 340 ? -17.981 -6.364 10.117 1.00 98.69 340 LEU A N 1
ATOM 2516 C CA . LEU A 1 340 ? -16.711 -6.222 10.825 1.00 98.69 340 LEU A CA 1
ATOM 2517 C C . LEU A 1 340 ? -16.716 -7.141 12.049 1.00 98.69 340 LEU A C 1
ATOM 2519 O O . LEU A 1 340 ? -17.594 -7.032 12.909 1.00 98.69 340 LEU A O 1
ATOM 2523 N N . GLU A 1 341 ? -15.732 -8.035 12.132 1.00 98.62 341 GLU A N 1
ATOM 2524 C CA . GLU A 1 341 ? -15.480 -8.894 13.286 1.00 98.62 341 GLU A CA 1
ATOM 2525 C C . GLU A 1 341 ? -14.183 -8.503 13.997 1.00 98.62 341 GLU A C 1
ATOM 2527 O O . GLU A 1 341 ? -13.121 -8.444 13.378 1.00 98.62 341 GLU A O 1
ATOM 2532 N N . ILE A 1 342 ? -14.262 -8.303 15.316 1.00 98.62 342 ILE A N 1
ATOM 2533 C CA . ILE A 1 342 ? -13.112 -8.121 16.210 1.00 98.62 342 ILE A CA 1
ATOM 2534 C C . ILE A 1 342 ? -13.381 -8.859 17.520 1.00 98.62 342 ILE A C 1
ATOM 2536 O O . ILE A 1 342 ? -14.471 -8.778 18.086 1.00 98.62 342 ILE A O 1
ATOM 2540 N N . ASN A 1 343 ? -12.379 -9.582 18.031 1.00 97.75 343 ASN A N 1
ATOM 2541 C CA . ASN A 1 343 ? -12.464 -10.307 19.307 1.00 97.75 343 ASN A CA 1
ATOM 2542 C C . ASN A 1 343 ? -13.691 -11.252 19.405 1.00 97.75 343 ASN A C 1
ATOM 2544 O O . ASN A 1 343 ? -14.307 -11.403 20.463 1.00 97.75 343 ASN A O 1
ATOM 2548 N N . GLY A 1 344 ? -14.079 -11.875 18.284 1.00 96.62 344 GLY A N 1
ATOM 2549 C CA . GLY A 1 344 ? -15.237 -12.775 18.194 1.00 96.62 344 GLY A CA 1
ATOM 2550 C C . GLY A 1 344 ? -16.604 -12.089 18.326 1.00 96.62 344 GLY A C 1
ATOM 2551 O O . GLY A 1 344 ? -17.612 -12.771 18.539 1.00 96.62 344 GLY A O 1
ATOM 2552 N N . ARG A 1 345 ? -16.653 -10.754 18.251 1.00 97.94 345 ARG A N 1
ATOM 2553 C CA . ARG A 1 345 ? -17.877 -9.958 18.107 1.00 97.94 345 ARG A CA 1
ATOM 2554 C C . ARG A 1 345 ? -17.986 -9.483 16.674 1.00 97.94 345 ARG A C 1
ATOM 2556 O O . ARG A 1 345 ? -16.997 -9.013 16.127 1.00 97.94 345 ARG A O 1
ATOM 2563 N N . THR A 1 346 ? -19.185 -9.556 16.113 1.00 98.25 346 THR A N 1
ATOM 2564 C CA . THR A 1 346 ? -19.438 -9.187 14.720 1.00 98.25 346 THR A CA 1
ATOM 2565 C C . THR A 1 346 ? -20.605 -8.218 14.654 1.00 98.25 346 THR A C 1
ATOM 2567 O O . THR A 1 346 ? -21.687 -8.511 15.170 1.00 98.25 346 THR A O 1
ATOM 2570 N N . VAL A 1 347 ? -20.393 -7.093 13.982 1.00 97.38 347 VAL A N 1
ATOM 2571 C CA . VAL A 1 347 ? -21.456 -6.197 13.518 1.00 97.38 347 VAL A CA 1
ATOM 2572 C C . VAL A 1 347 ? -21.706 -6.465 12.043 1.00 97.38 347 VAL A C 1
ATOM 2574 O O . VAL A 1 347 ? -20.767 -6.728 11.295 1.00 97.38 347 VAL A O 1
ATOM 2577 N N . VAL A 1 348 ? -22.975 -6.460 11.639 1.00 97.62 348 VAL A N 1
ATOM 2578 C CA . VAL A 1 348 ? -23.386 -6.816 10.277 1.00 97.62 348 VAL A CA 1
ATOM 2579 C C . VAL A 1 348 ? -24.435 -5.835 9.794 1.00 97.62 348 VAL A C 1
ATOM 2581 O O . VAL A 1 348 ? -25.478 -5.687 10.436 1.00 97.62 348 VAL A O 1
ATOM 2584 N N . ASP A 1 349 ? -24.178 -5.234 8.644 1.00 96.12 349 ASP A N 1
ATOM 2585 C CA . ASP A 1 349 ? -25.212 -4.649 7.813 1.00 96.12 349 ASP A CA 1
ATOM 2586 C C . ASP A 1 349 ? -25.727 -5.697 6.819 1.00 96.12 349 ASP A C 1
ATOM 2588 O O . ASP A 1 349 ? -24.963 -6.341 6.093 1.00 96.12 349 ASP A O 1
ATOM 2592 N N . THR A 1 350 ? -27.032 -5.948 6.873 1.00 96.50 350 THR A N 1
ATOM 2593 C CA . THR A 1 350 ? -27.667 -7.086 6.200 1.00 96.50 350 THR A CA 1
ATOM 2594 C C . THR A 1 350 ? -28.094 -6.796 4.769 1.00 96.50 350 THR A C 1
ATOM 2596 O O . THR A 1 350 ? -28.535 -7.732 4.104 1.00 96.50 350 THR A O 1
ATOM 2599 N N . ASP A 1 351 ? -27.964 -5.556 4.301 1.00 95.12 351 ASP A N 1
ATOM 2600 C CA . ASP A 1 351 ? -28.223 -5.169 2.915 1.00 95.12 351 ASP A CA 1
ATOM 2601 C C . ASP A 1 351 ? -27.445 -3.894 2.563 1.00 95.12 351 ASP A C 1
ATOM 2603 O O . ASP A 1 351 ? -27.913 -2.803 2.842 1.00 95.12 351 ASP A O 1
ATOM 2607 N N . VAL A 1 352 ? -26.296 -4.021 1.891 1.00 94.25 352 VAL A N 1
ATOM 2608 C CA . VAL A 1 352 ? -25.472 -2.858 1.476 1.00 94.25 352 VAL A CA 1
ATOM 2609 C C . VAL A 1 352 ? -25.977 -2.162 0.204 1.00 94.25 352 VAL A C 1
ATOM 2611 O O . VAL A 1 352 ? -25.212 -1.512 -0.519 1.00 94.25 352 VAL A O 1
ATOM 2614 N N . THR A 1 353 ? -27.242 -2.388 -0.151 1.00 92.81 353 THR A N 1
ATOM 2615 C CA . THR A 1 353 ? -27.865 -1.868 -1.372 1.00 92.81 353 THR A CA 1
ATOM 2616 C C . THR A 1 353 ? -29.143 -1.079 -1.103 1.00 92.81 353 THR A C 1
ATOM 2618 O O . THR A 1 353 ? -29.776 -0.598 -2.051 1.00 92.81 353 THR A O 1
ATOM 2621 N N . ASP A 1 354 ? -29.544 -0.911 0.158 1.00 90.69 354 ASP A N 1
ATOM 2622 C CA . ASP A 1 354 ? -30.820 -0.287 0.516 1.00 90.69 354 ASP A CA 1
ATOM 2623 C C . ASP A 1 354 ? -30.687 1.136 1.094 1.00 90.69 354 ASP A C 1
ATOM 2625 O O . ASP A 1 354 ? -31.681 1.872 1.174 1.00 90.69 354 ASP A O 1
ATOM 2629 N N . GLY A 1 355 ? -29.456 1.573 1.367 1.00 85.56 355 GLY A N 1
ATOM 2630 C CA . GLY A 1 355 ? -29.109 2.873 1.935 1.00 85.56 355 GLY A CA 1
ATOM 2631 C C . GLY A 1 355 ? -29.435 2.989 3.421 1.00 85.56 355 GLY A C 1
ATOM 2632 O O . GLY A 1 355 ? -29.743 4.095 3.887 1.00 85.56 355 GLY A O 1
ATOM 2633 N N . THR A 1 356 ? -29.480 1.872 4.149 1.00 90.50 356 THR A N 1
ATOM 2634 C CA . THR A 1 356 ? -29.830 1.832 5.564 1.00 90.50 356 THR A CA 1
ATOM 2635 C C . THR A 1 356 ? -29.001 0.817 6.341 1.00 90.50 356 THR A C 1
ATOM 2637 O O . THR A 1 356 ? -28.873 -0.335 5.968 1.00 90.50 356 THR A O 1
ATOM 2640 N N . ALA A 1 357 ? -28.619 1.182 7.564 1.00 90.00 357 ALA A N 1
ATOM 2641 C CA . ALA A 1 357 ? -28.112 0.218 8.530 1.00 90.00 357 ALA A CA 1
ATOM 2642 C C . ALA A 1 357 ? -29.272 -0.627 9.082 1.00 90.00 357 ALA A C 1
ATOM 2644 O O . ALA A 1 357 ? -29.958 -0.228 10.035 1.00 90.00 357 ALA A O 1
ATOM 2645 N N . ASN A 1 358 ? -29.523 -1.798 8.491 1.00 92.75 358 ASN A N 1
ATOM 2646 C CA . ASN A 1 358 ? -30.570 -2.736 8.922 1.00 92.75 358 ASN A CA 1
ATOM 2647 C C . ASN A 1 358 ? -31.967 -2.090 9.089 1.00 92.75 358 ASN A C 1
ATOM 2649 O O . ASN A 1 358 ? -32.681 -2.335 10.073 1.00 92.75 358 ASN A O 1
ATOM 2653 N N . GLY A 1 359 ? -32.366 -1.236 8.143 1.00 89.19 359 GLY A N 1
ATOM 2654 C CA . GLY A 1 359 ? -33.641 -0.512 8.151 1.00 89.19 359 GLY A CA 1
ATOM 2655 C C . GLY A 1 359 ? -33.622 0.833 8.887 1.00 89.19 359 GLY A C 1
ATOM 2656 O O . GLY A 1 359 ? -34.663 1.497 8.967 1.00 89.19 359 GLY A O 1
ATOM 2657 N N . SER A 1 360 ? -32.472 1.251 9.422 1.00 90.12 360 SER A N 1
ATOM 2658 C CA . SER A 1 360 ? -32.271 2.574 10.022 1.00 90.12 360 SER A CA 1
ATOM 2659 C C . SER A 1 360 ? -31.565 3.506 9.039 1.00 90.12 360 SER A C 1
ATOM 2661 O O . SER A 1 360 ? -30.478 3.211 8.565 1.00 90.12 360 SER A O 1
ATOM 2663 N N . ALA A 1 361 ? -32.172 4.653 8.734 1.00 86.62 361 ALA A N 1
ATOM 2664 C CA . ALA A 1 361 ? -31.573 5.622 7.817 1.00 86.62 361 ALA A CA 1
ATOM 2665 C C . ALA A 1 361 ? -30.350 6.297 8.459 1.00 86.62 361 ALA A C 1
ATOM 2667 O O . ALA A 1 361 ? -30.517 7.081 9.394 1.00 86.62 361 ALA A O 1
ATOM 2668 N N . THR A 1 362 ? -29.160 6.021 7.931 1.00 79.25 362 THR A N 1
ATOM 2669 C CA . THR A 1 362 ? -27.866 6.596 8.349 1.00 79.25 362 THR A CA 1
ATOM 2670 C C . THR A 1 362 ? -27.589 7.926 7.667 1.00 79.25 362 THR A C 1
ATOM 2672 O O . THR A 1 362 ? -27.065 8.848 8.286 1.00 79.25 362 THR A O 1
ATOM 2675 N N . GLY A 1 363 ? -28.055 8.078 6.424 1.00 75.19 363 GLY A N 1
ATOM 2676 C CA . GLY A 1 363 ? -27.660 9.198 5.572 1.00 75.19 363 GLY A CA 1
ATOM 2677 C C . GLY A 1 363 ? -26.288 8.990 4.932 1.00 75.19 363 GLY A C 1
ATOM 2678 O O . GLY A 1 363 ? -25.863 9.858 4.169 1.00 75.19 363 GLY A O 1
ATOM 2679 N N . ASP A 1 364 ? -25.655 7.851 5.211 1.00 74.56 364 ASP A N 1
ATOM 2680 C CA . ASP A 1 364 ? -24.471 7.387 4.514 1.00 74.56 364 ASP A CA 1
ATOM 2681 C C . ASP A 1 364 ? -24.871 6.800 3.149 1.00 74.56 364 ASP A C 1
ATOM 2683 O O . ASP A 1 364 ? -25.998 6.314 2.976 1.00 74.56 364 ASP A O 1
ATOM 2687 N N . PRO A 1 365 ? -24.000 6.926 2.137 1.00 77.25 365 PRO A N 1
ATOM 2688 C CA . PRO A 1 365 ? -24.179 6.248 0.860 1.00 77.25 365 PRO A CA 1
ATOM 2689 C C . PRO A 1 365 ? -24.077 4.725 1.028 1.00 77.25 365 PRO A C 1
ATOM 2691 O O . PRO A 1 365 ? -23.601 4.243 2.044 1.00 77.25 365 PRO A O 1
ATOM 2694 N N . GLU A 1 366 ? -24.560 4.005 0.016 1.00 88.81 366 GLU A N 1
ATOM 2695 C CA . GLU A 1 366 ? -24.459 2.554 -0.178 1.00 88.81 366 GLU A CA 1
ATOM 2696 C C . GLU A 1 366 ? -24.545 2.264 -1.679 1.00 88.81 366 GLU A C 1
ATOM 2698 O O . GLU A 1 366 ? -24.953 3.124 -2.477 1.00 88.81 366 GLU A O 1
ATOM 2703 N N . TRP A 1 367 ? -24.244 1.032 -2.085 1.00 92.00 367 TRP A N 1
ATOM 2704 C CA . TRP A 1 367 ? -24.322 0.620 -3.481 1.00 92.00 367 TRP A CA 1
ATOM 2705 C C . TRP A 1 367 ? -25.761 0.277 -3.897 1.00 92.00 367 TRP A C 1
ATOM 2707 O O . TRP A 1 367 ? -26.094 -0.871 -4.181 1.00 92.00 367 TRP A O 1
ATOM 2717 N N . GLN A 1 368 ? -26.633 1.287 -4.018 1.00 85.69 368 GLN A N 1
ATOM 2718 C CA . GLN A 1 368 ? -28.038 1.107 -4.444 1.00 85.69 368 GLN A CA 1
ATOM 2719 C C . GLN A 1 368 ? -28.203 0.420 -5.815 1.00 85.69 368 GLN A C 1
ATOM 2721 O O . GLN A 1 368 ? -29.265 -0.118 -6.132 1.00 85.69 368 GLN A O 1
ATOM 2726 N N . GLY A 1 369 ? -27.165 0.463 -6.655 1.00 83.81 369 GLY A N 1
ATOM 2727 C CA . GLY A 1 369 ? -27.100 -0.234 -7.943 1.00 83.81 369 GLY A CA 1
ATOM 2728 C C . GLY A 1 369 ? -26.602 -1.684 -7.864 1.00 83.81 369 GLY A C 1
ATOM 2729 O O . GLY A 1 369 ? -26.549 -2.346 -8.900 1.00 83.81 369 GLY A O 1
ATOM 2730 N N . GLY A 1 370 ? -26.267 -2.168 -6.666 1.00 90.75 370 GLY A N 1
ATOM 2731 C CA . GLY A 1 370 ? -25.472 -3.370 -6.428 1.00 90.75 370 GLY A CA 1
ATOM 2732 C C . GLY A 1 370 ? -23.983 -3.050 -6.287 1.00 90.75 370 GLY A C 1
ATOM 2733 O O . GLY A 1 370 ? -23.506 -2.060 -6.842 1.00 90.75 370 GLY A O 1
ATOM 2734 N N . VAL A 1 371 ? -23.263 -3.899 -5.546 1.00 94.06 371 VAL A N 1
ATOM 2735 C CA . VAL A 1 371 ? -21.807 -3.786 -5.366 1.00 94.06 371 VAL A CA 1
ATOM 2736 C C . VAL A 1 371 ? -21.121 -3.846 -6.745 1.00 94.06 371 VAL A C 1
ATOM 2738 O O . VAL A 1 371 ? -21.432 -4.759 -7.520 1.00 94.06 371 VAL A O 1
ATOM 2741 N N . PRO A 1 372 ? -20.242 -2.887 -7.089 1.00 91.12 372 PRO A N 1
ATOM 2742 C CA . PRO A 1 372 ? -19.518 -2.878 -8.362 1.00 91.12 372 PRO A CA 1
ATOM 2743 C C . PRO A 1 372 ? -18.548 -4.063 -8.469 1.00 91.12 372 PRO A C 1
ATOM 2745 O O . PRO A 1 372 ? -18.228 -4.697 -7.469 1.00 91.12 372 PRO A O 1
ATOM 2748 N N . SER A 1 373 ? -18.084 -4.381 -9.684 1.00 86.56 373 SER A N 1
ATOM 2749 C CA . SER A 1 373 ? -17.138 -5.488 -9.935 1.00 86.56 373 SER A CA 1
ATOM 2750 C C . SER A 1 373 ? -15.750 -5.263 -9.331 1.00 86.56 373 SER A C 1
ATOM 2752 O O . SER A 1 373 ? -15.027 -6.224 -9.087 1.00 86.56 373 SER A O 1
ATOM 2754 N N . THR A 1 374 ? -15.403 -4.005 -9.078 1.00 86.56 374 THR A N 1
ATOM 2755 C CA . THR A 1 374 ? -14.207 -3.571 -8.358 1.00 86.56 374 THR A CA 1
ATOM 2756 C C . THR A 1 374 ? -14.609 -2.503 -7.345 1.00 86.56 374 THR A C 1
ATOM 2758 O O . THR A 1 374 ? -15.530 -1.731 -7.613 1.00 86.56 374 THR A O 1
ATOM 2761 N N . VAL A 1 375 ? -13.950 -2.473 -6.190 1.00 88.94 375 VAL A N 1
ATOM 2762 C CA . VAL A 1 375 ? -14.096 -1.417 -5.173 1.00 88.94 375 VAL A CA 1
ATOM 2763 C C . VAL A 1 375 ? -12.727 -0.924 -4.747 1.00 88.94 375 VAL A C 1
ATOM 2765 O O . VAL A 1 375 ? -11.766 -1.692 -4.752 1.00 88.94 375 VAL A O 1
ATOM 2768 N N . ASP A 1 376 ? -12.651 0.320 -4.299 1.00 87.25 376 ASP A N 1
ATOM 2769 C CA . ASP A 1 376 ? -11.436 0.817 -3.657 1.00 87.25 376 ASP A CA 1
ATOM 2770 C C . ASP A 1 376 ? -11.576 0.710 -2.141 1.00 87.25 376 ASP A C 1
ATOM 2772 O O . ASP A 1 376 ? -12.651 0.951 -1.586 1.00 87.25 376 ASP A O 1
ATOM 2776 N N . VAL A 1 377 ? -10.488 0.369 -1.458 1.00 93.00 377 VAL A N 1
ATOM 2777 C CA . VAL A 1 377 ? -10.446 0.222 -0.001 1.00 93.00 377 VAL A CA 1
ATOM 2778 C C . VAL A 1 377 ? -9.475 1.237 0.582 1.00 93.00 377 VAL A C 1
ATOM 2780 O O . VAL A 1 377 ? -8.369 1.400 0.083 1.00 93.00 377 VAL A O 1
ATOM 2783 N N . ALA A 1 378 ? -9.852 1.894 1.676 1.00 92.00 378 ALA A N 1
ATOM 2784 C CA . ALA A 1 378 ? -8.925 2.687 2.472 1.00 92.00 378 ALA A CA 1
ATOM 2785 C C . ALA A 1 378 ? -8.950 2.254 3.936 1.00 92.00 378 ALA A C 1
ATOM 2787 O O . ALA A 1 378 ? -9.998 2.294 4.581 1.00 92.00 378 ALA A O 1
ATOM 2788 N N . LEU A 1 379 ? -7.793 1.886 4.486 1.00 94.75 379 LEU A N 1
ATOM 2789 C CA . LEU A 1 379 ? -7.617 1.697 5.923 1.00 94.75 379 LEU A CA 1
ATOM 2790 C C . LEU A 1 379 ? -7.050 2.973 6.528 1.00 94.75 379 LEU A C 1
ATOM 2792 O O . LEU A 1 379 ? -6.037 3.472 6.067 1.00 94.75 379 LEU A O 1
ATOM 2796 N N . THR A 1 380 ? -7.674 3.497 7.575 1.00 94.50 380 THR A N 1
ATOM 2797 C CA . THR A 1 380 ? -7.208 4.703 8.269 1.00 94.50 380 THR A CA 1
ATOM 2798 C C . THR A 1 380 ? -6.811 4.359 9.695 1.00 94.50 380 THR A C 1
ATOM 2800 O O . THR A 1 380 ? -7.615 3.792 10.431 1.00 94.50 380 THR A O 1
ATOM 2803 N N . ALA A 1 381 ? -5.606 4.742 10.105 1.00 95.06 381 ALA A N 1
ATOM 2804 C CA . ALA A 1 381 ? -5.195 4.813 11.499 1.00 95.06 381 ALA A CA 1
ATOM 2805 C C . ALA A 1 381 ? -5.352 6.257 11.986 1.00 95.06 381 ALA A C 1
ATOM 2807 O O . ALA A 1 381 ? -4.761 7.177 11.420 1.00 95.06 381 ALA A O 1
ATOM 2808 N N . TYR A 1 382 ? -6.135 6.470 13.041 1.00 94.69 382 TYR A N 1
ATOM 2809 C CA . TYR A 1 382 ? -6.379 7.800 13.584 1.00 94.69 382 TYR A CA 1
ATOM 2810 C C . TYR A 1 382 ? -6.089 7.836 15.080 1.00 94.69 382 TYR A C 1
ATOM 2812 O O . TYR A 1 382 ? -6.637 7.035 15.833 1.00 94.69 382 TYR A O 1
ATOM 2820 N N . SER A 1 383 ? -5.297 8.814 15.519 1.00 94.12 383 SER A N 1
ATOM 2821 C CA . SER A 1 383 ? -5.034 9.065 16.939 1.00 94.12 383 SER A CA 1
ATOM 2822 C C . SER A 1 383 ? -5.151 10.535 17.306 1.00 94.12 383 SER A C 1
ATOM 2824 O O . SER A 1 383 ? -4.857 11.442 16.520 1.00 94.12 383 SER A O 1
ATOM 2826 N N . ALA A 1 384 ? -5.545 10.796 18.549 1.00 85.94 384 ALA A N 1
ATOM 2827 C CA . ALA A 1 384 ? -5.660 12.155 19.043 1.00 85.94 384 ALA A CA 1
ATOM 2828 C C . ALA A 1 384 ? -4.267 12.773 19.227 1.00 85.94 384 ALA A C 1
ATOM 2830 O O . ALA A 1 384 ? -3.44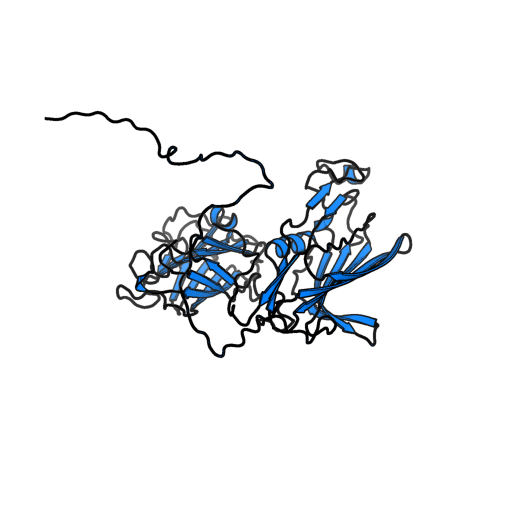7 12.300 20.009 1.00 85.94 384 ALA A O 1
ATOM 2831 N N . SER A 1 385 ? -3.998 13.897 18.562 1.00 73.00 385 SER A N 1
ATOM 2832 C CA . SER A 1 385 ? -2.705 14.570 18.722 1.00 73.00 385 SER A CA 1
ATOM 2833 C C . SER A 1 385 ? -2.478 14.996 20.184 1.00 73.00 385 SER A C 1
ATOM 2835 O O . SER A 1 385 ? -3.186 15.855 20.718 1.00 73.00 385 SER A O 1
ATOM 2837 N N . GLY A 1 386 ? -1.461 14.411 20.827 1.00 73.62 386 GLY A N 1
ATOM 2838 C CA . GLY A 1 386 ? -0.934 14.864 22.119 1.00 73.62 386 GLY A CA 1
ATOM 2839 C C . GLY A 1 386 ? -1.395 14.111 23.373 1.00 73.62 386 GLY A C 1
ATOM 2840 O O . GLY A 1 386 ? -1.078 14.571 24.472 1.00 73.62 386 GLY A O 1
ATOM 2841 N N . ASN A 1 387 ? -2.098 12.981 23.252 1.00 86.38 387 ASN A N 1
ATOM 2842 C CA . ASN A 1 387 ? -2.375 12.073 24.381 1.00 86.38 387 ASN A CA 1
ATOM 2843 C C . ASN A 1 387 ? -1.337 10.937 24.522 1.00 86.38 387 ASN A C 1
ATOM 2845 O O . ASN A 1 387 ? -1.364 10.219 25.515 1.00 86.38 387 ASN A O 1
ATOM 2849 N N . GLY A 1 388 ? -0.401 10.805 23.573 1.00 85.75 388 GLY A N 1
ATOM 2850 C CA . GLY A 1 388 ? 0.632 9.764 23.593 1.00 85.75 388 GLY A CA 1
ATOM 2851 C C . GLY A 1 388 ? 0.128 8.382 23.176 1.00 85.75 388 GLY A C 1
ATOM 2852 O O . GLY A 1 388 ? 0.778 7.393 23.507 1.00 85.75 388 GLY A O 1
ATOM 2853 N N . VAL A 1 389 ? -1.022 8.324 22.498 1.00 93.50 389 VAL A N 1
ATOM 2854 C CA . VAL A 1 389 ? -1.556 7.110 21.883 1.00 93.50 389 VAL A CA 1
ATOM 2855 C C . VAL A 1 389 ? -1.125 7.067 20.422 1.00 93.50 389 VAL A C 1
ATOM 2857 O O . VAL A 1 389 ? -1.217 8.074 19.721 1.00 93.50 389 VAL A O 1
ATOM 2860 N N . GLU A 1 390 ? -0.674 5.904 19.968 1.00 93.44 390 GLU A N 1
ATOM 2861 C CA . GLU A 1 390 ? -0.437 5.627 18.554 1.00 93.44 390 GLU A CA 1
ATOM 2862 C C . GLU A 1 390 ? -1.358 4.497 18.102 1.00 93.44 390 GLU A C 1
ATOM 2864 O O . GLU A 1 390 ? -1.381 3.415 18.691 1.00 93.44 390 GLU A O 1
ATOM 2869 N N . THR A 1 391 ? -2.144 4.753 17.063 1.00 95.69 391 THR A N 1
ATOM 2870 C CA . THR A 1 391 ? -2.948 3.727 16.404 1.00 95.69 391 THR A CA 1
ATOM 2871 C C . THR A 1 391 ? -2.114 3.115 15.301 1.00 95.69 391 THR A C 1
ATOM 2873 O O . THR A 1 391 ? -1.649 3.829 14.422 1.00 95.69 391 THR A O 1
ATOM 2876 N N . VAL A 1 392 ? -1.948 1.799 15.339 1.00 92.31 392 VAL A N 1
ATOM 2877 C CA . VAL A 1 392 ? -1.202 1.013 14.359 1.00 92.31 392 VAL A CA 1
ATOM 2878 C C . VAL A 1 392 ? -2.159 0.007 13.736 1.00 92.31 392 VAL A C 1
ATOM 2880 O O . VAL A 1 392 ? -2.824 -0.750 14.444 1.00 92.31 392 VAL A O 1
ATOM 2883 N N . VAL A 1 393 ? -2.213 -0.026 12.413 1.00 94.25 393 VAL A N 1
ATOM 2884 C CA . VAL A 1 393 ? -2.917 -1.036 11.625 1.00 94.25 393 VAL A CA 1
ATOM 2885 C C . VAL A 1 393 ? -1.862 -1.745 10.800 1.00 94.25 393 VAL A C 1
ATOM 2887 O O . VAL A 1 393 ? -1.102 -1.087 10.099 1.00 94.25 393 VAL A O 1
ATOM 2890 N N . LYS A 1 394 ? -1.756 -3.066 10.914 1.00 86.56 394 LYS A N 1
ATOM 2891 C CA . LYS A 1 394 ? -0.661 -3.818 10.297 1.00 86.56 394 LYS A CA 1
ATOM 2892 C C . LYS A 1 394 ? -1.055 -5.224 9.875 1.00 86.56 394 LYS A C 1
ATOM 2894 O O . LYS A 1 394 ? -2.128 -5.705 10.239 1.00 86.56 394 LYS A O 1
ATOM 2899 N N . ASP A 1 395 ? -0.150 -5.884 9.159 1.00 83.75 395 ASP A N 1
ATOM 2900 C CA . ASP A 1 395 ? -0.329 -7.219 8.587 1.00 83.75 395 ASP A CA 1
ATOM 2901 C C . ASP A 1 395 ? -1.581 -7.282 7.695 1.00 83.75 395 ASP A C 1
ATOM 2903 O O . ASP A 1 395 ? -2.316 -8.274 7.695 1.00 83.75 395 ASP A O 1
ATOM 2907 N N . VAL A 1 396 ? -1.854 -6.177 6.990 1.00 87.19 396 VAL A N 1
ATOM 2908 C CA . VAL A 1 396 ? -3.066 -6.018 6.188 1.00 87.19 396 VAL A CA 1
ATOM 2909 C C . VAL A 1 396 ? -3.009 -6.953 4.987 1.00 87.19 396 VAL A C 1
ATOM 2911 O O . VAL A 1 396 ? -2.015 -7.001 4.267 1.00 87.19 396 VAL A O 1
ATOM 2914 N N . GLN A 1 397 ? -4.091 -7.690 4.767 1.00 85.00 397 GLN A N 1
ATOM 2915 C CA . GLN A 1 397 ? -4.310 -8.498 3.576 1.00 85.00 397 GLN A CA 1
ATOM 2916 C C . GLN A 1 397 ? -5.687 -8.191 3.000 1.00 85.00 397 GLN A C 1
ATOM 2918 O O . GLN A 1 397 ? -6.664 -8.098 3.748 1.00 85.00 397 GLN A O 1
ATOM 2923 N N . VAL A 1 398 ? -5.769 -8.099 1.677 1.00 87.00 398 VAL A N 1
ATOM 2924 C CA . VAL A 1 398 ? -7.010 -7.945 0.921 1.00 87.00 398 VAL A CA 1
ATOM 2925 C C . VAL A 1 398 ? -7.184 -9.165 0.029 1.00 87.00 398 VAL A C 1
ATOM 2927 O O . VAL A 1 398 ? -6.291 -9.534 -0.725 1.00 87.00 398 VAL A O 1
ATOM 2930 N N . ASN A 1 399 ? -8.318 -9.848 0.163 1.00 87.25 399 ASN A N 1
ATOM 2931 C CA . ASN A 1 399 ? -8.624 -11.105 -0.526 1.00 87.25 399 ASN A CA 1
ATOM 2932 C C . ASN A 1 399 ? -7.545 -12.195 -0.348 1.00 87.25 399 ASN A C 1
ATOM 2934 O O . ASN A 1 399 ? -7.406 -13.094 -1.173 1.00 87.25 399 ASN A O 1
ATOM 2938 N N . GLY A 1 400 ? -6.812 -12.145 0.771 1.00 78.06 400 GLY A N 1
ATOM 2939 C CA . GLY A 1 400 ? -5.716 -13.065 1.092 1.00 78.06 400 GLY A CA 1
ATOM 2940 C C . GLY A 1 400 ? -4.352 -12.665 0.521 1.00 78.06 400 GLY A C 1
ATOM 2941 O O . GLY A 1 400 ? -3.369 -13.342 0.815 1.00 78.06 400 GLY A O 1
ATOM 2942 N N . SER A 1 401 ? -4.277 -11.578 -0.246 1.00 76.06 401 SER A N 1
ATOM 2943 C CA . SER A 1 401 ? -3.021 -10.990 -0.717 1.00 76.06 401 SER A CA 1
ATOM 2944 C C . SER A 1 401 ? -2.540 -9.919 0.269 1.00 76.06 401 SER A C 1
ATOM 2946 O O . SER A 1 401 ? -3.350 -9.080 0.667 1.00 76.06 401 SER A O 1
ATOM 2948 N N . PRO A 1 402 ? -1.263 -9.912 0.689 1.00 69.88 402 PRO A N 1
ATOM 2949 C CA . PRO A 1 402 ? -0.701 -8.831 1.499 1.00 69.88 402 PRO A CA 1
ATOM 2950 C C . PRO A 1 402 ? -0.838 -7.468 0.816 1.00 69.88 402 PRO A C 1
ATOM 2952 O O . PRO A 1 402 ? -0.591 -7.355 -0.381 1.00 69.88 402 PRO A O 1
ATOM 2955 N N . ALA A 1 403 ? -1.211 -6.445 1.582 1.00 70.38 403 ALA A N 1
ATOM 2956 C CA . ALA A 1 403 ? -1.213 -5.061 1.121 1.00 70.38 403 ALA A CA 1
ATOM 2957 C C . ALA A 1 403 ? 0.165 -4.414 1.338 1.00 70.38 403 ALA A C 1
ATOM 2959 O O . ALA A 1 403 ? 0.868 -4.749 2.299 1.00 70.38 403 ALA A O 1
ATOM 2960 N N . SER A 1 404 ? 0.524 -3.468 0.466 1.00 57.22 404 SER A N 1
ATOM 2961 C CA . SER A 1 404 ? 1.672 -2.576 0.643 1.00 57.22 404 SER A CA 1
ATOM 2962 C C . SER A 1 404 ? 1.201 -1.124 0.786 1.00 57.22 404 SER A C 1
ATOM 2964 O O . SER A 1 404 ? 0.358 -0.702 0.003 1.00 57.22 404 SER A O 1
ATOM 2966 N N . PRO A 1 405 ? 1.726 -0.374 1.767 1.00 58.19 405 PRO A N 1
ATOM 2967 C CA . PRO A 1 405 ? 2.512 -0.877 2.886 1.00 58.19 405 PRO A CA 1
ATOM 2968 C C . PRO A 1 405 ? 1.712 -1.823 3.788 1.00 58.19 405 PRO A C 1
ATOM 2970 O O . PRO A 1 405 ? 0.514 -1.662 4.000 1.00 58.19 405 PRO A O 1
ATOM 2973 N N . SER A 1 406 ? 2.396 -2.795 4.394 1.00 62.50 406 SER A N 1
ATOM 2974 C CA . SER A 1 406 ? 1.758 -3.760 5.301 1.00 62.50 406 SER A CA 1
ATOM 2975 C C . SER A 1 406 ? 1.399 -3.165 6.665 1.00 62.50 406 SER A C 1
ATOM 2977 O O . SER A 1 406 ? 0.832 -3.866 7.503 1.00 62.50 406 SER A O 1
ATOM 2979 N N . MET A 1 407 ? 1.727 -1.891 6.903 1.00 76.44 407 MET A N 1
ATOM 2980 C CA . MET A 1 407 ? 1.463 -1.154 8.132 1.00 76.44 407 MET A CA 1
ATOM 2981 C C . MET A 1 407 ? 1.188 0.324 7.849 1.00 76.44 407 MET A C 1
ATOM 2983 O O . MET A 1 407 ? 1.925 0.972 7.109 1.00 76.44 407 MET A O 1
ATOM 2987 N N . VAL A 1 408 ? 0.185 0.868 8.533 1.00 82.38 408 VAL A N 1
ATOM 2988 C CA . VAL A 1 408 ? -0.059 2.303 8.682 1.00 82.38 408 VAL A CA 1
ATOM 2989 C C . VAL A 1 408 ? -0.186 2.627 10.168 1.00 82.38 408 VAL A C 1
ATOM 2991 O O . VAL A 1 408 ? -0.862 1.912 10.912 1.00 82.38 408 VAL A O 1
ATOM 2994 N N . SER A 1 409 ? 0.461 3.696 10.629 1.00 86.56 409 SER A N 1
ATOM 2995 C CA . SER A 1 409 ? 0.304 4.165 12.004 1.00 86.56 409 SER A CA 1
ATOM 2996 C C . SER A 1 409 ? 0.144 5.673 12.089 1.00 86.56 409 SER A C 1
ATOM 2998 O O . SER A 1 409 ? 0.625 6.410 11.237 1.00 86.56 409 SER A O 1
ATOM 3000 N N . SER A 1 410 ? -0.553 6.142 13.121 1.00 86.06 410 SER A N 1
ATOM 3001 C CA . SER A 1 410 ? -0.675 7.563 13.433 1.00 86.06 410 SER A CA 1
ATOM 3002 C C . SER A 1 410 ? -0.562 7.778 14.933 1.00 86.06 410 SER A C 1
ATOM 3004 O O . SER A 1 410 ? -1.273 7.146 15.710 1.00 86.06 410 SER A O 1
ATOM 3006 N N . SER A 1 411 ? 0.296 8.713 15.341 1.00 84.19 411 SER A N 1
ATOM 3007 C CA . SER A 1 411 ? 0.410 9.216 16.722 1.00 84.19 411 SER A CA 1
ATOM 3008 C C . SER A 1 411 ? -0.211 10.612 16.892 1.00 84.19 411 SER A C 1
ATOM 3010 O O . SER A 1 411 ? -0.064 11.277 17.925 1.00 84.19 411 SER A O 1
ATOM 3012 N N . GLY A 1 412 ? -0.918 11.087 15.862 1.00 82.50 412 GLY A N 1
ATOM 3013 C CA . GLY A 1 412 ? -1.595 12.372 15.872 1.00 82.50 412 GLY A CA 1
ATOM 3014 C C . GLY A 1 412 ? -2.174 12.736 14.512 1.00 82.50 412 GLY A C 1
ATOM 3015 O O . GLY A 1 412 ? -1.438 13.036 13.580 1.00 82.50 412 GLY A O 1
ATOM 3016 N N . GLY A 1 413 ? -3.500 12.810 14.442 1.00 87.31 413 GLY A N 1
ATOM 3017 C CA . GLY A 1 413 ? -4.221 13.016 13.194 1.00 87.31 413 GLY A CA 1
ATOM 3018 C C . GLY A 1 413 ? -4.621 11.684 12.579 1.00 87.31 413 GLY A C 1
ATOM 3019 O O . GLY A 1 413 ? -4.992 10.761 13.297 1.00 87.31 413 GLY A O 1
ATOM 3020 N N . ALA A 1 414 ? -4.587 11.626 11.257 1.00 87.38 414 ALA A N 1
ATOM 3021 C CA . ALA A 1 414 ? -4.977 10.469 10.474 1.00 87.38 414 ALA A CA 1
ATOM 3022 C C . ALA A 1 414 ? -3.824 10.114 9.540 1.00 87.38 414 ALA A C 1
ATOM 3024 O O . ALA A 1 414 ? -3.180 11.020 9.015 1.00 87.38 414 ALA A O 1
ATOM 3025 N N . MET A 1 415 ? -3.590 8.827 9.357 1.00 85.94 415 MET A N 1
ATOM 3026 C CA . MET A 1 415 ? -2.753 8.262 8.305 1.00 85.94 415 MET A CA 1
ATOM 3027 C C . MET A 1 415 ? -3.571 7.171 7.640 1.00 85.94 415 MET A C 1
ATOM 3029 O O . MET A 1 415 ? -4.331 6.486 8.335 1.00 85.94 415 MET A O 1
ATOM 3033 N N . TYR A 1 416 ? -3.443 6.992 6.332 1.00 87.62 416 TYR A N 1
ATOM 3034 C CA . TYR A 1 416 ? -4.197 5.955 5.642 1.00 87.62 416 TYR A CA 1
ATOM 3035 C C . TYR A 1 416 ? -3.317 5.034 4.792 1.00 87.62 416 TYR A C 1
ATOM 3037 O O . TYR A 1 416 ? -2.121 5.257 4.628 1.00 87.62 416 TYR A O 1
ATOM 3045 N N . LEU A 1 417 ? -3.939 3.948 4.342 1.00 85.25 417 LEU A N 1
ATOM 3046 C CA . LEU A 1 417 ? -3.484 2.988 3.347 1.00 85.25 417 LEU A CA 1
ATOM 3047 C C . LEU A 1 417 ? -4.610 2.863 2.315 1.00 85.25 417 LEU A C 1
ATOM 3049 O O . LEU A 1 417 ? -5.684 2.375 2.669 1.00 85.25 417 LEU A O 1
ATOM 3053 N N . ALA A 1 418 ? -4.392 3.328 1.088 1.00 81.88 418 ALA A N 1
ATOM 3054 C CA . ALA A 1 418 ? -5.322 3.174 -0.031 1.00 81.88 418 ALA A CA 1
ATOM 3055 C C . ALA A 1 418 ? -4.976 1.935 -0.867 1.00 81.88 418 ALA A C 1
ATOM 3057 O O . ALA A 1 418 ? -3.810 1.640 -1.090 1.00 81.88 418 ALA A O 1
ATOM 3058 N N . ILE A 1 419 ? -6.001 1.201 -1.295 1.00 80.75 419 ILE A N 1
ATOM 3059 C CA . ILE A 1 419 ? -5.897 -0.043 -2.062 1.00 80.75 419 ILE A CA 1
ATOM 3060 C C . ILE A 1 419 ? -6.992 0.004 -3.140 1.00 80.75 419 ILE A C 1
ATOM 3062 O O . ILE A 1 419 ? -8.132 -0.397 -2.869 1.00 80.75 419 ILE A O 1
ATOM 3066 N N . PRO A 1 420 ? -6.710 0.580 -4.320 1.00 78.56 420 PRO A N 1
ATOM 3067 C CA . PRO A 1 420 ? -7.691 0.691 -5.393 1.00 78.56 420 PRO A CA 1
ATOM 3068 C C . PRO A 1 420 ? -7.944 -0.653 -6.095 1.00 78.56 420 PRO A C 1
ATOM 3070 O O . PRO A 1 420 ? -7.170 -1.601 -5.970 1.00 78.56 420 PRO A O 1
ATOM 3073 N N . GLY A 1 421 ? -9.048 -0.744 -6.840 1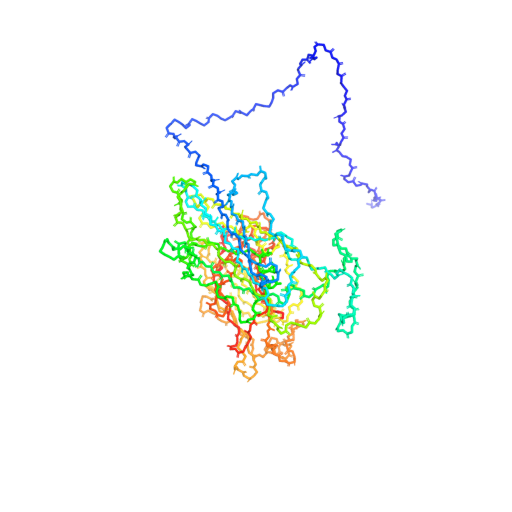.00 76.88 421 GLY A N 1
ATOM 3074 C CA . GLY A 1 421 ? -9.245 -1.810 -7.833 1.00 76.88 421 GLY A CA 1
ATOM 3075 C C . GLY A 1 421 ? -9.461 -3.226 -7.281 1.00 76.88 421 GLY A C 1
ATOM 3076 O O . GLY A 1 421 ? -9.247 -4.208 -7.992 1.00 76.88 421 GLY A O 1
ATOM 3077 N N . VAL A 1 422 ? -9.917 -3.375 -6.038 1.00 82.12 422 VAL A N 1
ATOM 3078 C CA . VAL A 1 422 ? -10.128 -4.683 -5.404 1.00 82.12 422 VAL A CA 1
ATOM 3079 C C . VAL A 1 422 ? -11.293 -5.428 -6.061 1.00 82.12 422 VAL A C 1
ATOM 3081 O O . VAL A 1 422 ? -12.438 -4.977 -6.004 1.00 82.12 422 VAL A O 1
ATOM 3084 N N . ASP A 1 423 ? -11.024 -6.603 -6.638 1.00 82.94 423 ASP A N 1
ATOM 3085 C CA . ASP A 1 423 ? -12.049 -7.471 -7.237 1.00 82.94 423 ASP A CA 1
ATOM 3086 C C . ASP A 1 423 ? -13.094 -7.931 -6.202 1.00 82.94 423 ASP A C 1
ATOM 3088 O O . ASP A 1 423 ? -12.764 -8.377 -5.096 1.00 82.94 423 ASP A O 1
ATOM 3092 N N . THR A 1 424 ? -14.374 -7.851 -6.582 1.00 91.00 424 THR A N 1
ATOM 3093 C CA . THR A 1 424 ? -15.515 -8.208 -5.720 1.00 91.00 424 THR A CA 1
ATOM 3094 C C . THR A 1 424 ? -16.215 -9.505 -6.124 1.00 91.00 424 THR A C 1
ATOM 3096 O O . THR A 1 424 ? -17.226 -9.885 -5.517 1.00 91.00 424 THR A O 1
ATOM 3099 N N . THR A 1 425 ? -15.701 -10.221 -7.127 1.00 86.06 425 THR A N 1
ATOM 3100 C CA . THR A 1 425 ? -16.341 -11.401 -7.728 1.00 86.06 425 THR A CA 1
ATOM 3101 C C . THR A 1 425 ? -16.581 -12.506 -6.697 1.00 86.06 425 THR A C 1
ATOM 3103 O O . THR A 1 425 ? -17.597 -13.204 -6.750 1.00 86.06 425 THR A O 1
ATOM 3106 N N . THR A 1 426 ? -15.670 -12.659 -5.733 1.00 85.81 426 THR A N 1
ATOM 3107 C CA . THR A 1 426 ? -15.791 -13.601 -4.604 1.00 85.81 426 THR A CA 1
ATOM 3108 C C . THR A 1 426 ? -16.128 -12.925 -3.272 1.00 85.81 426 THR A C 1
ATOM 3110 O O . THR A 1 426 ? -16.010 -13.550 -2.217 1.00 85.81 426 THR A O 1
ATOM 3113 N N . GLY A 1 427 ? -16.548 -11.662 -3.319 1.00 93.75 427 GLY A N 1
ATOM 3114 C CA . GLY A 1 427 ? -16.603 -10.765 -2.172 1.00 93.75 427 GLY A CA 1
ATOM 3115 C C . GLY A 1 427 ? -15.239 -10.147 -1.871 1.00 93.75 427 GLY A C 1
ATOM 3116 O O . GLY A 1 427 ? -14.226 -10.544 -2.444 1.00 93.75 427 GLY A O 1
ATOM 3117 N N . VAL A 1 428 ? -15.231 -9.185 -0.954 1.00 96.88 428 VAL A N 1
ATOM 3118 C CA . VAL A 1 428 ? -14.016 -8.513 -0.480 1.00 96.88 428 VAL A CA 1
ATOM 3119 C C . VAL A 1 428 ? -13.767 -8.912 0.959 1.00 96.88 428 VAL A C 1
ATOM 3121 O O . VAL A 1 428 ? -14.677 -8.843 1.780 1.00 96.88 428 VAL A O 1
ATOM 3124 N N . THR A 1 429 ? -12.548 -9.332 1.278 1.00 97.75 429 THR A N 1
ATOM 3125 C CA . THR A 1 429 ? -12.134 -9.634 2.652 1.00 97.75 429 THR A CA 1
ATOM 3126 C C . THR A 1 429 ? -10.876 -8.852 2.986 1.00 97.75 429 THR A C 1
ATOM 3128 O O . THR A 1 429 ? -9.836 -9.085 2.380 1.00 97.75 429 THR A O 1
ATOM 3131 N N . VAL A 1 430 ? -10.962 -7.960 3.969 1.00 97.25 430 VAL A N 1
ATOM 3132 C CA . VAL A 1 430 ? -9.826 -7.207 4.505 1.00 97.25 430 VAL A CA 1
ATOM 3133 C C . VAL A 1 430 ? -9.521 -7.741 5.898 1.00 97.25 430 VAL A C 1
ATOM 3135 O O . VAL A 1 430 ? -10.374 -7.712 6.788 1.00 97.25 430 VAL A O 1
ATOM 3138 N N . THR A 1 431 ? -8.310 -8.242 6.104 1.00 97.00 431 THR A N 1
ATOM 3139 C CA . THR A 1 431 ? -7.854 -8.745 7.406 1.00 97.00 431 THR A CA 1
ATOM 3140 C C . THR A 1 431 ? -6.598 -8.032 7.846 1.00 97.00 431 THR A C 1
ATOM 3142 O O . THR A 1 431 ? -5.805 -7.626 7.006 1.00 97.00 431 THR A O 1
ATOM 3145 N N . GLY A 1 432 ? -6.381 -7.949 9.150 1.00 95.94 432 GLY A N 1
ATOM 3146 C CA . GLY A 1 432 ? -5.138 -7.438 9.711 1.00 95.94 432 GLY A CA 1
ATOM 3147 C C . GLY A 1 432 ? -5.201 -7.388 11.227 1.00 95.94 432 GLY A C 1
ATOM 3148 O O . GLY A 1 432 ? -6.085 -7.981 11.853 1.00 95.94 432 GLY A O 1
ATOM 3149 N N . ASN A 1 433 ? -4.268 -6.654 11.817 1.00 96.25 433 ASN A N 1
ATOM 3150 C CA . ASN A 1 433 ? -4.217 -6.374 13.241 1.00 96.25 433 ASN A CA 1
ATOM 3151 C C . ASN A 1 433 ? -4.350 -4.873 13.482 1.00 96.25 433 ASN A C 1
ATOM 3153 O O . ASN A 1 433 ? -3.639 -4.082 12.866 1.00 96.25 433 ASN A O 1
ATOM 3157 N N . VAL A 1 434 ? -5.204 -4.492 14.429 1.00 97.81 434 VAL A N 1
ATOM 3158 C CA . VAL A 1 434 ? -5.193 -3.153 15.023 1.00 97.81 434 VAL A CA 1
ATOM 3159 C C . VAL A 1 434 ? -4.510 -3.218 16.384 1.00 97.81 434 VAL A C 1
ATOM 3161 O O . VAL A 1 434 ? -4.762 -4.128 17.179 1.00 97.81 434 VAL A O 1
ATOM 3164 N N . ARG A 1 435 ? -3.636 -2.255 16.662 1.00 97.00 435 ARG A N 1
ATOM 3165 C CA . ARG A 1 435 ? -2.963 -2.076 17.946 1.00 97.00 435 ARG A CA 1
ATOM 3166 C C . ARG A 1 435 ? -3.027 -0.611 18.346 1.00 97.00 435 ARG A C 1
ATOM 3168 O O . ARG A 1 435 ? -2.645 0.264 17.581 1.00 97.00 435 ARG A O 1
ATOM 3175 N N . PHE A 1 436 ? -3.450 -0.360 19.579 1.00 96.75 436 PHE A N 1
ATOM 3176 C CA . PHE A 1 436 ? -3.393 0.965 20.189 1.00 96.75 436 PHE A CA 1
ATOM 3177 C C . PHE A 1 436 ? -2.231 1.000 21.180 1.00 96.75 436 PHE A C 1
ATOM 3179 O O . PHE A 1 436 ? -2.300 0.418 22.269 1.00 96.75 436 PHE A O 1
ATOM 3186 N N . GLU A 1 437 ? -1.134 1.639 20.800 1.00 94.25 437 GLU A N 1
ATOM 3187 C CA . GLU A 1 437 ? 0.039 1.813 21.649 1.00 94.25 437 GLU A CA 1
ATOM 3188 C C . GLU A 1 437 ? -0.151 2.993 22.598 1.00 94.25 437 GLU A C 1
ATOM 3190 O O . GLU A 1 437 ? -0.750 4.001 22.239 1.00 94.25 437 GLU A O 1
ATOM 3195 N N . GLY A 1 438 ? 0.326 2.858 23.834 1.00 91.88 438 GLY A N 1
ATOM 3196 C CA . GLY A 1 438 ? 0.123 3.846 24.894 1.00 91.88 438 GLY A CA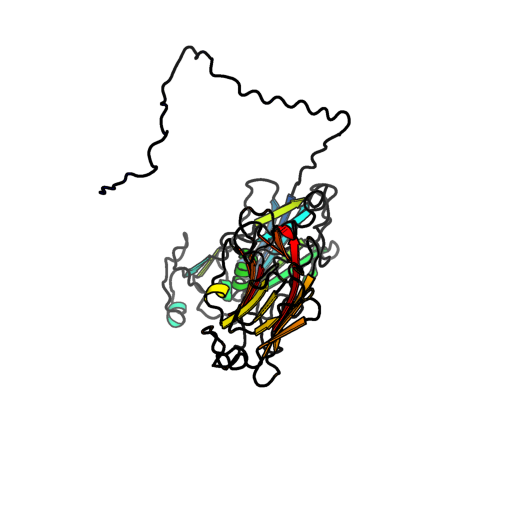 1
ATOM 3197 C C . GLY A 1 438 ? -0.599 3.275 26.114 1.00 91.88 438 GLY A C 1
ATOM 3198 O O . GLY A 1 438 ? -0.532 2.077 26.399 1.00 91.88 438 GLY A O 1
ATOM 3199 N N . SER A 1 439 ? -1.245 4.147 26.888 1.00 93.94 439 SER A N 1
ATOM 3200 C CA . SER A 1 439 ? -1.971 3.793 28.113 1.00 93.94 439 SER A CA 1
ATOM 3201 C C . SER A 1 439 ? -3.479 3.856 27.875 1.00 93.94 439 SER A C 1
ATOM 3203 O O . SER A 1 439 ? -3.987 4.849 27.367 1.00 93.94 439 SER A O 1
ATOM 3205 N N . GLU A 1 440 ? -4.217 2.831 28.314 1.00 94.81 440 GLU A N 1
ATOM 3206 C CA . GLU A 1 440 ? -5.684 2.749 28.170 1.00 94.81 440 GLU A CA 1
ATOM 3207 C C . GLU A 1 440 ? -6.417 3.972 28.749 1.00 94.81 440 GLU A C 1
ATOM 3209 O O . GLU A 1 440 ? -7.486 4.364 28.283 1.00 94.81 440 GLU A O 1
ATOM 3214 N N . GLY A 1 441 ? -5.837 4.605 29.777 1.00 93.06 441 GLY A N 1
ATOM 3215 C CA . GLY A 1 441 ? -6.385 5.818 30.385 1.00 93.06 441 GLY A CA 1
ATOM 3216 C C . GLY A 1 441 ? -6.352 7.049 29.474 1.00 93.06 441 GLY A C 1
ATOM 3217 O O . GLY A 1 441 ? -7.106 7.992 29.726 1.00 93.06 441 GLY A O 1
ATOM 3218 N N . ASP A 1 442 ? -5.514 7.025 28.438 1.00 94.75 442 ASP A N 1
ATOM 3219 C CA . ASP A 1 442 ? -5.325 8.109 27.475 1.00 94.75 442 ASP A CA 1
ATOM 3220 C C . ASP A 1 442 ? -6.190 7.932 26.217 1.00 94.75 442 ASP A C 1
ATOM 3222 O O . ASP A 1 442 ? -6.293 8.864 25.418 1.00 94.75 442 ASP A O 1
ATOM 3226 N N . TYR A 1 443 ? -6.879 6.790 26.075 1.00 95.88 443 TYR A N 1
ATOM 3227 C CA . TYR A 1 443 ? -7.796 6.540 24.965 1.00 95.88 443 TYR A CA 1
ATOM 3228 C C . TYR A 1 443 ? -9.007 7.468 24.985 1.00 95.88 443 TYR A C 1
ATOM 3230 O O . TYR A 1 443 ? -9.678 7.693 26.009 1.00 95.88 443 TYR A O 1
ATOM 3238 N N . THR A 1 444 ? -9.330 7.941 23.793 1.00 93.75 444 THR A N 1
ATOM 3239 C CA . THR A 1 444 ? -10.420 8.850 23.478 1.00 93.75 444 THR A CA 1
ATOM 3240 C C . THR A 1 444 ? -11.244 8.307 22.309 1.00 93.75 444 THR A C 1
ATOM 3242 O O . THR A 1 444 ? -10.879 7.328 21.666 1.00 93.75 444 THR A O 1
ATOM 3245 N N . THR A 1 445 ? -12.341 8.993 21.979 1.00 91.69 445 THR A N 1
ATOM 3246 C CA . THR A 1 445 ? -13.125 8.720 20.759 1.00 91.69 445 THR A CA 1
ATOM 3247 C C . THR A 1 445 ? -12.385 9.091 19.472 1.00 91.69 445 THR A C 1
ATOM 3249 O O . THR A 1 445 ? -12.944 8.986 18.389 1.00 91.69 445 THR A O 1
ATOM 3252 N N . GLN A 1 446 ? -11.164 9.605 19.594 1.00 92.06 446 GLN A N 1
ATOM 3253 C CA . GLN A 1 446 ? -10.271 9.993 18.514 1.00 92.06 446 GLN A CA 1
ATOM 3254 C C . GLN A 1 446 ? -9.089 9.024 18.406 1.00 92.06 446 GLN A C 1
ATOM 3256 O O . GLN A 1 446 ? -8.061 9.404 17.879 1.00 92.06 446 GLN A O 1
ATOM 3261 N N . ASP A 1 447 ? -9.214 7.801 18.918 1.00 96.50 447 ASP A N 1
ATOM 3262 C CA . ASP A 1 447 ? -8.226 6.739 18.730 1.00 96.50 447 ASP A CA 1
ATOM 3263 C C . ASP A 1 447 ? -8.959 5.549 18.098 1.00 96.50 447 ASP A C 1
ATOM 3265 O O . ASP A 1 447 ? -9.724 4.852 18.773 1.00 96.50 447 ASP A O 1
ATOM 3269 N N . TRP A 1 448 ? -8.845 5.397 16.778 1.00 97.25 448 TRP A N 1
ATOM 3270 C CA . TRP A 1 448 ? -9.654 4.450 16.010 1.00 97.25 448 TRP A CA 1
ATOM 3271 C C . TRP A 1 448 ? -8.988 4.011 14.700 1.00 97.25 448 TRP A C 1
ATOM 3273 O O . TRP A 1 448 ? -8.179 4.728 14.115 1.00 97.25 448 TRP A O 1
ATOM 3283 N N . MET A 1 449 ? -9.367 2.819 14.240 1.00 97.50 449 MET A N 1
ATOM 3284 C CA . MET A 1 449 ? -9.104 2.321 12.889 1.00 97.50 449 MET A CA 1
ATOM 3285 C C . MET A 1 449 ? -10.382 2.419 12.057 1.00 97.50 449 MET A C 1
ATOM 3287 O O . MET A 1 449 ? -11.443 2.024 12.538 1.00 97.50 449 MET A O 1
ATOM 3291 N N . GLY A 1 450 ? -10.292 2.910 10.824 1.00 97.06 450 GLY A N 1
ATOM 3292 C CA . GLY A 1 450 ? -11.394 2.909 9.859 1.00 97.06 450 GLY A CA 1
ATOM 3293 C C . GLY A 1 450 ? -11.069 2.068 8.639 1.00 97.06 450 GLY A C 1
ATOM 3294 O O . GLY A 1 450 ? -9.903 1.911 8.291 1.00 97.06 450 GLY A O 1
ATOM 3295 N N . ILE A 1 451 ? -12.107 1.532 8.010 1.00 97.38 451 ILE A N 1
ATOM 3296 C CA . ILE A 1 451 ? -12.046 0.795 6.751 1.00 97.38 451 ILE A CA 1
ATOM 3297 C C . ILE A 1 451 ? -13.176 1.345 5.885 1.00 97.38 451 ILE A C 1
ATOM 3299 O O . ILE A 1 451 ? -14.353 1.147 6.189 1.00 97.38 451 ILE A O 1
ATOM 3303 N N . ASP A 1 452 ? -12.820 2.088 4.851 1.00 96.25 452 ASP A N 1
ATOM 3304 C CA . ASP A 1 452 ? -13.754 2.720 3.929 1.00 96.25 452 ASP A CA 1
ATOM 3305 C C . ASP A 1 452 ? -13.729 1.990 2.583 1.00 96.25 452 ASP A C 1
ATOM 3307 O O . ASP A 1 452 ? -12.661 1.600 2.116 1.00 96.25 452 ASP A O 1
ATOM 3311 N N . PHE A 1 453 ? -14.898 1.820 1.966 1.00 95.94 453 PHE A N 1
ATOM 3312 C CA . PHE A 1 453 ? -15.061 1.198 0.652 1.00 95.94 453 PHE A CA 1
ATOM 3313 C C . PHE A 1 453 ? -15.729 2.194 -0.292 1.00 95.94 453 PHE A C 1
ATOM 3315 O O . PHE A 1 453 ? -16.773 2.743 0.072 1.00 95.94 453 PHE A O 1
ATOM 3322 N N . ARG A 1 454 ? -15.156 2.430 -1.473 1.00 92.88 454 ARG A N 1
ATOM 3323 C CA . ARG A 1 454 ? -15.724 3.285 -2.529 1.00 92.88 454 ARG A CA 1
ATOM 3324 C C . ARG A 1 454 ? -16.255 2.433 -3.675 1.00 92.88 454 ARG A C 1
ATOM 3326 O O . ARG A 1 454 ? -15.476 1.603 -4.190 1.00 92.88 454 ARG A O 1
#